Protein AF-A0A956QNE7-F1 (afdb_monomer)

Secondary structure (DSSP, 8-state):
-PPTT--EEEEEEETTEEEEEEEEETTTTTTT-EEEEEETTSPPEEESSPP---SS-EEEEEGGGGGGHHHHHHHTTT-EEEEES-HHHHHHHHHTTS-SEEEE-S-EEHHHHHHHHHHHHHTT--EE-TTSPBP---TTS--EES-EEES-GGGGGS-GGGGGSPPS----S-------S--S-HHHHHHHHHHHHHHHHHHHHHTTTTT--HHHHHHH-TT---S--TTBTTTTBPTT---HHHHHHHHHHHHHHHT--HHHHHHHHHHT--S---HHHHHHHHH---BSS--BSTTTTT-TTHHHH--HHHHHHHHHHHHHTTB--HHHHHHHHHHHHHHHHHHTT--HHHHHHHHHHH--TTHHHHHHHHHH-S-S-SSTTTTBHHHHHHHHHHHHHTT--HHHHHHHHHTT-SSHHHHHHHHHHHHHHHH-GGGS-HHHHHHHT-

Mean predicted aligned error: 5.39 Å

Nearest PDB structures (foldseek):
  3g9d-assembly2_B  TM=8.793E-01  e=2.588E-12  Azospirillum brasilense
  6drh-assembly4_G  TM=8.651E-01  e=4.161E-12  Serratia proteamaculans 568
  2yzw-assembly1_A  TM=8.342E-01  e=6.691E-12  Thermus thermophilus HB8
  5djh-assembly1_A  TM=6.892E-01  e=2.203E-03  Mycobacterium tuberculosis
  5djk-assembly1_A  TM=6.434E-01  e=1.246E-03  Mycobacterium tuberculosis

Solvent-accessible surface area (backbone atoms only — not comparable to full-atom values): 22750 Å² total; per-residue (Å²): 133,81,63,73,41,37,55,53,63,46,58,42,66,56,96,39,35,52,44,22,11,33,35,36,20,57,42,21,97,73,62,72,32,37,38,42,37,34,41,76,94,58,70,81,44,51,39,90,52,76,76,44,72,55,96,64,73,30,32,33,31,37,53,68,42,74,73,23,49,68,44,45,27,64,51,49,76,70,47,50,45,35,64,35,64,24,63,27,43,43,33,35,37,28,35,43,40,60,23,54,21,26,44,39,88,51,75,42,42,34,83,52,38,37,15,18,46,21,31,19,48,72,58,76,38,65,46,22,26,60,85,62,45,74,72,64,34,43,97,82,52,50,35,77,36,58,26,42,32,24,71,43,73,73,58,46,78,36,68,66,74,53,46,74,49,83,60,93,70,80,71,94,62,85,67,88,79,73,80,88,66,83,79,89,50,67,66,44,48,29,7,52,46,5,16,57,50,23,17,35,46,14,21,22,40,4,41,45,27,34,77,32,49,42,69,54,43,48,67,78,24,76,87,46,77,83,64,50,51,67,60,38,36,86,76,50,42,55,35,27,47,59,50,52,44,42,51,48,19,52,34,39,41,52,18,62,74,72,71,51,56,52,69,59,32,51,45,50,50,59,72,70,62,62,93,55,74,58,72,53,52,45,34,15,68,77,69,69,47,56,37,58,81,51,51,52,29,80,42,50,38,28,44,65,46,47,39,75,77,41,59,71,72,61,28,40,50,51,31,30,55,61,13,42,66,26,30,45,13,67,66,43,14,48,52,29,23,29,51,40,45,25,33,33,32,17,35,75,66,43,54,64,70,58,16,48,52,57,18,52,73,70,36,53,87,70,56,37,60,39,54,56,46,16,74,75,39,69,62,94,55,44,58,74,66,48,52,33,31,66,49,37,54,22,38,25,49,17,41,57,71,66,75,54,53,46,57,57,38,31,43,58,40,23,52,48,12,15,43,6,18,53,33,7,17,40,27,16,25,43,35,9,10,65,53,13,46,81,46,54,55,69,70,51,50,57,32,56,73,76

Foldseek 3Di:
DDDQQDWAKDFDADPFATFWIWIKRCCPPHNNIWIWIDGHPDATDIPPDALDAFPFAEEEEAQCCVQFVPLNCQLVVNGHYFHHHAPQSRLSNVLSNVHQKYKYQAKDKQSRHSRSQNSCVSSVKFKAALVLDGWTADPVRITIGNMIMMNDSCSSVGPCVVSPDRDPDPLPADDDPDPPDDDPDVVLVLLLLQLLLLLLFLLQQLQLQALHALVRQCVVPVVFSQGRPALGHPPRDFRSDGALLNQLLVLQLSCLVVVHDSLVSLLSSVVVPGPDDDPLSCCCNVVVDADQPDQFQSLQSNLLSLLVRDDDPVSLVVLQVSCRSRHNHVNNSLLSSLLSQLLNCLSVPHQLVVSLVRSCVSDDPPVNVLLVVLLVAAPPACAVPQRGNSNLSSLLSNLSNVPDQSSRSSSVQSSRHHNRSSSSSSNSSNNSSNNGNVSDDPNNCSRNSD

pLDDT: mean 91.95, std 9.82, range [44.84, 98.94]

Sequence (450 aa):
AGYRGSSVAVALVHDGEPILGVVFSPTYPDDRGDLIAWARGEQLQRWPGQLVRPAHQVTLVSQSGDDNVEANLVCLDGGRYQTMPSVAYRFARVAAGEATAGVSLSPTQAHDYAACHALLRAAGLELYNQDGQVVGYDSQARSHSRWLFAGRQELHRRPWQTVFQRGSQQTPLPYPVRARHRVSDPDRLARLQGAILGQLVGDSLGSQTEFSTPEQIARDFPAGPGRPVDGQGPFNLLAGQPTDDSEMALCLARALIEGSSASLAYQHWYESGPFDIGRTTFSALKLGVVSVDSQANGSLMRCSPLALAFRGETLNQQARLDSGLTHANPLCGECCAVYLTALAAGLDGAEPRQAFEQAYQLAGQPVRELLDAALAGPPATYLHQAGWVKIAFHNAFYQLMSGRTLMEGLLDTARQGGDADTNAAIAGALLGAFGGRQAVAPEWLCAVLT

Structure (mmCIF, N/CA/C/O backbone):
data_AF-A0A956QNE7-F1
#
_entry.id   AF-A0A956QNE7-F1
#
loop_
_atom_site.group_PDB
_atom_site.id
_atom_site.type_symbol
_atom_site.label_atom_id
_atom_site.label_alt_id
_atom_site.label_comp_id
_atom_site.label_asym_id
_atom_site.label_entity_id
_atom_site.label_seq_id
_atom_site.pdbx_PDB_ins_code
_atom_site.Cartn_x
_atom_site.Cartn_y
_atom_site.Cartn_z
_atom_site.occupancy
_atom_site.B_iso_or_equiv
_atom_site.auth_seq_id
_atom_site.auth_comp_id
_atom_site.auth_asym_id
_atom_site.auth_atom_id
_atom_site.pdbx_PDB_model_num
ATOM 1 N N . ALA A 1 1 ? 0.903 18.512 17.761 1.00 44.84 1 ALA A N 1
ATOM 2 C CA . ALA A 1 1 ? 0.415 17.624 16.688 1.00 44.84 1 ALA A CA 1
ATOM 3 C C . ALA A 1 1 ? -0.073 16.340 17.347 1.00 44.84 1 ALA A C 1
ATOM 5 O O . ALA A 1 1 ? 0.685 15.782 18.131 1.00 44.84 1 ALA A O 1
ATOM 6 N N . GLY A 1 2 ? -1.338 15.957 17.151 1.00 56.41 2 GLY A N 1
ATOM 7 C CA . GLY A 1 2 ? -1.871 14.683 17.655 1.00 56.41 2 GLY A CA 1
ATOM 8 C C . GLY A 1 2 ? -1.465 13.521 16.747 1.00 56.41 2 GLY A C 1
ATOM 9 O O . GLY A 1 2 ? -1.054 13.749 15.610 1.00 56.41 2 GLY A O 1
ATOM 10 N N . TYR A 1 3 ? -1.567 12.288 17.238 1.00 66.38 3 TYR A N 1
ATOM 11 C CA . TYR A 1 3 ? -1.403 11.105 16.392 1.00 66.38 3 TYR A CA 1
ATOM 12 C C . TYR A 1 3 ? -2.610 10.962 15.451 1.00 66.38 3 TYR A C 1
ATOM 14 O O . TYR A 1 3 ? -3.733 11.322 15.818 1.00 66.38 3 TYR A O 1
ATOM 22 N N . ARG A 1 4 ? -2.405 10.435 14.234 1.00 72.25 4 ARG A N 1
ATOM 23 C CA . ARG A 1 4 ? -3.531 10.049 13.364 1.00 72.25 4 ARG A CA 1
ATOM 24 C C . ARG A 1 4 ? -4.408 9.036 14.109 1.00 72.25 4 ARG A C 1
ATOM 26 O O . ARG A 1 4 ? -3.890 8.105 14.720 1.00 72.25 4 ARG A O 1
ATOM 33 N N . GLY A 1 5 ? -5.721 9.264 14.118 1.00 77.19 5 GLY A N 1
ATOM 34 C CA . GLY A 1 5 ? -6.678 8.459 14.889 1.00 77.19 5 GLY A CA 1
ATOM 35 C C . GLY A 1 5 ? -6.899 8.916 16.338 1.00 77.19 5 GLY A C 1
ATOM 36 O O . GLY A 1 5 ? -7.609 8.242 17.083 1.00 77.19 5 GLY A O 1
ATOM 37 N N . SER A 1 6 ? -6.325 10.046 16.778 1.00 88.25 6 SER A N 1
ATOM 38 C CA . SER A 1 6 ? -6.817 10.743 17.978 1.00 88.25 6 SER A CA 1
ATOM 39 C C . SER A 1 6 ? -8.254 11.228 17.753 1.00 88.25 6 SER A C 1
ATOM 41 O O . SER A 1 6 ? -8.638 11.527 16.621 1.00 88.25 6 SER A O 1
ATOM 43 N N . SER A 1 7 ? -9.055 11.330 18.815 1.00 93.44 7 SER A N 1
ATOM 44 C CA . SER A 1 7 ? -10.444 11.781 18.705 1.00 93.44 7 SER A CA 1
ATOM 45 C C . SER A 1 7 ? -10.889 12.624 19.889 1.00 93.44 7 SER A C 1
ATOM 47 O O . SER A 1 7 ? -10.329 12.533 20.979 1.00 93.44 7 SER A O 1
ATOM 49 N N . VAL A 1 8 ? -11.951 13.388 19.668 1.00 95.00 8 VAL A N 1
ATOM 50 C CA . VAL A 1 8 ? -12.772 14.012 20.703 1.00 95.00 8 VAL A CA 1
ATOM 51 C C . VAL A 1 8 ? -14.003 13.136 20.912 1.00 95.00 8 VAL A C 1
ATOM 53 O O . VAL A 1 8 ? -14.582 12.649 19.941 1.00 95.00 8 VAL A O 1
ATOM 56 N N . ALA A 1 9 ? -14.382 12.911 22.166 1.00 97.19 9 ALA A N 1
ATOM 57 C CA . ALA A 1 9 ? -15.522 12.084 22.535 1.00 97.19 9 ALA A CA 1
ATOM 58 C C . ALA A 1 9 ? -16.450 12.855 23.480 1.00 97.19 9 ALA A C 1
ATOM 60 O O . ALA A 1 9 ? -15.989 13.461 24.445 1.00 97.19 9 ALA A O 1
ATOM 61 N N . VAL A 1 10 ? -17.752 12.828 23.200 1.00 97.44 10 VAL A N 1
ATOM 62 C CA . VAL A 1 10 ? -18.801 13.444 24.023 1.00 97.44 10 VAL A CA 1
ATOM 63 C C . VAL A 1 10 ? -19.892 12.411 24.265 1.00 97.44 10 VAL A C 1
ATOM 65 O O . VAL A 1 10 ? -20.309 11.720 23.336 1.00 97.44 10 VAL A O 1
ATOM 68 N N . ALA A 1 11 ? -20.349 12.297 25.509 1.00 97.88 11 ALA A N 1
ATOM 69 C CA . ALA A 1 11 ? -21.390 11.356 25.894 1.00 97.88 11 ALA A CA 1
ATOM 70 C C . ALA A 1 11 ? -22.405 11.996 26.839 1.00 97.88 11 ALA A C 1
ATOM 72 O O . ALA A 1 11 ? -22.048 12.871 27.628 1.00 97.88 11 ALA A O 1
ATOM 73 N N . LEU A 1 12 ? -23.641 11.499 26.804 1.00 97.25 12 LEU A N 1
ATOM 74 C CA . LEU A 1 12 ? -24.634 11.726 27.851 1.00 97.25 12 LEU A CA 1
ATOM 75 C C . LEU A 1 12 ? -24.950 10.390 28.516 1.00 97.25 12 LEU A C 1
ATOM 77 O O . LEU A 1 12 ? -25.342 9.442 27.834 1.00 97.25 12 LEU A O 1
ATOM 81 N N . VAL A 1 13 ? -24.795 10.329 29.836 1.00 96.75 13 VAL A N 1
ATOM 82 C CA . VAL A 1 13 ? -25.173 9.175 30.657 1.00 96.75 13 VAL A CA 1
ATOM 83 C C . VAL A 1 13 ? -26.378 9.568 31.502 1.00 96.75 13 VAL A C 1
ATOM 85 O O . VAL A 1 13 ? -26.356 10.598 32.172 1.00 96.75 13 VAL A O 1
ATOM 88 N N . HIS A 1 14 ? -27.428 8.759 31.457 1.00 94.56 14 HIS A N 1
ATOM 89 C CA . HIS A 1 14 ? -28.665 8.957 32.197 1.00 94.56 14 HIS A CA 1
ATOM 90 C C . HIS A 1 14 ? -29.074 7.633 32.840 1.00 94.56 14 HIS A C 1
ATOM 92 O O . HIS A 1 14 ? -29.093 6.608 32.163 1.00 94.56 14 HIS A O 1
ATOM 98 N N . ASP A 1 15 ? -29.349 7.654 34.145 1.00 92.38 15 ASP A N 1
ATOM 99 C CA . ASP A 1 15 ? -29.712 6.475 34.943 1.00 92.38 15 ASP A CA 1
ATOM 100 C C . ASP A 1 15 ? -28.739 5.295 34.787 1.00 92.38 15 ASP A C 1
ATOM 102 O O . ASP A 1 15 ? -29.129 4.147 34.597 1.00 92.38 15 ASP A O 1
ATOM 106 N N . GLY A 1 16 ? -27.436 5.592 34.841 1.00 92.56 16 GLY A N 1
ATOM 107 C CA . GLY A 1 16 ? -26.380 4.583 34.722 1.00 92.56 16 GLY A CA 1
ATOM 108 C C . GLY A 1 16 ? -26.165 4.058 33.298 1.00 92.56 16 GLY A C 1
ATOM 109 O O . GLY A 1 16 ? -25.347 3.162 33.099 1.00 92.56 16 GLY A O 1
ATOM 110 N N . GLU A 1 17 ? -26.847 4.625 32.301 1.00 93.69 17 GLU A N 1
ATOM 111 C CA . GLU A 1 17 ? -26.772 4.197 30.908 1.00 93.69 17 GLU A CA 1
ATOM 112 C C . GLU A 1 17 ? -26.285 5.306 29.966 1.00 93.69 17 GLU A C 1
ATOM 114 O O . GLU A 1 17 ? -26.792 6.425 30.024 1.00 93.69 17 GLU A O 1
ATOM 119 N N . PRO A 1 18 ? -25.371 5.023 29.022 1.00 96.62 18 PRO A N 1
ATOM 120 C CA . PRO A 1 18 ? -25.021 5.978 27.981 1.00 96.62 18 PRO A CA 1
ATOM 121 C C . PRO A 1 18 ? -26.147 6.039 26.937 1.00 96.62 18 PRO A C 1
ATOM 123 O O . PRO A 1 18 ? -26.511 5.022 26.340 1.00 96.62 18 PRO A O 1
ATOM 126 N N . ILE A 1 19 ? -26.710 7.234 26.741 1.00 97.31 19 ILE A N 1
ATOM 127 C CA . ILE A 1 19 ? -27.876 7.499 25.878 1.00 97.31 19 ILE A CA 1
ATOM 128 C C . ILE A 1 19 ? -27.558 8.381 24.671 1.00 97.31 19 ILE A C 1
ATOM 130 O O . ILE A 1 19 ? -28.398 8.537 23.791 1.00 97.31 19 ILE A O 1
ATOM 134 N N . LEU A 1 20 ? -26.365 8.969 24.631 1.00 98.12 20 LEU A N 1
ATOM 135 C CA . LEU A 1 20 ? -25.835 9.708 23.490 1.00 98.12 20 LEU A CA 1
ATOM 136 C C . LEU A 1 20 ? -24.327 9.513 23.451 1.00 98.12 20 LEU A C 1
ATOM 138 O O . LEU A 1 20 ? -23.671 9.557 24.494 1.00 98.12 20 LEU A O 1
ATOM 142 N N . GLY A 1 21 ? -23.789 9.327 22.252 1.00 98.31 21 GLY A N 1
ATOM 143 C CA . GLY A 1 21 ? -22.359 9.247 22.005 1.00 98.31 21 GLY A CA 1
ATOM 144 C C . GLY A 1 21 ? -22.002 9.948 20.708 1.00 98.31 21 GLY A C 1
ATOM 145 O O . GLY A 1 21 ? -22.649 9.749 19.685 1.00 98.31 21 GLY A O 1
ATOM 146 N N . VAL A 1 22 ? -20.956 10.761 20.757 1.00 98.12 22 VAL A N 1
ATOM 147 C CA . VAL A 1 22 ? -20.358 11.413 19.597 1.00 98.12 22 VAL A CA 1
ATOM 148 C C . VAL A 1 22 ? -18.859 11.204 19.682 1.00 98.12 22 VAL A C 1
ATOM 150 O O . VAL A 1 22 ? -18.236 11.580 20.675 1.00 98.12 22 VAL A O 1
ATOM 153 N N . VAL A 1 23 ? -18.274 10.607 18.650 1.00 97.69 23 VAL A N 1
ATOM 154 C CA . VAL A 1 23 ? -16.828 10.441 18.530 1.00 97.69 23 VAL A CA 1
ATOM 155 C C . VAL A 1 23 ? -16.377 11.053 17.215 1.00 97.69 23 VAL A C 1
ATOM 157 O O . VAL A 1 23 ? -16.837 10.653 16.151 1.00 97.69 23 VAL A O 1
ATOM 160 N N . PHE A 1 24 ? -15.471 12.025 17.293 1.00 95.94 24 PHE A N 1
ATOM 161 C CA . PHE A 1 24 ? -14.938 12.738 16.139 1.00 95.94 24 PHE A CA 1
ATOM 162 C C . PHE A 1 24 ? -13.420 12.600 16.073 1.00 95.94 24 PHE A C 1
ATOM 164 O O . PHE A 1 24 ? -12.718 13.077 16.968 1.00 95.94 24 PHE A O 1
ATOM 171 N N . SER A 1 25 ? -12.898 11.972 15.019 1.00 92.62 25 SER A N 1
ATOM 172 C CA . SER A 1 25 ? -11.464 11.944 14.728 1.00 92.62 25 SER A CA 1
ATOM 173 C C . SER A 1 25 ? -11.128 12.988 13.659 1.00 92.62 25 SER A C 1
ATOM 175 O O . SER A 1 25 ? -11.392 12.751 12.484 1.00 92.62 25 SER A O 1
ATOM 177 N N . PRO A 1 26 ? -10.547 14.149 14.021 1.00 88.12 26 PRO A N 1
ATOM 178 C CA . PRO A 1 26 ? -10.354 15.257 13.080 1.00 88.12 26 PRO A CA 1
ATOM 179 C C . PRO A 1 26 ? -9.322 14.965 11.985 1.00 88.12 26 PRO A C 1
ATOM 181 O O . PRO A 1 26 ? -9.392 15.548 10.910 1.00 88.12 26 PRO A O 1
ATOM 184 N N . THR A 1 27 ? -8.356 14.083 12.253 1.00 81.31 27 THR A N 1
ATOM 185 C CA . THR A 1 27 ? -7.233 13.803 11.344 1.00 81.31 27 THR A CA 1
ATOM 186 C C . THR A 1 27 ? -7.416 12.530 10.518 1.00 81.31 27 THR A C 1
ATOM 188 O O . THR A 1 27 ? -6.543 12.189 9.723 1.00 81.31 27 THR A O 1
ATOM 191 N N . TYR A 1 28 ? -8.525 11.806 10.697 1.00 81.25 28 TYR A N 1
ATOM 192 C CA . TYR A 1 28 ? -8.774 10.531 10.023 1.00 81.25 28 TYR A CA 1
ATOM 193 C C . TYR A 1 28 ? -9.743 10.686 8.834 1.00 81.25 28 TYR A C 1
ATOM 195 O O . TYR A 1 28 ? -10.585 11.585 8.857 1.00 81.25 28 TYR A O 1
ATOM 203 N N . PRO A 1 29 ? -9.648 9.831 7.796 1.00 71.12 29 PRO A N 1
ATOM 204 C CA . PRO A 1 29 ? -8.481 9.004 7.456 1.00 71.12 29 PRO A CA 1
ATOM 205 C C . PRO A 1 29 ? -7.272 9.841 7.020 1.00 71.12 29 PRO A C 1
ATOM 207 O O . PRO A 1 29 ? -6.143 9.387 7.173 1.00 71.12 29 PRO A O 1
ATOM 210 N N . ASP A 1 30 ? -7.502 11.074 6.558 1.00 74.50 30 ASP A N 1
ATOM 211 C CA . ASP A 1 30 ? -6.487 11.961 5.981 1.00 74.50 30 ASP A CA 1
ATOM 212 C C . ASP A 1 30 ? -6.878 13.443 6.160 1.00 74.50 30 ASP A C 1
ATOM 214 O O . ASP A 1 30 ? -7.149 14.146 5.192 1.00 74.50 30 ASP A O 1
ATOM 218 N N . ASP A 1 31 ? -6.998 13.906 7.408 1.00 76.81 31 ASP A N 1
ATOM 219 C CA . ASP A 1 31 ? -7.362 15.296 7.765 1.00 76.81 31 ASP A CA 1
ATOM 220 C C . ASP A 1 31 ? -8.739 15.780 7.261 1.00 76.81 31 ASP A C 1
ATOM 222 O O . ASP A 1 31 ? -9.049 16.970 7.292 1.00 76.81 31 ASP A O 1
ATOM 226 N N . ARG A 1 32 ? -9.599 14.843 6.842 1.00 79.19 32 ARG A N 1
ATOM 227 C CA . ARG A 1 32 ? -10.982 15.113 6.410 1.00 79.19 32 ARG A CA 1
ATOM 228 C C . ARG A 1 32 ? -11.986 15.149 7.561 1.00 79.19 32 ARG A C 1
ATOM 230 O O . ARG A 1 32 ? -13.069 15.705 7.400 1.00 79.19 32 ARG A O 1
ATOM 237 N N . GLY A 1 33 ? -11.623 14.572 8.703 1.00 88.25 33 GLY A N 1
ATOM 238 C CA . GLY A 1 33 ? -12.531 14.343 9.814 1.00 88.25 33 GLY A CA 1
ATOM 239 C C . GLY A 1 33 ? -13.406 13.107 9.600 1.00 88.25 33 GLY A C 1
ATOM 240 O O . GLY A 1 33 ? -13.907 12.864 8.504 1.00 88.25 33 GLY A O 1
ATOM 241 N N . ASP A 1 34 ? -13.619 12.347 10.670 1.00 91.25 34 ASP A N 1
ATOM 242 C CA . ASP A 1 34 ? -14.572 11.238 10.709 1.00 91.25 34 ASP A CA 1
ATOM 243 C C . ASP A 1 34 ? -15.406 11.328 11.987 1.00 91.25 34 ASP A C 1
ATOM 245 O O . ASP A 1 34 ? -14.869 11.306 13.099 1.00 91.25 34 ASP A O 1
ATOM 249 N N . LEU A 1 35 ? -16.716 11.485 11.821 1.00 95.19 35 LEU A N 1
ATOM 250 C CA . LEU A 1 35 ? -17.693 11.632 12.890 1.00 95.19 35 LEU A CA 1
ATOM 251 C C . LEU A 1 35 ? -18.571 10.388 12.938 1.00 95.19 35 LEU A C 1
ATOM 253 O O . LEU A 1 35 ? -19.216 10.067 11.946 1.00 95.19 35 LEU A O 1
ATOM 257 N N . ILE A 1 36 ? -18.653 9.741 14.099 1.00 96.31 36 ILE A N 1
ATOM 258 C CA . ILE A 1 36 ? -19.591 8.647 14.368 1.00 96.31 36 ILE A CA 1
ATOM 259 C C . ILE A 1 36 ? -20.448 9.062 15.562 1.00 96.31 36 ILE A C 1
ATOM 261 O O . ILE A 1 36 ? -19.918 9.398 16.626 1.00 96.31 36 ILE A O 1
ATOM 265 N N . ALA A 1 37 ? -21.765 9.085 15.376 1.00 97.75 37 ALA A N 1
ATOM 266 C CA . ALA A 1 37 ? -22.689 9.655 16.345 1.00 97.75 37 ALA A CA 1
ATOM 267 C C . ALA A 1 37 ? -23.987 8.856 16.460 1.00 97.75 37 ALA A C 1
ATOM 269 O O . ALA A 1 37 ? -24.480 8.283 15.487 1.00 97.75 37 ALA A O 1
ATOM 270 N N . TRP A 1 38 ? -24.551 8.850 17.664 1.00 98.06 38 TRP A N 1
ATOM 271 C CA . TRP A 1 38 ? -25.842 8.245 17.959 1.00 98.06 38 TRP A CA 1
ATOM 272 C C . TRP A 1 38 ? -26.478 8.871 19.204 1.00 98.06 38 TRP A C 1
ATOM 274 O O . TRP A 1 38 ? -25.778 9.269 20.139 1.00 98.06 38 TRP A O 1
ATOM 284 N N . ALA A 1 39 ? -27.808 8.888 19.241 1.00 97.94 39 ALA A N 1
ATOM 285 C CA . ALA A 1 39 ? -28.606 9.192 20.422 1.00 97.94 39 ALA A CA 1
ATOM 286 C C . ALA A 1 39 ? -29.767 8.193 20.544 1.00 97.94 39 ALA A C 1
ATOM 288 O O . ALA A 1 39 ? -30.254 7.668 19.544 1.00 97.94 39 ALA A O 1
ATOM 289 N N . ARG A 1 40 ? -30.223 7.921 21.770 1.00 97.12 40 ARG A N 1
ATOM 290 C CA . ARG A 1 40 ? -31.319 6.984 22.047 1.00 97.12 40 ARG A CA 1
ATOM 291 C C . ARG A 1 40 ? -32.568 7.363 21.244 1.00 97.12 40 ARG A C 1
ATOM 293 O O . ARG A 1 40 ? -33.097 8.455 21.408 1.00 97.12 40 ARG A O 1
ATOM 300 N N . GLY A 1 41 ? -33.051 6.422 20.434 1.00 94.69 41 GLY A N 1
ATOM 301 C CA . GLY A 1 41 ? -34.196 6.612 19.535 1.00 94.69 41 GLY A CA 1
ATOM 302 C C . GLY A 1 41 ? -33.814 6.931 18.086 1.00 94.69 41 GLY A C 1
ATOM 303 O O . GLY A 1 41 ? -34.665 6.815 17.213 1.00 94.69 41 GLY A O 1
ATOM 304 N N . GLU A 1 42 ? -32.546 7.250 17.820 1.00 96.12 42 GLU A N 1
ATOM 305 C CA . GLU A 1 42 ? -32.027 7.556 16.485 1.00 96.12 42 GLU A CA 1
ATOM 306 C C . GLU A 1 42 ? -31.270 6.370 15.867 1.00 96.12 42 GLU A C 1
ATOM 308 O O . GLU A 1 42 ? -30.941 5.382 16.533 1.00 96.12 42 GLU A O 1
ATOM 313 N N . GLN A 1 43 ? -30.960 6.477 14.573 1.00 93.44 43 GLN A N 1
ATOM 314 C CA . GLN A 1 43 ? -30.048 5.555 13.889 1.00 93.44 43 GLN A CA 1
ATOM 315 C C . GLN A 1 43 ? -28.585 5.952 14.116 1.00 93.44 43 GLN A C 1
ATOM 317 O O . GLN A 1 43 ? -28.266 7.128 14.280 1.00 93.44 43 GLN A O 1
ATOM 322 N N . LEU A 1 44 ? -27.682 4.966 14.117 1.00 95.19 44 LEU A N 1
ATOM 323 C CA . LEU A 1 44 ? -26.240 5.214 14.147 1.00 95.19 44 LEU A CA 1
ATOM 324 C C . LEU A 1 44 ? -25.818 5.899 12.841 1.00 95.19 44 LEU A C 1
ATOM 326 O O . LEU A 1 44 ? -26.072 5.379 11.755 1.00 95.19 44 LEU A O 1
ATOM 330 N N . GLN A 1 45 ? -25.164 7.052 12.952 1.00 94.19 45 GLN A N 1
ATOM 331 C CA . GLN A 1 45 ? -24.737 7.855 11.811 1.00 94.19 45 GLN A CA 1
ATOM 332 C C . GLN A 1 45 ? -23.218 7.942 11.731 1.00 94.19 45 GLN A C 1
ATOM 334 O O . GLN A 1 45 ? -22.515 7.930 12.746 1.00 94.19 45 GLN A O 1
ATOM 339 N N . ARG A 1 46 ? -22.726 8.095 10.500 1.00 92.12 46 ARG A N 1
ATOM 340 C CA . ARG A 1 46 ? -21.339 8.426 10.202 1.00 92.12 46 ARG A CA 1
ATOM 341 C C . ARG A 1 46 ? -21.277 9.548 9.172 1.00 92.12 46 ARG A C 1
ATOM 343 O O . ARG A 1 46 ? -22.147 9.637 8.311 1.00 92.12 46 ARG A O 1
ATOM 350 N N . TRP A 1 47 ? -20.272 10.411 9.272 1.00 89.00 47 TRP A N 1
ATOM 351 C CA . TRP A 1 47 ? -20.042 11.492 8.319 1.00 89.00 47 TRP A CA 1
ATOM 352 C C . TRP A 1 47 ? -18.541 11.794 8.170 1.00 89.00 47 TRP A C 1
ATOM 354 O O . TRP A 1 47 ? -17.843 11.824 9.185 1.00 89.00 47 TRP A O 1
ATOM 364 N N . PRO A 1 48 ? -18.033 12.047 6.943 1.00 77.75 48 PRO A N 1
ATOM 365 C CA . PRO A 1 48 ? -18.756 12.110 5.661 1.00 77.75 48 PRO A CA 1
ATOM 366 C C . PRO A 1 48 ? -19.040 10.742 5.009 1.00 77.75 48 PRO A C 1
ATOM 368 O O . PRO A 1 48 ? -19.630 10.693 3.933 1.00 77.75 48 PRO A O 1
ATOM 371 N N . GLY A 1 49 ? -18.607 9.638 5.624 1.00 72.44 49 GLY A N 1
ATOM 372 C CA . GLY A 1 49 ? -18.744 8.287 5.072 1.00 72.44 49 GLY A CA 1
ATOM 373 C C . GLY A 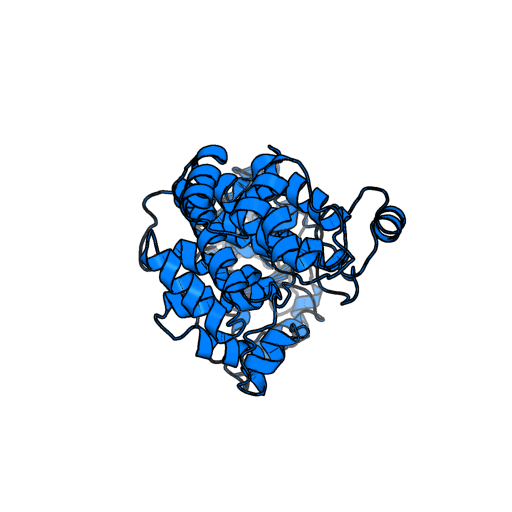1 49 ? -20.038 7.561 5.448 1.00 72.44 49 GLY A C 1
ATOM 374 O O . GLY A 1 49 ? -20.803 8.005 6.295 1.00 72.44 49 GLY A O 1
ATOM 375 N N . GLN A 1 50 ? -20.244 6.393 4.843 1.00 74.00 50 GLN A N 1
ATOM 376 C CA . GLN A 1 50 ? -21.268 5.434 5.264 1.00 74.00 50 GLN A CA 1
ATOM 377 C C . GLN A 1 50 ? -20.678 4.410 6.244 1.00 74.00 50 GLN A C 1
ATOM 379 O O . GLN A 1 50 ? -19.460 4.319 6.432 1.00 74.00 50 GLN A O 1
ATOM 384 N N . LEU A 1 51 ? -21.551 3.637 6.887 1.00 73.25 51 LEU A N 1
ATOM 385 C CA . LEU A 1 51 ? -21.143 2.457 7.643 1.00 73.25 51 LEU A CA 1
ATOM 386 C C . LEU A 1 51 ? -20.573 1.424 6.661 1.00 73.25 51 LEU A C 1
ATOM 388 O O . LEU A 1 51 ? -21.223 1.090 5.670 1.00 73.25 51 LEU A O 1
ATOM 392 N N . VAL A 1 52 ? -19.356 0.947 6.917 1.00 66.31 52 VAL A N 1
ATOM 393 C CA . VAL A 1 52 ? -18.633 0.016 6.039 1.00 66.31 52 VAL A CA 1
ATOM 394 C C . VAL A 1 52 ? -18.429 -1.287 6.789 1.00 66.31 52 VAL A C 1
ATOM 396 O O . VAL A 1 52 ? -18.071 -1.272 7.962 1.00 66.31 52 VAL A O 1
ATOM 399 N N . ARG A 1 53 ? -18.625 -2.414 6.102 1.00 68.44 53 ARG A N 1
ATOM 400 C CA . ARG A 1 53 ? -18.219 -3.732 6.594 1.00 68.44 53 ARG A CA 1
ATOM 401 C C . ARG A 1 53 ? -17.001 -4.184 5.793 1.00 68.44 53 ARG A C 1
ATOM 403 O O . ARG A 1 53 ? -17.133 -4.335 4.578 1.00 68.44 53 ARG A O 1
ATOM 410 N N . PRO A 1 54 ? -15.826 -4.354 6.417 1.00 65.75 54 PRO A N 1
ATOM 411 C CA . PRO A 1 54 ? -14.636 -4.785 5.708 1.00 65.75 54 PRO A CA 1
ATOM 412 C C . PRO A 1 54 ? -14.834 -6.217 5.205 1.00 65.75 54 PRO A C 1
ATOM 414 O O . PRO A 1 54 ? -15.565 -7.011 5.799 1.00 65.75 54 PRO A O 1
ATOM 417 N N . ALA A 1 55 ? -14.151 -6.553 4.113 1.00 65.31 55 ALA A N 1
ATOM 418 C CA . ALA A 1 55 ? -14.142 -7.911 3.578 1.00 65.31 55 ALA A CA 1
ATOM 419 C C . ALA A 1 55 ? -13.443 -8.915 4.516 1.00 65.31 55 ALA A C 1
ATOM 421 O O . ALA A 1 55 ? -13.748 -10.105 4.467 1.00 65.31 55 ALA A O 1
ATOM 422 N N . HIS A 1 56 ? -12.544 -8.429 5.380 1.00 71.81 56 HIS A N 1
ATOM 423 C CA . HIS A 1 56 ? -11.724 -9.234 6.283 1.00 71.81 56 HIS A CA 1
ATOM 424 C C . HIS A 1 56 ? -11.981 -8.862 7.745 1.00 71.81 56 HIS A C 1
ATOM 426 O O . HIS A 1 56 ? -12.302 -7.717 8.069 1.00 71.81 56 HIS A O 1
ATOM 432 N N . GLN A 1 57 ? -11.815 -9.837 8.640 1.00 78.94 57 GLN A N 1
ATOM 433 C CA . GLN A 1 57 ? -11.909 -9.603 10.077 1.00 78.94 57 GLN A CA 1
ATOM 434 C C . GLN A 1 57 ? -10.652 -8.886 10.572 1.00 78.94 57 GLN A C 1
ATOM 436 O O . GLN A 1 57 ? -9.540 -9.359 10.351 1.00 78.94 57 GLN A O 1
ATOM 441 N N . VAL A 1 58 ? -10.833 -7.756 11.252 1.00 88.88 58 VAL A N 1
ATOM 442 C CA . VAL A 1 58 ? -9.746 -6.925 11.782 1.00 88.88 58 VAL A CA 1
ATOM 443 C C . VAL A 1 58 ? -10.066 -6.587 13.226 1.00 88.88 58 VAL A C 1
ATOM 445 O O . VAL A 1 58 ? -11.168 -6.126 13.537 1.00 88.88 58 VAL A O 1
ATOM 448 N N . THR A 1 59 ? -9.092 -6.786 14.111 1.00 93.44 59 THR A N 1
ATOM 449 C CA . THR A 1 59 ? -9.182 -6.327 15.498 1.00 93.44 59 THR A CA 1
ATOM 450 C C . THR A 1 59 ? -8.429 -5.019 15.666 1.00 93.44 59 THR A C 1
ATOM 452 O O . THR A 1 59 ? -7.266 -4.901 15.305 1.00 93.44 59 THR A O 1
ATOM 455 N N . LEU A 1 60 ? -9.066 -4.011 16.242 1.00 93.88 60 LEU A N 1
ATOM 456 C CA . LEU A 1 60 ? -8.383 -2.762 16.542 1.00 93.88 60 LEU A CA 1
ATOM 457 C C . LEU A 1 60 ? -7.750 -2.853 17.932 1.00 93.88 60 LEU A C 1
ATOM 459 O O . LEU A 1 60 ? -8.432 -3.195 18.902 1.00 93.88 60 LEU A O 1
ATOM 463 N N . VAL A 1 61 ? -6.469 -2.511 18.047 1.00 93.38 61 VAL A N 1
ATOM 464 C CA . VAL A 1 61 ? -5.705 -2.582 19.305 1.00 93.38 61 VAL A CA 1
ATOM 465 C C . VAL A 1 61 ? -5.049 -1.242 19.644 1.00 93.38 61 VAL A C 1
ATOM 467 O O . VAL A 1 61 ? -5.123 -0.268 18.888 1.00 93.38 61 VAL A O 1
ATOM 470 N N . SER A 1 62 ? -4.442 -1.156 20.829 1.00 88.50 62 SER A N 1
ATOM 471 C CA . SER A 1 62 ? -3.719 0.042 21.269 1.00 88.50 62 SER A CA 1
ATOM 472 C C . SER A 1 62 ? -2.561 0.406 20.342 1.00 88.50 62 SER A C 1
ATOM 474 O O . SER A 1 62 ? -1.981 -0.458 19.700 1.00 88.50 62 SER A O 1
ATOM 476 N N . GLN A 1 63 ? -2.213 1.698 20.286 1.00 83.81 63 GLN A N 1
ATOM 477 C CA . GLN A 1 63 ? -1.140 2.210 19.420 1.00 83.81 63 GLN A CA 1
ATOM 478 C C . GLN A 1 63 ? 0.199 1.478 19.607 1.00 83.81 63 GLN A C 1
ATOM 480 O O . GLN A 1 63 ? 0.932 1.300 18.647 1.00 83.81 63 GLN A O 1
ATOM 485 N N . SER A 1 64 ? 0.498 1.038 20.828 1.00 80.88 64 SER A N 1
ATOM 486 C CA . SER A 1 64 ? 1.698 0.266 21.166 1.00 80.88 64 SER A CA 1
ATOM 487 C C . SER A 1 64 ? 1.618 -1.215 20.768 1.00 80.88 64 SER A C 1
ATOM 489 O O . SER A 1 64 ? 2.461 -1.998 21.187 1.00 80.88 64 SER A O 1
ATOM 491 N N . GLY A 1 65 ? 0.584 -1.647 20.036 1.00 82.75 65 GLY A N 1
ATOM 492 C CA . GLY A 1 65 ? 0.442 -3.042 19.603 1.00 82.75 65 GLY A CA 1
ATOM 493 C C . GLY A 1 65 ? 1.636 -3.518 18.772 1.00 82.75 65 GLY A C 1
ATOM 494 O O . GLY A 1 65 ? 2.080 -4.651 18.931 1.00 82.75 65 GLY A O 1
ATOM 495 N N . ASP A 1 66 ? 2.221 -2.613 17.988 1.00 80.81 66 ASP A N 1
ATOM 496 C CA . ASP A 1 66 ? 3.365 -2.907 17.120 1.00 80.81 66 ASP A CA 1
ATOM 497 C C . ASP A 1 66 ? 4.690 -3.044 17.885 1.00 80.81 66 ASP A C 1
ATOM 499 O O . ASP A 1 66 ? 5.665 -3.545 17.333 1.00 80.81 66 ASP A O 1
ATOM 503 N N . ASP A 1 67 ? 4.730 -2.682 19.174 1.00 81.31 67 ASP A N 1
ATOM 504 C CA . ASP A 1 67 ? 5.918 -2.879 20.016 1.00 81.31 67 ASP A CA 1
ATOM 505 C C . ASP A 1 67 ? 6.157 -4.371 20.336 1.00 81.31 67 ASP A C 1
ATOM 507 O O . ASP A 1 67 ? 7.263 -4.759 20.716 1.00 81.31 67 ASP A O 1
ATOM 511 N N . ASN A 1 68 ? 5.119 -5.212 20.222 1.00 85.25 68 ASN A N 1
ATOM 512 C CA . ASN A 1 68 ? 5.199 -6.659 20.426 1.00 85.25 68 ASN A CA 1
ATOM 513 C C . ASN A 1 68 ? 4.168 -7.391 19.547 1.00 85.25 68 ASN A C 1
ATOM 515 O O . ASN A 1 68 ? 3.141 -7.886 20.027 1.00 85.25 68 ASN A O 1
ATOM 519 N N . VAL A 1 69 ? 4.448 -7.425 18.241 1.00 85.81 69 VAL A N 1
ATOM 520 C CA . VAL A 1 69 ? 3.583 -8.025 17.210 1.00 85.81 69 VAL A CA 1
ATOM 521 C C . VAL A 1 69 ? 3.271 -9.492 17.525 1.00 85.81 69 VAL A C 1
ATOM 523 O O . VAL A 1 69 ? 2.106 -9.884 17.528 1.00 85.81 69 VAL A O 1
ATOM 526 N N . GLU A 1 70 ? 4.284 -10.293 17.871 1.00 87.25 70 GLU A N 1
ATOM 527 C CA . GLU A 1 70 ? 4.129 -11.728 18.156 1.00 87.25 70 GLU A CA 1
ATOM 528 C C . GLU A 1 70 ? 3.136 -11.992 19.295 1.00 87.25 70 GLU A C 1
ATOM 530 O O . GLU A 1 70 ? 2.220 -12.807 19.155 1.00 87.25 70 GLU A O 1
ATOM 535 N N . ALA A 1 71 ? 3.261 -11.276 20.418 1.00 90.00 71 ALA A N 1
ATOM 536 C CA . ALA A 1 71 ? 2.351 -11.452 21.545 1.00 90.00 71 ALA A CA 1
ATOM 537 C C . ALA A 1 71 ? 0.916 -11.018 21.205 1.00 90.00 71 ALA A C 1
ATOM 539 O O . ALA A 1 71 ? -0.038 -11.660 21.658 1.00 90.00 71 ALA A O 1
ATOM 540 N N . ASN A 1 72 ? 0.749 -9.959 20.402 1.00 91.44 72 ASN A N 1
ATOM 541 C CA . ASN A 1 72 ? -0.569 -9.537 19.926 1.00 91.44 72 ASN A CA 1
ATOM 542 C C . ASN A 1 72 ? -1.189 -10.599 19.012 1.00 91.44 72 ASN A C 1
ATOM 544 O O . ASN A 1 72 ? -2.338 -10.976 19.236 1.00 91.44 72 ASN A O 1
ATOM 548 N N . LEU A 1 73 ? -0.431 -11.152 18.061 1.00 90.00 73 LEU A N 1
ATOM 549 C CA . LEU A 1 73 ? -0.904 -12.229 17.185 1.00 90.00 73 LEU A CA 1
ATOM 550 C C . LEU A 1 73 ? -1.315 -13.471 17.983 1.00 90.00 73 LEU A C 1
ATOM 552 O O . LEU A 1 73 ? -2.384 -14.025 17.735 1.00 90.00 73 LEU A O 1
ATOM 556 N N . VAL A 1 74 ? -0.546 -13.868 19.002 1.00 91.88 74 VAL A N 1
ATOM 557 C CA . VAL A 1 74 ? -0.949 -14.955 19.912 1.00 91.88 74 VAL A CA 1
ATOM 558 C C . VAL A 1 74 ? -2.251 -14.611 20.632 1.00 91.88 74 VAL A C 1
ATOM 560 O O . VAL A 1 74 ? -3.148 -15.448 20.715 1.00 91.88 74 VAL A O 1
ATOM 563 N N . CYS A 1 75 ? -2.408 -13.390 21.148 1.00 93.56 75 CYS A N 1
ATOM 564 C CA . CYS A 1 75 ? -3.643 -12.989 21.826 1.00 93.56 75 CYS A CA 1
ATOM 565 C C . CYS A 1 75 ? -4.855 -12.961 20.884 1.00 93.56 75 CYS A C 1
ATOM 567 O O . CYS A 1 75 ? -5.966 -13.214 21.343 1.00 93.56 75 CYS A O 1
ATOM 569 N N . LEU A 1 76 ? -4.640 -12.718 19.593 1.00 93.06 76 LEU A N 1
ATOM 570 C CA . LEU A 1 76 ? -5.674 -12.575 18.569 1.00 93.06 76 LEU A CA 1
ATOM 571 C C . LEU A 1 76 ? -5.904 -13.833 17.716 1.00 93.06 76 LEU A C 1
ATOM 573 O O . LEU A 1 76 ? -6.624 -13.757 16.722 1.00 93.06 76 LEU A O 1
ATOM 577 N N . ASP A 1 77 ? -5.321 -14.975 18.098 1.00 88.81 77 ASP A N 1
ATOM 578 C CA . ASP A 1 77 ? -5.400 -16.247 17.358 1.00 88.81 77 ASP A CA 1
ATOM 579 C C . ASP A 1 77 ? -4.890 -16.132 15.906 1.00 88.81 77 ASP A C 1
ATOM 581 O O . ASP A 1 77 ? -5.474 -16.683 14.977 1.00 88.81 77 ASP A O 1
ATOM 585 N N . GLY A 1 78 ? -3.811 -15.370 15.700 1.00 82.00 78 GLY A N 1
ATOM 586 C CA . GLY A 1 78 ? -3.238 -15.098 14.378 1.00 82.00 78 GLY A CA 1
ATOM 587 C C . GLY A 1 78 ? -4.073 -14.146 13.514 1.00 82.00 78 GLY A C 1
ATOM 588 O O . GLY A 1 78 ? -3.776 -13.974 12.336 1.00 82.00 78 GLY A O 1
ATOM 589 N N . GLY A 1 79 ? -5.121 -13.534 14.075 1.00 85.88 79 GLY A N 1
ATOM 590 C CA . GLY A 1 79 ? -5.971 -12.584 13.366 1.00 85.88 79 GLY A CA 1
ATOM 591 C C . GLY A 1 79 ? -5.275 -11.255 13.056 1.00 85.88 79 GLY A C 1
ATOM 592 O O . GLY A 1 79 ? -4.403 -10.797 13.797 1.00 85.88 79 GLY A O 1
ATOM 593 N N . ARG A 1 80 ? -5.728 -10.601 11.981 1.00 87.75 80 ARG A N 1
ATOM 594 C CA . ARG A 1 80 ? -5.282 -9.260 11.580 1.00 87.75 80 ARG A CA 1
ATOM 595 C C . ARG A 1 80 ? -5.613 -8.233 12.651 1.00 87.75 80 ARG A C 1
ATOM 597 O O . ARG A 1 80 ? -6.704 -8.264 13.243 1.00 87.75 80 ARG A O 1
ATOM 604 N N . TYR A 1 81 ? -4.720 -7.269 12.836 1.00 90.25 81 TYR A N 1
ATOM 605 C CA . TYR A 1 81 ? -4.989 -6.151 13.719 1.00 90.25 81 TYR A CA 1
ATOM 606 C C . TYR A 1 81 ? -4.474 -4.831 13.176 1.00 90.25 81 TYR A C 1
ATOM 608 O O . TYR A 1 81 ? -3.518 -4.786 12.422 1.00 90.25 81 TYR A O 1
ATOM 616 N N . GLN A 1 82 ? -5.108 -3.747 13.611 1.00 88.31 82 GLN A N 1
ATOM 617 C CA . GLN A 1 82 ? -4.661 -2.390 13.321 1.00 88.31 82 GLN A CA 1
ATOM 618 C C . GLN A 1 82 ? -4.462 -1.626 14.627 1.00 88.31 82 GLN A C 1
ATOM 620 O O . GLN A 1 82 ? -5.340 -1.617 15.500 1.00 88.31 82 GLN A O 1
ATOM 625 N N . THR A 1 83 ? -3.320 -0.958 14.764 1.00 87.88 83 THR A N 1
ATOM 626 C CA . THR A 1 83 ? -3.028 -0.116 15.926 1.00 87.88 83 THR A CA 1
ATOM 627 C C . THR A 1 83 ? -3.706 1.246 15.808 1.00 87.88 83 THR A C 1
ATOM 629 O O . THR A 1 83 ? -3.777 1.862 14.745 1.00 87.88 83 THR A O 1
ATOM 632 N N . MET A 1 84 ? -4.259 1.738 16.919 1.00 87.38 84 MET A N 1
ATOM 633 C CA . MET A 1 84 ? -4.956 3.025 16.943 1.00 87.38 84 MET A CA 1
ATOM 634 C C . MET A 1 84 ? -4.845 3.697 18.309 1.00 87.38 84 MET A C 1
ATOM 636 O O . MET A 1 84 ? -5.058 3.034 19.323 1.00 87.38 84 MET A O 1
ATOM 640 N N . PRO A 1 85 ? -4.569 5.009 18.392 1.00 87.50 85 PRO A N 1
ATOM 641 C CA . PRO A 1 85 ? -4.346 5.672 19.676 1.00 87.50 85 PRO A CA 1
ATOM 642 C C . PRO A 1 85 ? -5.617 5.836 20.513 1.00 87.50 85 PRO A C 1
ATOM 644 O O . PRO A 1 85 ? -5.614 5.493 21.692 1.00 87.50 85 PRO A O 1
ATOM 647 N N . SER A 1 86 ? -6.707 6.346 19.932 1.00 92.75 86 SER A N 1
ATOM 648 C CA . SER A 1 86 ? -7.911 6.672 20.702 1.00 92.75 86 SER A CA 1
ATOM 649 C C . SER A 1 86 ? -8.739 5.436 21.041 1.00 92.75 86 SER A C 1
ATOM 651 O O . SER A 1 86 ? -9.191 4.723 20.147 1.00 92.75 86 SER A O 1
ATOM 653 N N . VAL A 1 87 ? -9.011 5.237 22.332 1.00 95.25 87 VAL A N 1
ATOM 654 C CA . VAL A 1 87 ? -9.934 4.204 22.825 1.00 95.25 87 VAL A CA 1
ATOM 655 C C . VAL A 1 87 ? -11.357 4.459 22.321 1.00 95.25 87 VAL A C 1
ATOM 657 O O . VAL A 1 87 ? -11.995 3.546 21.799 1.00 95.25 87 VAL A O 1
ATOM 660 N N . ALA A 1 88 ? -11.839 5.702 22.414 1.00 96.81 88 ALA A N 1
ATOM 661 C CA . ALA A 1 88 ? -13.171 6.069 21.943 1.00 96.81 88 ALA A CA 1
ATOM 662 C C . ALA A 1 88 ? -13.340 5.774 20.447 1.00 96.81 88 ALA A C 1
ATOM 664 O O . ALA A 1 88 ? -14.306 5.134 20.042 1.00 96.81 88 ALA A O 1
ATOM 665 N N . TYR A 1 89 ? -12.382 6.205 19.625 1.00 95.56 89 TYR A N 1
ATOM 666 C CA . TYR A 1 89 ? -12.477 6.041 18.174 1.00 95.56 89 TYR A CA 1
ATOM 667 C C . TYR A 1 89 ? -12.330 4.589 17.735 1.00 95.56 89 TYR A C 1
ATOM 669 O O . TYR A 1 89 ? -13.056 4.138 16.854 1.00 95.56 89 TYR A O 1
ATOM 677 N N . ARG A 1 90 ? -11.476 3.825 18.421 1.00 94.75 90 ARG A N 1
ATOM 678 C CA . ARG A 1 90 ? -11.329 2.384 18.216 1.00 94.75 90 ARG A CA 1
ATOM 679 C C . ARG A 1 90 ? -12.669 1.664 18.310 1.00 94.75 90 ARG A C 1
ATOM 681 O O . ARG A 1 90 ? -13.080 0.985 17.378 1.00 94.75 90 ARG A O 1
ATOM 688 N N . PHE A 1 91 ? -13.378 1.858 19.415 1.00 96.94 91 PHE A N 1
ATOM 689 C CA . PHE A 1 91 ? -14.675 1.225 19.631 1.00 96.94 91 PHE A CA 1
ATOM 690 C C . PHE A 1 91 ? -15.797 1.849 18.792 1.00 96.94 91 PHE A C 1
ATOM 692 O O . PHE A 1 91 ? -16.720 1.139 18.404 1.00 96.94 91 PHE A O 1
ATOM 699 N N . ALA A 1 92 ? -15.706 3.136 18.444 1.00 96.00 92 ALA A N 1
ATOM 700 C CA . ALA A 1 92 ? -16.627 3.754 17.492 1.00 96.00 92 ALA A CA 1
ATOM 701 C C . ALA A 1 92 ? -16.539 3.094 16.105 1.00 96.00 92 ALA A C 1
ATOM 703 O O . ALA A 1 92 ? -17.568 2.828 15.493 1.00 96.00 92 ALA A O 1
ATOM 704 N N . ARG A 1 93 ? -15.329 2.759 15.634 1.00 93.25 93 ARG A N 1
ATOM 705 C CA . ARG A 1 93 ? -15.126 2.032 14.370 1.00 93.25 93 ARG A CA 1
ATOM 706 C C . ARG A 1 93 ? -15.656 0.595 14.421 1.00 93.25 93 ARG A C 1
ATOM 708 O O . ARG A 1 93 ? -16.229 0.136 13.438 1.00 93.25 93 ARG A O 1
ATOM 715 N N . VAL A 1 94 ? -15.560 -0.078 15.573 1.00 94.75 94 VAL A N 1
ATOM 716 C CA . VAL A 1 94 ? -16.235 -1.374 15.800 1.00 94.75 94 VAL A CA 1
ATOM 717 C C . VAL A 1 94 ? -17.755 -1.217 15.694 1.00 94.75 94 VAL A C 1
ATOM 719 O O . VAL A 1 94 ? -18.393 -1.957 14.954 1.00 94.75 94 VAL A O 1
ATOM 722 N N . ALA A 1 95 ? -18.336 -0.216 16.364 1.00 95.12 95 ALA A N 1
ATOM 723 C CA . ALA A 1 95 ? -19.768 0.078 16.264 1.00 95.12 95 ALA A CA 1
ATOM 724 C C . ALA A 1 95 ? -20.201 0.405 14.824 1.00 95.12 95 ALA A C 1
ATOM 726 O O . ALA A 1 95 ? -21.284 0.015 14.396 1.00 95.12 95 ALA A O 1
ATOM 727 N N . ALA A 1 96 ? -19.336 1.074 14.058 1.00 91.69 96 ALA A N 1
ATOM 728 C CA . ALA A 1 96 ? -19.582 1.383 12.655 1.00 91.69 96 ALA A CA 1
ATOM 729 C C . ALA A 1 96 ? -19.479 0.166 11.710 1.00 91.69 96 ALA A C 1
ATOM 731 O O . ALA A 1 96 ? -19.776 0.296 10.521 1.00 91.69 96 ALA A O 1
ATOM 732 N N . GLY A 1 97 ? -19.072 -1.000 12.223 1.00 88.12 97 GLY A N 1
ATOM 733 C CA . GLY A 1 97 ? -18.892 -2.230 11.458 1.00 88.12 97 GLY A CA 1
ATOM 734 C C . GLY A 1 97 ? -17.538 -2.355 10.758 1.00 88.12 97 GLY A C 1
ATOM 735 O O . GLY A 1 97 ? -17.321 -3.351 10.077 1.00 88.12 97 GLY A O 1
ATOM 736 N N . GLU A 1 98 ? -16.620 -1.398 10.938 1.00 85.88 98 GLU A N 1
ATOM 737 C CA . GLU A 1 98 ? -15.319 -1.365 10.249 1.00 85.88 98 GLU A CA 1
ATOM 738 C C . GLU A 1 98 ? -14.279 -2.329 10.822 1.00 85.88 98 GLU A C 1
ATOM 740 O O . GLU A 1 98 ? -13.207 -2.513 10.249 1.00 85.88 98 GLU A O 1
ATOM 745 N N . ALA A 1 99 ? -14.570 -2.899 11.983 1.00 89.94 99 ALA A N 1
ATOM 746 C CA . ALA A 1 99 ? -13.720 -3.852 12.662 1.00 89.94 99 ALA A CA 1
ATOM 747 C C . ALA A 1 99 ? -14.586 -4.851 13.417 1.00 89.94 99 ALA A C 1
ATOM 749 O O . ALA A 1 99 ? -15.645 -4.508 13.943 1.00 89.94 99 ALA A O 1
ATOM 750 N N . THR A 1 100 ? -14.110 -6.087 13.505 1.00 91.25 100 THR A N 1
ATOM 751 C CA . THR A 1 100 ? -14.826 -7.165 14.194 1.00 91.25 100 THR A CA 1
ATOM 752 C C . THR A 1 100 ? -14.668 -7.096 15.702 1.00 91.25 100 THR A C 1
ATOM 754 O O . THR A 1 100 ? -15.507 -7.618 16.430 1.00 91.25 100 THR A O 1
ATOM 757 N N . ALA A 1 101 ? -13.589 -6.479 16.185 1.00 94.75 101 ALA A N 1
ATOM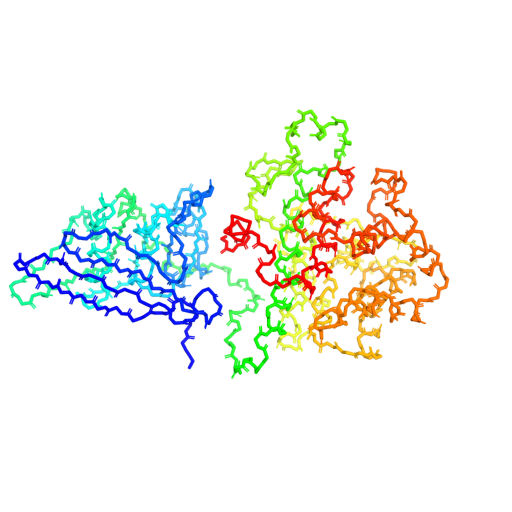 758 C CA . ALA A 1 101 ? -13.344 -6.325 17.608 1.00 94.75 101 ALA A CA 1
ATOM 759 C C . ALA A 1 101 ? -12.484 -5.102 17.921 1.00 94.75 101 ALA A C 1
ATOM 761 O O . ALA A 1 101 ? -11.731 -4.605 17.082 1.00 94.75 101 ALA A O 1
ATOM 762 N N . GLY A 1 102 ? -12.582 -4.649 19.166 1.00 96.00 102 GLY A N 1
ATOM 763 C CA . GLY A 1 102 ? -11.707 -3.639 19.742 1.00 96.00 102 GLY A CA 1
ATOM 764 C C . GLY A 1 102 ? -11.141 -4.132 21.066 1.00 96.00 102 GLY A C 1
ATOM 765 O O . GLY A 1 102 ? -11.855 -4.743 21.861 1.00 96.00 102 GLY A O 1
ATOM 766 N N . VAL A 1 103 ? -9.866 -3.845 21.306 1.00 96.56 103 VAL A N 1
ATOM 767 C CA . VAL A 1 103 ? -9.157 -4.180 22.544 1.00 96.56 103 VAL A CA 1
ATOM 768 C C . VAL A 1 103 ? -8.459 -2.935 23.052 1.00 96.56 103 VAL A C 1
ATOM 770 O O . VAL A 1 103 ? -7.677 -2.353 22.307 1.00 96.56 103 VAL A O 1
ATOM 773 N N . SER A 1 104 ? -8.684 -2.535 24.305 1.00 95.31 104 SER A N 1
ATOM 774 C CA . SER A 1 104 ? -7.907 -1.493 24.988 1.00 95.31 104 SER A CA 1
ATOM 775 C C . SER A 1 104 ? -7.201 -2.045 26.213 1.00 95.31 104 SER A C 1
ATOM 777 O O . SER A 1 104 ? -7.846 -2.526 27.140 1.00 95.31 104 SER A O 1
ATOM 779 N N . LEU A 1 105 ? -5.873 -1.929 26.223 1.00 93.50 105 LEU A N 1
ATOM 780 C CA . LEU A 1 105 ? -5.008 -2.455 27.279 1.00 93.50 105 LEU A CA 1
ATOM 781 C C . LEU A 1 105 ? -4.411 -1.344 28.151 1.00 93.50 105 LEU A C 1
ATOM 783 O O . LEU A 1 105 ? -3.244 -1.381 28.537 1.00 93.50 105 LEU A O 1
ATOM 787 N N . SER A 1 106 ? -5.198 -0.315 28.440 1.00 91.00 106 SER A N 1
ATOM 788 C CA . SER A 1 106 ? -4.777 0.817 29.263 1.00 91.00 106 SER A CA 1
ATOM 789 C C . SER A 1 106 ? -5.892 1.183 30.237 1.00 91.00 106 SER A C 1
ATOM 791 O O . SER A 1 106 ? -7.053 1.126 29.828 1.00 91.00 106 SER A O 1
ATOM 793 N N . PRO A 1 107 ? -5.572 1.561 31.492 1.00 93.94 107 PRO A N 1
ATOM 794 C CA . PRO A 1 107 ? -6.578 2.032 32.433 1.00 93.94 107 PRO A CA 1
ATOM 795 C C . PRO A 1 107 ? -7.382 3.184 31.836 1.00 93.94 107 PRO A C 1
ATOM 797 O O . PRO A 1 107 ? -6.814 4.110 31.259 1.00 93.94 107 PRO A O 1
ATOM 800 N N . THR A 1 108 ? -8.699 3.111 31.978 1.00 94.19 108 THR A N 1
ATOM 801 C CA . THR A 1 108 ? -9.646 4.084 31.433 1.00 94.19 108 THR A CA 1
ATOM 802 C C . THR A 1 108 ? -10.724 4.408 32.453 1.00 94.19 108 THR A C 1
ATOM 804 O O . THR A 1 108 ? -11.042 3.608 33.339 1.00 94.19 108 THR A O 1
ATOM 807 N N . GLN A 1 109 ? -11.327 5.577 32.300 1.00 96.31 109 GLN A N 1
ATOM 808 C CA . GLN A 1 109 ? -12.481 6.023 33.069 1.00 96.31 109 GLN A CA 1
ATOM 809 C C . GLN A 1 109 ? -13.597 6.490 32.125 1.00 96.31 109 GLN A C 1
ATOM 811 O O . GLN A 1 109 ? -13.400 6.589 30.915 1.00 96.31 109 GLN A O 1
ATOM 816 N N . ALA A 1 110 ? -14.777 6.789 32.667 1.00 95.12 110 ALA A N 1
ATOM 817 C CA . ALA A 1 110 ? -15.986 7.068 31.885 1.00 95.12 110 ALA A CA 1
ATOM 818 C C . ALA A 1 110 ? -15.786 8.049 30.710 1.00 95.12 110 ALA A C 1
ATOM 820 O O . ALA A 1 110 ? -16.330 7.819 29.632 1.00 95.12 110 ALA A O 1
ATOM 821 N N . HIS A 1 111 ? -14.960 9.090 30.865 1.00 94.06 111 HIS A N 1
ATOM 822 C CA . HIS A 1 111 ? -14.694 10.061 29.795 1.00 94.06 111 HIS A CA 1
ATOM 823 C C . HIS A 1 111 ? -13.979 9.482 28.556 1.00 94.06 111 HIS A C 1
ATOM 825 O O . HIS A 1 111 ? -14.064 10.070 27.482 1.00 94.06 111 HIS A O 1
ATOM 831 N N . ASP A 1 112 ? -13.318 8.325 28.676 1.00 95.19 112 ASP A N 1
ATOM 832 C CA . ASP A 1 112 ? -12.560 7.705 27.583 1.00 95.19 112 ASP A CA 1
ATOM 833 C C . ASP A 1 112 ? -13.448 6.847 26.678 1.00 95.19 112 ASP A C 1
ATOM 835 O O . ASP A 1 112 ? -13.118 6.634 25.512 1.00 95.19 112 ASP A O 1
ATOM 839 N N . TYR A 1 113 ? -14.551 6.312 27.217 1.00 96.50 113 TYR A N 1
ATOM 840 C CA . TYR A 1 113 ? -15.341 5.289 26.529 1.00 96.50 113 TYR A CA 1
ATOM 841 C C . TYR A 1 113 ? -16.858 5.436 26.644 1.00 96.50 113 TYR A C 1
ATOM 843 O O . TYR A 1 113 ? -17.564 4.702 25.965 1.00 96.50 113 TYR A O 1
ATOM 851 N N . ALA A 1 114 ? -17.416 6.360 27.436 1.00 98.00 114 ALA A N 1
ATOM 852 C CA . ALA A 1 114 ? -18.876 6.509 27.516 1.00 98.00 114 ALA A CA 1
ATOM 853 C C . ALA A 1 114 ? -19.516 6.802 26.154 1.00 98.00 114 ALA A C 1
ATOM 855 O O . ALA A 1 114 ? -20.566 6.248 25.831 1.00 98.00 114 ALA A O 1
ATOM 856 N N . ALA A 1 115 ? -18.842 7.604 25.326 1.00 98.31 115 ALA A N 1
ATOM 857 C CA . ALA A 1 115 ? -19.326 7.929 23.991 1.00 98.31 115 ALA A CA 1
ATOM 858 C C . ALA A 1 115 ? -19.353 6.682 23.105 1.00 98.31 115 ALA A C 1
ATOM 860 O O . ALA A 1 115 ? -20.390 6.351 22.542 1.00 98.31 115 ALA A O 1
ATOM 861 N N . CYS A 1 116 ? -18.237 5.952 23.017 1.00 97.69 116 CYS A N 1
ATOM 862 C CA . CYS A 1 116 ? -18.167 4.757 22.181 1.00 97.69 116 CYS A CA 1
ATOM 863 C C . CYS A 1 116 ? -18.995 3.594 22.733 1.00 97.69 116 CYS A C 1
ATOM 865 O O . CYS A 1 116 ? -19.499 2.802 21.947 1.00 97.69 116 CYS A O 1
ATOM 867 N N . HIS A 1 117 ? -19.219 3.525 24.045 1.00 98.19 117 HIS A N 1
ATOM 868 C CA . HIS A 1 117 ? -20.147 2.575 24.643 1.00 98.19 117 HIS A CA 1
ATOM 869 C C . HIS A 1 117 ? -21.588 2.847 24.179 1.00 98.19 117 HIS A C 1
ATOM 871 O O . HIS A 1 117 ? -22.280 1.906 23.802 1.00 98.19 117 HIS A O 1
ATOM 877 N N . ALA A 1 118 ? -22.022 4.113 24.099 1.00 98.19 118 ALA A N 1
ATOM 878 C CA . ALA A 1 118 ? -23.314 4.455 23.492 1.00 98.19 118 ALA A CA 1
ATOM 879 C C . ALA A 1 118 ? -23.402 3.964 22.033 1.00 98.19 118 ALA A C 1
ATOM 881 O O . ALA A 1 118 ? -24.395 3.355 21.642 1.00 98.19 118 ALA A O 1
ATOM 882 N N . LEU A 1 119 ? -22.339 4.186 21.246 1.00 98.31 119 LEU A N 1
ATOM 883 C CA . LEU A 1 119 ? -22.270 3.758 19.843 1.00 98.31 119 LEU A CA 1
ATOM 884 C C . LEU A 1 119 ? -22.319 2.227 19.704 1.00 98.31 119 LEU A C 1
ATOM 886 O O . LEU A 1 119 ? -23.047 1.713 18.861 1.00 98.31 119 LEU A O 1
ATOM 890 N N . LEU A 1 120 ? -21.583 1.490 20.541 1.00 97.75 120 LEU A N 1
ATOM 891 C CA . LEU A 1 120 ? -21.598 0.024 20.558 1.00 97.75 120 LEU A CA 1
ATOM 892 C C . LEU A 1 120 ? -22.998 -0.509 20.875 1.00 97.75 120 LEU A C 1
ATOM 894 O O . LEU A 1 120 ? -23.490 -1.371 20.150 1.00 97.75 120 LEU A O 1
ATOM 898 N N . ARG A 1 121 ? -23.680 0.061 21.878 1.00 96.19 121 ARG A N 1
ATOM 899 C CA . ARG A 1 121 ? -25.066 -0.310 22.207 1.00 96.19 121 ARG A CA 1
ATOM 900 C C . ARG A 1 121 ? -26.011 -0.072 21.032 1.00 96.19 121 ARG A C 1
ATOM 902 O O . ARG A 1 121 ? -26.850 -0.924 20.754 1.00 96.19 121 ARG A O 1
ATOM 909 N N . ALA A 1 122 ? -25.852 1.043 20.318 1.00 96.44 122 ALA A N 1
ATOM 910 C CA . ALA A 1 122 ? -26.619 1.334 19.106 1.00 96.44 122 ALA A CA 1
ATOM 911 C C . ALA A 1 122 ? -26.423 0.274 18.010 1.00 96.44 122 ALA A C 1
ATOM 913 O O . ALA A 1 122 ? -27.356 -0.036 17.274 1.00 96.44 122 ALA A O 1
ATOM 914 N N . ALA A 1 123 ? -25.220 -0.299 17.928 1.00 94.94 123 ALA A N 1
ATOM 915 C CA . ALA A 1 123 ? -24.873 -1.388 17.019 1.00 94.94 123 ALA A CA 1
ATOM 916 C C . ALA A 1 123 ? -25.249 -2.789 17.551 1.00 94.94 123 ALA A C 1
ATOM 918 O O . ALA A 1 123 ? -24.959 -3.785 16.891 1.00 94.94 123 ALA A O 1
ATOM 919 N N . GLY A 1 124 ? -25.881 -2.889 18.729 1.00 95.50 124 GLY A N 1
ATOM 920 C CA . GLY A 1 124 ? -26.230 -4.165 19.364 1.00 95.50 124 GLY A CA 1
ATOM 921 C C . GLY A 1 124 ? -25.042 -4.897 19.998 1.00 95.50 124 GLY A C 1
ATOM 922 O O . GLY A 1 124 ? -25.091 -6.113 20.160 1.00 95.50 124 GLY A O 1
ATOM 923 N N . LEU A 1 125 ? -23.970 -4.176 20.334 1.00 96.81 125 LEU A N 1
ATOM 924 C CA . LEU A 1 125 ? -22.752 -4.705 20.944 1.00 96.81 125 LEU A CA 1
ATOM 925 C C . LEU A 1 125 ? -22.611 -4.236 22.397 1.00 96.81 125 LEU A C 1
ATOM 927 O O . LEU A 1 125 ? -22.994 -3.121 22.753 1.00 96.81 125 LEU A O 1
ATOM 931 N N . GLU A 1 126 ? -21.991 -5.071 23.226 1.00 97.38 126 GLU A N 1
ATOM 932 C CA . GLU A 1 126 ? -21.639 -4.736 24.608 1.00 97.38 126 GLU A CA 1
ATOM 933 C C . GLU A 1 126 ? -20.153 -4.368 24.735 1.00 97.38 126 GLU A C 1
ATOM 935 O O . GLU A 1 126 ? -19.310 -4.772 23.925 1.00 97.38 126 GLU A O 1
ATOM 940 N N . LEU A 1 127 ? -19.838 -3.599 25.780 1.00 98.06 127 LEU A N 1
ATOM 941 C CA . LEU A 1 127 ? -18.476 -3.262 26.184 1.00 98.06 127 LEU A CA 1
ATOM 942 C C . LEU A 1 127 ? -18.134 -4.008 27.478 1.00 98.06 127 LEU A C 1
ATOM 944 O O . LEU A 1 127 ? -18.788 -3.799 28.500 1.00 98.06 127 LEU A O 1
ATOM 948 N N . TYR A 1 128 ? -17.099 -4.843 27.442 1.00 98.19 128 TYR A N 1
ATOM 949 C CA . TYR A 1 128 ? -16.682 -5.694 28.557 1.00 98.19 128 TYR A CA 1
ATOM 950 C C . TYR A 1 128 ? -15.400 -5.190 29.225 1.00 98.19 128 TYR A C 1
ATOM 952 O O . TYR A 1 128 ? -14.498 -4.689 28.550 1.00 98.19 128 TYR A O 1
ATOM 960 N N . ASN A 1 129 ? -15.298 -5.364 30.544 1.00 97.19 129 ASN A N 1
ATOM 961 C CA . ASN A 1 129 ? -14.080 -5.120 31.319 1.00 97.19 129 ASN A CA 1
ATOM 962 C C . ASN A 1 129 ? -13.118 -6.331 31.299 1.00 97.19 129 ASN A C 1
ATOM 964 O O . ASN A 1 129 ? -13.379 -7.347 30.651 1.00 97.19 129 ASN A O 1
ATOM 968 N N . GLN A 1 130 ? -12.002 -6.241 32.035 1.00 96.06 130 GLN A N 1
ATOM 969 C CA . GLN A 1 130 ? -11.017 -7.330 32.148 1.00 96.06 130 GLN A CA 1
ATOM 970 C C . GLN A 1 130 ? -11.573 -8.642 32.727 1.00 96.06 130 GLN A C 1
ATOM 972 O O . GLN A 1 130 ? -11.015 -9.702 32.467 1.00 96.06 130 GLN A O 1
ATOM 977 N N . ASP A 1 131 ? -12.668 -8.570 33.482 1.00 96.44 131 ASP A N 1
ATOM 978 C CA . ASP A 1 131 ? -13.312 -9.713 34.130 1.00 96.44 131 ASP A CA 1
ATOM 979 C C . ASP A 1 131 ? -14.455 -10.289 33.268 1.00 96.44 131 ASP A C 1
ATOM 981 O O . ASP A 1 131 ? -15.175 -11.190 33.697 1.00 96.44 131 ASP A O 1
ATOM 985 N N . GLY A 1 132 ? -14.643 -9.770 32.045 1.00 96.38 132 GLY A N 1
ATOM 986 C CA . GLY A 1 132 ? -15.698 -10.192 31.121 1.00 96.38 132 GLY A CA 1
ATOM 987 C C . GLY A 1 132 ? -17.093 -9.668 31.476 1.00 96.38 132 GLY A C 1
ATOM 988 O O . GLY A 1 132 ? -18.081 -10.143 30.917 1.00 96.38 132 GLY A O 1
ATOM 989 N N . GLN A 1 133 ? -17.188 -8.703 32.394 1.00 96.94 133 GLN A N 1
ATOM 990 C CA . GLN A 1 133 ? -18.443 -8.087 32.823 1.00 96.94 133 GLN A CA 1
ATOM 991 C C . GLN A 1 133 ? -18.763 -6.859 31.969 1.00 96.94 133 GLN A C 1
ATOM 993 O O . GLN A 1 133 ? -17.858 -6.106 31.603 1.00 96.94 133 GLN A O 1
ATOM 998 N N . VAL A 1 134 ? -20.047 -6.632 31.690 1.00 96.75 134 VAL A N 1
ATOM 999 C CA . VAL A 1 134 ? -20.507 -5.433 30.976 1.00 96.75 134 VAL A CA 1
ATOM 1000 C C . VAL A 1 134 ? -20.220 -4.190 31.817 1.00 96.75 134 VAL A C 1
ATOM 1002 O O . VAL A 1 134 ? -20.506 -4.150 33.015 1.00 96.75 134 VAL A O 1
ATOM 1005 N N . VAL A 1 135 ? -19.640 -3.169 31.192 1.00 95.88 135 VAL A N 1
ATOM 1006 C CA . VAL A 1 135 ? -19.306 -1.905 31.851 1.00 95.88 135 VAL A CA 1
ATOM 1007 C C . VAL A 1 135 ? -20.584 -1.141 32.215 1.00 95.88 135 VAL A C 1
ATOM 1009 O O . VAL A 1 135 ? -21.451 -0.938 31.372 1.00 95.88 135 VAL A O 1
ATOM 1012 N N . GLY A 1 136 ? -20.687 -0.670 33.461 1.00 94.69 136 GLY A N 1
ATOM 1013 C CA . GLY A 1 136 ? -21.792 0.168 33.948 1.00 94.69 136 GLY A CA 1
ATOM 1014 C C . GLY A 1 136 ? -21.313 1.516 34.490 1.00 94.69 136 GLY A C 1
ATOM 1015 O O . GLY A 1 136 ? -20.109 1.727 34.641 1.00 94.69 136 GLY A O 1
ATOM 1016 N N . TYR A 1 137 ? -22.247 2.419 34.800 1.00 96.94 137 TYR A N 1
ATOM 1017 C CA . TYR A 1 137 ? -21.962 3.745 35.362 1.00 96.94 137 TYR A CA 1
ATOM 1018 C C . TYR A 1 137 ? -22.730 3.956 36.665 1.00 96.94 137 TYR A C 1
ATOM 1020 O O . TYR A 1 137 ? -23.876 3.526 36.790 1.00 96.94 137 TYR A O 1
ATOM 1028 N N . ASP A 1 138 ? -22.110 4.631 37.632 1.00 94.62 138 ASP A N 1
ATOM 1029 C CA . ASP A 1 138 ? -22.799 5.020 38.863 1.00 94.62 138 ASP A CA 1
ATOM 1030 C C . ASP A 1 138 ? -23.739 6.225 38.652 1.00 94.62 138 ASP A C 1
ATOM 1032 O O . ASP A 1 138 ? -23.843 6.789 37.559 1.00 94.62 138 ASP A O 1
ATOM 1036 N N . SER A 1 139 ? -24.429 6.652 39.715 1.00 90.38 139 SER A N 1
ATOM 1037 C CA . SER A 1 139 ? -25.359 7.792 39.680 1.00 90.38 139 SER A CA 1
ATOM 1038 C C . SER A 1 139 ? -24.704 9.138 39.339 1.00 90.38 139 SER A C 1
ATOM 1040 O O . SER A 1 139 ? -25.407 10.098 39.037 1.00 90.38 139 SER A O 1
ATOM 1042 N N . GLN A 1 140 ? -23.371 9.221 39.373 1.00 91.44 140 GLN A N 1
ATOM 1043 C CA . GLN A 1 140 ? -22.583 10.384 38.963 1.00 91.44 140 GLN A CA 1
ATOM 1044 C C . GLN A 1 140 ? -21.921 10.174 37.593 1.00 91.44 140 GLN A C 1
ATOM 1046 O O . GLN A 1 140 ? -20.995 10.903 37.239 1.00 91.44 140 GLN A O 1
ATOM 1051 N N . ALA A 1 141 ? -22.372 9.173 36.829 1.00 92.44 141 ALA A N 1
ATOM 1052 C CA . ALA A 1 141 ? -21.805 8.769 35.548 1.00 92.44 141 ALA A CA 1
ATOM 1053 C C . ALA A 1 141 ? -20.319 8.362 35.613 1.00 92.44 141 ALA A C 1
ATOM 1055 O O . ALA A 1 141 ? -19.611 8.405 34.604 1.00 92.44 141 ALA A O 1
ATOM 1056 N N . ARG A 1 142 ? -19.819 7.950 36.785 1.00 95.31 142 ARG A N 1
ATOM 1057 C CA . ARG A 1 142 ? -18.439 7.480 36.944 1.00 95.31 142 ARG A CA 1
ATOM 1058 C C . ARG A 1 142 ? -18.356 5.996 36.633 1.00 95.31 142 ARG A C 1
ATOM 1060 O O . ARG A 1 142 ? -19.259 5.221 36.940 1.00 95.31 142 ARG A O 1
ATOM 1067 N N . SER A 1 143 ? -17.235 5.608 36.041 1.00 96.50 143 SER A N 1
ATOM 1068 C CA . SER A 1 143 ? -16.906 4.222 35.732 1.00 96.50 143 SER A CA 1
ATOM 1069 C C . SER A 1 143 ? -15.406 4.099 35.486 1.00 96.50 143 SER A C 1
ATOM 1071 O O . SER A 1 143 ? -14.779 5.063 35.041 1.00 96.50 143 SER A O 1
ATOM 1073 N N . HIS A 1 144 ? -14.832 2.937 35.794 1.00 96.69 144 HIS A N 1
ATOM 1074 C CA . HIS A 1 144 ? -13.403 2.655 35.676 1.00 96.69 144 HIS A CA 1
ATOM 1075 C C . HIS A 1 144 ? -13.203 1.229 35.177 1.00 96.69 144 HIS A C 1
ATOM 1077 O O . HIS A 1 144 ? -13.844 0.304 35.670 1.00 96.69 144 HIS A O 1
ATOM 1083 N N . SER A 1 145 ? -12.286 1.051 34.231 1.00 96.81 145 SER A N 1
ATOM 1084 C CA . SER A 1 145 ? -11.873 -0.276 33.784 1.00 96.81 145 SER A CA 1
ATOM 1085 C C . SER A 1 145 ? -10.378 -0.307 33.527 1.00 96.81 145 SER A C 1
ATOM 1087 O O . SER A 1 145 ? -9.806 0.657 33.012 1.00 96.81 145 SER A O 1
ATOM 1089 N N . ARG A 1 146 ? -9.732 -1.428 33.861 1.00 95.56 146 ARG A N 1
ATOM 1090 C CA . ARG A 1 146 ? -8.318 -1.614 33.535 1.00 95.56 146 ARG A CA 1
ATOM 1091 C C . ARG A 1 146 ? -8.153 -1.848 32.042 1.00 95.56 146 ARG A C 1
ATOM 1093 O O . ARG A 1 146 ? -7.271 -1.240 31.454 1.00 95.56 146 ARG A O 1
ATOM 1100 N N . TRP A 1 147 ? -8.978 -2.724 31.471 1.00 96.50 147 TRP A N 1
ATOM 1101 C CA . TRP A 1 147 ? -8.978 -3.095 30.056 1.00 96.50 147 TRP A CA 1
ATOM 1102 C C . TRP A 1 147 ? -10.402 -3.112 29.513 1.00 96.50 147 TRP A C 1
ATOM 1104 O O . TRP A 1 147 ? -11.357 -3.253 30.276 1.00 96.50 147 TRP A O 1
ATOM 1114 N N . LEU A 1 148 ? -10.547 -2.956 28.203 1.00 97.88 148 LEU A N 1
ATOM 1115 C CA . LEU A 1 148 ? -11.847 -2.945 27.537 1.00 97.88 148 LEU A CA 1
ATOM 1116 C C . LEU A 1 148 ? -11.839 -3.844 26.307 1.00 97.88 148 LEU A C 1
ATOM 1118 O O . LEU A 1 148 ? -10.858 -3.860 25.560 1.00 97.88 148 LEU A O 1
ATOM 1122 N N . PHE A 1 149 ? -12.960 -4.522 26.074 1.00 97.88 149 PHE A N 1
ATOM 1123 C CA . PHE A 1 149 ? -13.169 -5.437 24.955 1.00 97.88 149 PHE A CA 1
ATOM 1124 C C . PHE A 1 149 ? -14.567 -5.244 24.369 1.00 97.88 149 PHE A C 1
ATOM 1126 O O . PHE A 1 149 ? -15.531 -5.095 25.115 1.00 97.88 149 PHE A O 1
ATOM 1133 N N . ALA A 1 150 ? -14.697 -5.271 23.045 1.00 97.62 150 ALA A N 1
ATOM 1134 C CA . ALA A 1 150 ? -15.994 -5.252 22.366 1.00 97.62 150 ALA A CA 1
ATOM 1135 C C . ALA A 1 150 ? -15.930 -6.029 21.046 1.00 97.62 150 ALA A C 1
ATOM 1137 O O . ALA A 1 150 ? -14.848 -6.216 20.484 1.00 97.62 150 ALA A O 1
ATOM 1138 N N . GLY A 1 151 ? -17.086 -6.470 20.549 1.00 94.94 151 GLY A N 1
ATOM 1139 C CA . GLY A 1 151 ? -17.228 -7.235 19.301 1.00 94.94 151 GLY A CA 1
ATOM 1140 C C . GLY A 1 151 ? -16.904 -8.727 19.442 1.00 94.94 151 GLY A C 1
ATOM 1141 O O . GLY A 1 151 ? -17.674 -9.563 18.981 1.00 94.94 151 GLY A O 1
ATOM 1142 N N . ARG A 1 152 ? -15.826 -9.072 20.160 1.00 93.62 152 ARG A N 1
ATOM 1143 C CA . ARG A 1 152 ? -15.451 -10.454 20.511 1.00 93.62 152 ARG A CA 1
ATOM 1144 C C . ARG A 1 152 ? -15.250 -10.589 22.018 1.00 93.62 152 ARG A C 1
ATOM 1146 O O . ARG A 1 152 ? -14.205 -10.206 22.548 1.00 93.62 152 ARG A O 1
ATOM 1153 N N . GLN A 1 153 ? -16.268 -11.090 22.719 1.00 92.62 153 GLN A N 1
ATOM 1154 C CA . GLN A 1 153 ? -16.267 -11.174 24.183 1.00 92.62 153 GLN A CA 1
ATOM 1155 C C . GLN A 1 153 ? -15.118 -12.047 24.693 1.00 92.62 153 GLN A C 1
ATOM 1157 O O . GLN A 1 153 ? -14.484 -11.708 25.685 1.00 92.62 153 GLN A O 1
ATOM 1162 N N . GLU A 1 154 ? -14.808 -13.153 24.023 1.00 94.81 154 GLU A N 1
ATOM 1163 C CA . GLU A 1 154 ? -13.797 -14.127 24.429 1.00 94.81 154 GLU A CA 1
ATOM 1164 C C . GLU A 1 154 ? -12.378 -13.548 24.546 1.00 94.81 154 GLU A C 1
ATOM 1166 O O . GLU A 1 154 ? -11.545 -14.123 25.252 1.00 94.81 154 GLU A O 1
ATOM 1171 N N . LEU A 1 155 ? -12.112 -12.383 23.938 1.00 95.50 155 LEU A N 1
ATOM 1172 C CA . LEU A 1 155 ? -10.808 -11.726 23.999 1.00 95.50 155 LEU A CA 1
ATOM 1173 C C . LEU A 1 155 ? -10.380 -11.366 25.430 1.00 95.50 155 LEU A C 1
ATOM 1175 O O . LEU A 1 155 ? -9.182 -11.363 25.694 1.00 95.50 155 LEU A O 1
ATOM 1179 N N . HIS A 1 156 ? -11.297 -11.146 26.382 1.00 96.19 156 HIS A N 1
ATOM 1180 C CA . HIS A 1 156 ? -10.917 -10.850 27.779 1.00 96.19 156 HIS A CA 1
ATOM 1181 C C . HIS A 1 156 ? -10.124 -11.984 28.456 1.00 96.19 156 HIS A C 1
ATOM 1183 O O . HIS A 1 156 ? -9.384 -11.734 29.403 1.00 96.19 156 HIS A O 1
ATOM 1189 N N . ARG A 1 157 ? -10.250 -13.229 27.970 1.00 96.44 157 ARG A N 1
ATOM 1190 C CA . ARG A 1 157 ? -9.589 -14.416 28.548 1.00 96.44 157 ARG A CA 1
ATOM 1191 C C . ARG A 1 157 ? -8.186 -14.660 28.002 1.00 96.44 157 ARG A C 1
ATOM 1193 O O . ARG A 1 157 ? -7.513 -15.590 28.441 1.00 96.44 157 ARG A O 1
ATOM 1200 N N . ARG A 1 158 ? -7.766 -13.883 27.004 1.00 96.12 158 ARG A N 1
ATOM 1201 C CA . ARG A 1 158 ? -6.471 -14.051 26.342 1.00 96.12 158 ARG A CA 1
ATOM 1202 C C . ARG A 1 158 ? -5.347 -13.547 27.254 1.00 96.12 158 ARG A C 1
ATOM 1204 O O . ARG A 1 158 ? -5.589 -12.679 28.096 1.00 96.12 158 ARG A O 1
ATOM 1211 N N . PRO A 1 159 ? -4.117 -14.070 27.113 1.00 94.75 159 PRO A N 1
ATOM 1212 C CA . PRO A 1 159 ? -3.015 -13.771 28.025 1.00 94.75 159 PRO A CA 1
ATOM 1213 C C . PRO A 1 159 ? -2.382 -12.396 27.747 1.00 94.75 159 PRO A C 1
ATOM 1215 O O . PRO A 1 159 ? -1.179 -12.292 27.540 1.00 94.75 159 PRO A O 1
ATOM 1218 N N . TRP A 1 160 ? -3.168 -11.316 27.771 1.00 93.75 160 TRP A N 1
ATOM 1219 C CA . TRP A 1 160 ? -2.734 -9.958 27.413 1.00 93.75 160 TRP A CA 1
ATOM 1220 C C . TRP A 1 160 ? -1.575 -9.415 28.254 1.00 93.75 160 TRP A C 1
ATOM 1222 O O . TRP A 1 160 ? -0.958 -8.425 27.881 1.00 93.75 160 TRP A O 1
ATOM 1232 N N . GLN A 1 161 ? -1.229 -10.035 29.383 1.00 92.19 161 GLN A N 1
ATOM 1233 C CA . GLN A 1 161 ? -0.023 -9.667 30.123 1.00 92.19 161 GLN A CA 1
ATOM 1234 C C . GLN A 1 161 ? 1.259 -9.877 29.295 1.00 92.19 161 GLN A C 1
ATOM 1236 O O . GLN A 1 161 ? 2.242 -9.176 29.534 1.00 92.19 161 GLN A O 1
ATOM 1241 N N . THR A 1 162 ? 1.261 -10.801 28.326 1.00 91.38 162 THR A N 1
ATOM 1242 C CA . THR A 1 162 ? 2.429 -11.091 27.478 1.00 91.38 162 THR A CA 1
ATOM 1243 C C . THR A 1 162 ? 2.783 -9.930 26.556 1.00 91.38 162 THR A C 1
ATOM 1245 O O . THR A 1 162 ? 3.965 -9.701 26.317 1.00 91.38 162 THR A O 1
ATOM 1248 N N . VAL A 1 163 ? 1.803 -9.130 26.116 1.00 89.81 163 VAL A N 1
ATOM 1249 C CA . VAL A 1 163 ? 2.060 -7.991 25.214 1.00 89.81 163 VAL A CA 1
ATOM 1250 C C . VAL A 1 163 ? 2.903 -6.892 25.865 1.00 89.81 163 VAL A C 1
ATOM 1252 O O . VAL A 1 163 ? 3.535 -6.106 25.172 1.00 89.81 163 VAL A O 1
ATOM 1255 N N . PHE A 1 164 ? 2.945 -6.845 27.200 1.00 88.94 164 PHE A N 1
ATOM 1256 C CA . PHE A 1 164 ? 3.753 -5.886 27.957 1.00 88.94 164 PHE A CA 1
ATOM 1257 C C . PHE A 1 164 ? 5.170 -6.387 28.251 1.00 88.94 164 PHE A C 1
ATOM 1259 O O . PHE A 1 164 ? 5.988 -5.643 28.795 1.00 88.94 164 PHE A O 1
ATOM 1266 N N . GLN A 1 165 ? 5.468 -7.650 27.944 1.00 86.12 165 GLN A N 1
ATOM 1267 C CA . GLN A 1 165 ? 6.816 -8.184 28.075 1.00 86.12 165 GLN A CA 1
ATOM 1268 C C . GLN A 1 165 ? 7.660 -7.618 26.930 1.00 86.12 165 GLN A C 1
ATOM 1270 O O . GLN A 1 165 ? 7.218 -7.596 25.782 1.00 86.12 165 GLN A O 1
ATOM 1275 N N . ARG A 1 166 ? 8.867 -7.120 27.234 1.00 66.75 166 ARG A N 1
ATOM 1276 C CA . ARG A 1 166 ? 9.786 -6.642 26.192 1.00 66.75 166 ARG A CA 1
ATOM 1277 C C . ARG A 1 166 ? 10.156 -7.821 25.292 1.00 66.75 166 ARG A C 1
ATOM 1279 O O . ARG A 1 166 ? 10.772 -8.770 25.775 1.00 66.75 166 ARG A O 1
ATOM 1286 N N . GLY A 1 167 ? 9.799 -7.742 24.011 1.00 58.12 167 GLY A N 1
ATOM 1287 C CA . GLY A 1 167 ? 10.306 -8.657 22.992 1.00 58.12 167 GLY A CA 1
ATOM 1288 C C . GLY A 1 167 ? 11.836 -8.607 22.933 1.00 58.12 167 GLY A C 1
ATOM 1289 O O . GLY A 1 167 ? 12.447 -7.572 23.207 1.00 58.12 167 GLY A O 1
ATOM 1290 N N . SER A 1 168 ? 12.462 -9.740 22.618 1.00 49.59 168 SER A N 1
ATOM 1291 C CA . SER A 1 168 ? 13.925 -9.881 22.552 1.00 49.59 168 SER A CA 1
ATOM 1292 C C . SER A 1 168 ? 14.547 -9.269 21.289 1.00 49.59 168 SER A C 1
ATOM 1294 O O . SER A 1 168 ? 15.759 -9.071 21.244 1.00 49.59 168 SER A O 1
ATOM 1296 N N . GLN A 1 169 ? 13.736 -8.914 20.292 1.00 52.75 169 GLN A N 1
ATOM 1297 C CA . GLN A 1 169 ? 14.180 -8.295 19.049 1.00 52.75 169 GLN A CA 1
ATOM 1298 C C . GLN A 1 169 ? 13.449 -6.968 18.854 1.00 52.75 169 GLN A C 1
ATOM 1300 O O . GLN A 1 169 ? 12.338 -6.914 18.341 1.00 52.75 169 GLN A O 1
ATOM 1305 N N . GLN A 1 170 ? 14.074 -5.870 19.281 1.00 52.06 170 GLN A N 1
ATOM 1306 C CA . GLN A 1 170 ? 13.755 -4.580 18.680 1.00 52.06 170 GLN A CA 1
ATOM 1307 C C . GLN A 1 170 ? 14.327 -4.625 17.269 1.00 52.06 170 GLN A C 1
ATOM 1309 O O . GLN A 1 170 ? 15.539 -4.490 17.114 1.00 52.06 170 GLN A O 1
ATOM 1314 N N . THR A 1 171 ? 13.496 -4.855 16.254 1.00 50.03 171 THR A N 1
ATOM 1315 C CA . THR A 1 171 ? 13.927 -4.672 14.869 1.00 50.03 171 THR A CA 1
ATOM 1316 C C . THR A 1 171 ? 14.305 -3.198 14.719 1.00 50.03 171 THR A C 1
ATOM 1318 O O . THR A 1 171 ? 13.450 -2.333 14.933 1.00 50.03 171 THR A O 1
ATOM 1321 N N . PRO A 1 172 ? 15.574 -2.862 14.427 1.00 53.25 172 PRO A N 1
ATOM 1322 C CA . PRO A 1 172 ? 16.011 -1.484 14.276 1.00 53.25 172 PRO A CA 1
ATOM 1323 C C . PRO A 1 172 ? 15.566 -0.965 12.903 1.00 53.25 172 PRO A C 1
ATOM 1325 O O . PRO A 1 172 ? 16.384 -0.701 12.030 1.00 53.25 172 PRO A O 1
ATOM 1328 N N . LEU A 1 173 ? 14.258 -0.843 12.690 1.00 53.78 173 LEU A N 1
ATOM 1329 C CA . LEU A 1 173 ? 13.681 -0.141 11.550 1.00 53.78 173 LEU A CA 1
ATOM 1330 C C . LEU A 1 173 ? 12.805 0.998 12.041 1.00 53.78 173 LEU A C 1
ATOM 1332 O O . LEU A 1 173 ? 12.251 0.924 13.138 1.00 53.78 173 LEU A O 1
ATOM 1336 N N . PRO A 1 174 ? 12.752 2.098 11.278 1.00 50.81 174 PRO A N 1
ATOM 1337 C CA . PRO A 1 174 ? 12.489 3.391 11.858 1.00 50.81 174 PRO A CA 1
ATOM 1338 C C . PRO A 1 174 ? 11.080 3.433 12.420 1.00 50.81 174 PRO A C 1
ATOM 1340 O O . PRO A 1 174 ? 10.097 3.093 11.758 1.00 50.81 174 PRO A O 1
ATOM 1343 N N . TYR A 1 175 ? 11.042 3.863 13.678 1.00 54.03 175 TYR A N 1
ATOM 1344 C CA . TYR A 1 175 ? 9.860 4.251 14.421 1.00 54.03 175 TYR A CA 1
ATOM 1345 C C . TYR A 1 175 ? 8.888 5.047 13.542 1.00 54.03 175 TYR A C 1
ATOM 1347 O O . TYR A 1 175 ? 9.318 5.733 12.610 1.00 54.03 175 TYR A O 1
ATOM 1355 N N . PRO A 1 176 ? 7.581 5.043 13.862 1.00 54.59 176 PRO A N 1
ATOM 1356 C CA . PRO A 1 176 ? 6.623 5.895 13.176 1.00 54.59 176 PRO A CA 1
ATOM 1357 C C . PRO A 1 176 ? 7.141 7.335 13.134 1.00 54.59 176 PRO A C 1
ATOM 1359 O O . PRO A 1 176 ? 7.271 8.007 14.164 1.00 54.59 176 PRO A O 1
ATOM 1362 N N . VAL A 1 177 ? 7.447 7.806 11.925 1.00 54.38 177 VAL A N 1
ATOM 1363 C CA . VAL A 1 177 ? 7.921 9.167 11.704 1.00 54.38 177 VAL A CA 1
ATOM 1364 C C . VAL A 1 177 ? 6.770 10.085 12.085 1.00 54.38 177 VAL A C 1
ATOM 1366 O O . VAL A 1 177 ? 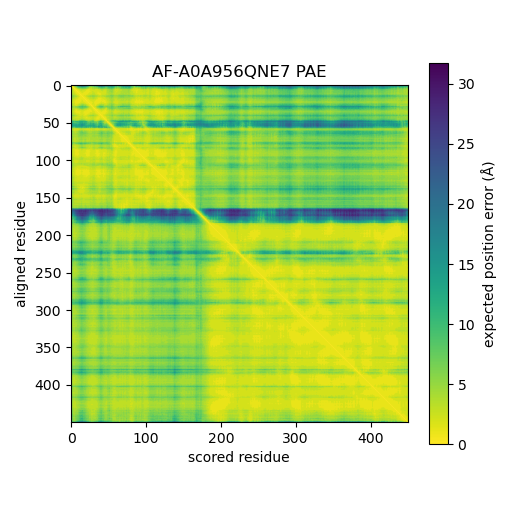5.748 10.167 11.401 1.00 54.38 177 VAL A O 1
ATOM 1369 N N . ARG A 1 178 ? 6.914 10.794 13.207 1.00 58.00 178 ARG A N 1
ATOM 1370 C CA . ARG A 1 178 ? 5.969 11.858 13.543 1.00 58.00 178 ARG A CA 1
ATOM 1371 C C . ARG A 1 178 ? 6.125 12.952 12.498 1.00 58.00 178 ARG A C 1
ATOM 1373 O O . ARG A 1 178 ? 7.182 13.577 12.422 1.00 58.00 178 ARG A O 1
ATOM 1380 N N . ALA A 1 179 ? 5.068 13.197 11.725 1.00 60.44 179 ALA A N 1
ATOM 1381 C CA . ALA A 1 179 ? 5.023 14.309 10.787 1.00 60.44 179 ALA A CA 1
ATOM 1382 C C . ALA A 1 179 ? 5.375 15.612 11.525 1.00 60.44 179 ALA A C 1
ATOM 1384 O O . ALA A 1 179 ? 4.645 16.063 12.412 1.00 60.44 179 ALA A O 1
ATOM 1385 N N . ARG A 1 180 ? 6.540 16.185 11.197 1.00 64.69 180 ARG A N 1
ATOM 1386 C CA . ARG A 1 180 ? 7.060 17.401 11.848 1.00 64.69 180 ARG A CA 1
ATOM 1387 C C . ARG A 1 180 ? 6.424 18.672 11.287 1.00 64.69 180 ARG A C 1
ATOM 1389 O O . ARG A 1 180 ? 6.434 19.707 11.949 1.00 64.69 180 ARG A O 1
ATOM 1396 N N . HIS A 1 181 ? 5.835 18.579 10.097 1.00 67.56 181 HIS A N 1
ATOM 1397 C CA . HIS A 1 181 ? 5.280 19.702 9.353 1.00 67.56 181 HIS A CA 1
ATOM 1398 C C . HIS A 1 181 ? 3.888 19.361 8.825 1.00 67.56 181 HIS A C 1
ATOM 1400 O O . HIS A 1 181 ? 3.590 18.206 8.521 1.00 67.56 181 HIS A O 1
ATOM 1406 N N . ARG A 1 182 ? 3.030 20.381 8.729 1.00 71.44 182 ARG A N 1
ATOM 1407 C CA . ARG A 1 182 ? 1.753 20.270 8.019 1.00 71.44 182 ARG A CA 1
ATOM 1408 C C . ARG A 1 182 ? 2.024 20.261 6.521 1.00 71.44 182 ARG A C 1
ATOM 1410 O O . ARG A 1 182 ? 2.930 20.954 6.062 1.00 71.44 182 ARG A O 1
ATOM 1417 N N . VAL A 1 183 ? 1.220 19.515 5.776 1.00 74.06 183 VAL A N 1
ATOM 1418 C CA . VAL A 1 183 ? 1.270 19.544 4.315 1.00 74.06 183 VAL A CA 1
ATOM 1419 C C . VAL A 1 183 ? 0.451 20.739 3.834 1.00 74.06 183 VAL A C 1
ATOM 1421 O O . VAL A 1 183 ? -0.697 20.900 4.237 1.00 74.06 183 VAL A O 1
ATOM 1424 N N . SER A 1 184 ? 1.064 21.616 3.040 1.00 81.31 184 SER A N 1
ATOM 1425 C CA . SER A 1 184 ? 0.442 22.862 2.570 1.00 81.31 184 SER A CA 1
ATOM 1426 C C . SER A 1 184 ? -0.484 22.669 1.371 1.00 81.31 184 SER A C 1
ATOM 1428 O O . SER A 1 184 ? -1.382 23.478 1.168 1.00 81.31 184 SER A O 1
ATOM 1430 N N . ASP A 1 185 ? -0.255 21.619 0.584 1.00 89.44 185 ASP A N 1
ATOM 1431 C CA . ASP A 1 185 ? -1.002 21.302 -0.631 1.00 89.44 185 ASP A CA 1
ATOM 1432 C C . ASP A 1 185 ? -1.722 19.948 -0.453 1.00 89.44 185 ASP A C 1
ATOM 1434 O O . ASP A 1 185 ? -1.076 18.895 -0.544 1.00 89.44 185 ASP A O 1
ATOM 1438 N N . PRO A 1 186 ? -3.032 19.954 -0.134 1.00 87.12 186 PRO A N 1
ATOM 1439 C CA . PRO A 1 186 ? -3.797 18.732 0.097 1.00 87.12 186 PRO A CA 1
ATOM 1440 C C . PRO A 1 186 ? -3.995 17.897 -1.176 1.00 87.12 186 PRO A C 1
ATOM 1442 O O . PRO A 1 186 ? -4.088 16.673 -1.078 1.00 87.12 186 PRO A O 1
ATOM 1445 N N . ASP A 1 187 ? -4.007 18.511 -2.360 1.00 91.31 187 ASP A N 1
ATOM 1446 C CA . ASP A 1 187 ? -4.172 17.784 -3.621 1.00 91.31 187 ASP A CA 1
ATOM 1447 C C . ASP A 1 187 ? -2.885 17.043 -3.978 1.00 91.31 187 ASP A C 1
ATOM 1449 O O . ASP A 1 187 ? -2.910 15.862 -4.336 1.00 91.31 187 ASP A O 1
ATOM 1453 N N . ARG A 1 188 ? -1.732 17.695 -3.789 1.00 92.38 188 ARG A N 1
ATOM 1454 C CA . ARG A 1 188 ? -0.439 17.017 -3.905 1.00 92.38 188 ARG A CA 1
ATOM 1455 C C . ARG A 1 188 ? -0.294 15.916 -2.862 1.00 92.38 188 ARG A C 1
ATOM 1457 O O . ARG A 1 188 ? 0.198 14.845 -3.203 1.00 92.38 188 ARG A O 1
ATOM 1464 N N . LEU A 1 189 ? -0.755 16.118 -1.622 1.00 90.81 189 LEU A N 1
ATOM 1465 C CA . LEU A 1 189 ? -0.795 15.041 -0.625 1.00 90.81 189 LEU A CA 1
ATOM 1466 C C . LEU A 1 189 ? -1.623 13.852 -1.118 1.00 90.81 189 LEU A C 1
ATOM 1468 O O . LEU A 1 189 ? -1.149 12.720 -1.047 1.00 90.81 189 LEU A O 1
ATOM 1472 N N . ALA A 1 190 ? -2.818 14.105 -1.654 1.00 93.06 190 ALA A N 1
ATOM 1473 C CA . ALA A 1 190 ? -3.669 13.055 -2.189 1.00 93.06 190 ALA A CA 1
ATOM 1474 C C . ALA A 1 190 ? -2.964 12.282 -3.315 1.00 93.06 190 ALA A C 1
ATOM 1476 O O . ALA A 1 190 ? -3.035 11.058 -3.325 1.00 93.06 190 ALA A O 1
ATOM 1477 N N . ARG A 1 191 ? -2.238 12.953 -4.217 1.00 96.25 191 ARG A N 1
ATOM 1478 C CA . ARG A 1 191 ? -1.443 12.310 -5.283 1.00 96.25 191 ARG A CA 1
ATOM 1479 C C . ARG A 1 191 ? -0.266 11.490 -4.753 1.00 96.25 191 ARG A C 1
ATOM 1481 O O . ARG A 1 191 ? -0.072 10.358 -5.181 1.00 96.25 191 ARG A O 1
ATOM 1488 N N . LEU A 1 192 ? 0.465 12.006 -3.762 1.00 94.38 192 LEU A N 1
ATOM 1489 C CA . LEU A 1 192 ? 1.551 11.274 -3.092 1.00 94.38 192 LEU A CA 1
ATOM 1490 C C . LEU A 1 192 ? 1.033 9.999 -2.414 1.00 94.38 192 LEU A C 1
ATOM 1492 O O . LEU A 1 192 ? 1.620 8.930 -2.554 1.00 94.38 192 LEU A O 1
ATOM 1496 N N . GLN A 1 193 ? -0.090 10.108 -1.703 1.00 93.94 193 GLN A N 1
ATOM 1497 C CA . GLN A 1 193 ? -0.756 8.963 -1.090 1.00 93.94 193 GLN A CA 1
ATOM 1498 C C . GLN A 1 193 ? -1.270 7.986 -2.144 1.00 93.94 193 GLN A C 1
ATOM 1500 O O . GLN A 1 193 ? -1.120 6.782 -1.974 1.00 93.94 193 GLN A O 1
ATOM 1505 N N . GLY A 1 194 ? -1.845 8.502 -3.231 1.00 96.69 194 GLY A N 1
ATOM 1506 C CA . GLY A 1 194 ? -2.300 7.708 -4.364 1.00 96.69 194 GLY A CA 1
ATOM 1507 C C . GLY A 1 194 ? -1.178 6.871 -4.963 1.00 96.69 194 GLY A C 1
ATOM 1508 O O . GLY A 1 194 ? -1.391 5.688 -5.177 1.00 96.69 194 GLY A O 1
ATOM 1509 N N . ALA A 1 195 ? 0.017 7.434 -5.159 1.00 98.12 195 ALA A N 1
ATOM 1510 C CA . ALA A 1 195 ? 1.162 6.693 -5.691 1.00 98.12 195 ALA A CA 1
ATOM 1511 C C . ALA A 1 195 ? 1.570 5.518 -4.782 1.00 98.12 195 ALA A C 1
ATOM 1513 O O . ALA A 1 195 ? 1.648 4.380 -5.231 1.00 98.12 195 ALA A O 1
ATOM 1514 N N . ILE A 1 196 ? 1.761 5.756 -3.482 1.00 97.31 196 ILE A N 1
ATOM 1515 C CA . ILE A 1 196 ? 2.189 4.687 -2.563 1.00 97.31 196 ILE A CA 1
ATOM 1516 C C . ILE A 1 196 ? 1.090 3.634 -2.362 1.00 97.31 196 ILE A C 1
ATOM 1518 O O . ILE A 1 196 ? 1.369 2.439 -2.361 1.00 97.31 196 ILE A O 1
ATOM 1522 N N . LEU A 1 197 ? -0.170 4.054 -2.221 1.00 97.25 197 LEU A N 1
ATOM 1523 C CA . LEU A 1 197 ? -1.289 3.124 -2.045 1.00 97.25 197 LEU A CA 1
ATOM 1524 C C . LEU A 1 197 ? -1.613 2.368 -3.331 1.00 97.25 197 LEU A C 1
ATOM 1526 O O . LEU A 1 197 ? -1.957 1.195 -3.271 1.00 97.25 197 LEU A O 1
ATOM 1530 N N . GLY A 1 198 ? -1.495 3.022 -4.484 1.00 98.06 198 GLY A N 1
ATOM 1531 C CA . GLY A 1 198 ? -1.641 2.389 -5.786 1.00 98.06 198 GLY A CA 1
ATOM 1532 C C . GLY A 1 198 ? -0.593 1.305 -5.996 1.00 98.06 198 GLY A C 1
ATOM 1533 O O . GLY A 1 198 ? -0.945 0.231 -6.466 1.00 98.06 198 GLY A O 1
ATOM 1534 N N . GLN A 1 199 ? 0.652 1.549 -5.576 1.00 98.56 199 GLN A N 1
ATOM 1535 C CA . GLN A 1 199 ? 1.701 0.533 -5.581 1.00 98.56 199 GLN A CA 1
ATOM 1536 C C . GLN A 1 199 ? 1.365 -0.649 -4.665 1.00 98.56 199 GLN A C 1
ATOM 1538 O O . GLN A 1 199 ? 1.292 -1.769 -5.152 1.00 98.56 199 GLN A O 1
ATOM 1543 N N . LEU A 1 200 ? 1.081 -0.397 -3.381 1.00 97.88 200 LEU A N 1
ATOM 1544 C CA . LEU A 1 200 ? 0.761 -1.447 -2.399 1.00 97.88 200 LEU A CA 1
ATOM 1545 C C . LEU A 1 200 ? -0.429 -2.311 -2.821 1.00 97.88 200 LEU A C 1
ATOM 1547 O O . LEU A 1 200 ? -0.432 -3.528 -2.655 1.00 97.88 200 LEU A O 1
ATOM 1551 N N . VAL A 1 201 ? -1.471 -1.673 -3.352 1.00 97.00 201 VAL A N 1
ATOM 1552 C CA . VAL A 1 201 ? -2.652 -2.395 -3.813 1.00 97.00 201 VAL A CA 1
ATOM 1553 C C . VAL A 1 201 ? -2.393 -3.113 -5.132 1.00 97.00 201 VAL A C 1
ATOM 1555 O O . VAL A 1 201 ? -2.910 -4.210 -5.315 1.00 97.00 201 VAL A O 1
ATOM 1558 N N . GLY A 1 202 ? -1.624 -2.515 -6.044 1.00 97.88 202 GLY A N 1
ATOM 1559 C CA . GLY A 1 202 ? -1.233 -3.145 -7.301 1.00 97.88 202 GLY A CA 1
ATOM 1560 C C . GLY A 1 202 ? -0.445 -4.426 -7.060 1.00 97.88 202 GLY A C 1
ATOM 1561 O O . GLY A 1 202 ? -0.856 -5.473 -7.541 1.00 97.88 202 GLY A O 1
ATOM 1562 N N . ASP A 1 203 ? 0.595 -4.339 -6.238 1.00 98.06 203 ASP A N 1
ATOM 1563 C CA . ASP A 1 203 ? 1.397 -5.460 -5.740 1.00 98.06 203 ASP A CA 1
ATOM 1564 C C . ASP A 1 203 ? 0.501 -6.574 -5.158 1.00 98.06 203 ASP A C 1
ATOM 1566 O O . ASP A 1 203 ? 0.401 -7.676 -5.703 1.00 98.06 203 ASP A O 1
ATOM 1570 N N . SER A 1 204 ? -0.288 -6.248 -4.127 1.00 95.75 204 SER A N 1
ATOM 1571 C CA . SER A 1 204 ? -1.144 -7.237 -3.466 1.00 95.75 204 SER A CA 1
ATOM 1572 C C . SER A 1 204 ? -2.232 -7.827 -4.378 1.00 95.75 204 SER A C 1
ATOM 1574 O O . SER A 1 204 ? -2.623 -8.982 -4.221 1.00 95.75 204 SER A O 1
ATOM 1576 N N . LEU A 1 205 ? -2.757 -7.054 -5.333 1.00 95.50 205 LEU A N 1
ATOM 1577 C CA . LEU A 1 205 ? -3.706 -7.564 -6.321 1.00 95.50 205 LEU A CA 1
ATOM 1578 C C . LEU A 1 205 ? -3.013 -8.504 -7.313 1.00 95.50 205 LEU A C 1
ATOM 1580 O O . LEU A 1 205 ? -3.573 -9.557 -7.617 1.00 95.50 205 LEU A O 1
ATOM 1584 N N . GLY A 1 206 ? -1.850 -8.103 -7.829 1.00 96.56 206 GLY A N 1
ATOM 1585 C CA . GLY A 1 206 ? -1.113 -8.806 -8.872 1.00 96.56 206 GLY A CA 1
ATOM 1586 C C . GLY A 1 206 ? -0.541 -10.140 -8.399 1.00 96.56 206 GLY A C 1
ATOM 1587 O O . GLY A 1 206 ? -0.630 -11.117 -9.146 1.00 96.56 206 GLY A O 1
ATOM 1588 N N . SER A 1 207 ? -0.107 -10.233 -7.137 1.00 95.62 207 SER A N 1
ATOM 1589 C CA . SER A 1 207 ? 0.401 -11.482 -6.540 1.00 95.62 207 SER A CA 1
ATOM 1590 C C . SER A 1 207 ? -0.630 -12.619 -6.547 1.00 95.62 207 SER A C 1
ATOM 1592 O O . SER A 1 207 ? -0.281 -13.794 -6.603 1.00 95.62 207 SER A O 1
ATOM 1594 N N . GLN A 1 208 ? -1.931 -12.309 -6.603 1.00 94.50 208 GLN A N 1
ATOM 1595 C CA . GLN A 1 208 ? -2.992 -13.321 -6.733 1.00 94.50 208 GLN A CA 1
ATOM 1596 C C . GLN A 1 208 ? -2.990 -14.042 -8.090 1.00 94.50 208 GLN A C 1
ATOM 1598 O O . GLN A 1 208 ? -3.587 -15.110 -8.226 1.00 94.50 208 GLN A O 1
ATOM 1603 N N . THR A 1 209 ? -2.371 -13.435 -9.100 1.00 94.44 209 THR A N 1
ATOM 1604 C CA . THR A 1 209 ? -2.366 -13.886 -10.502 1.00 94.44 209 THR A CA 1
ATOM 1605 C C . THR A 1 209 ? -0.962 -14.146 -11.041 1.00 94.44 209 THR A C 1
ATOM 1607 O O . THR A 1 209 ? -0.791 -14.467 -12.219 1.00 94.44 209 THR A O 1
ATOM 1610 N N . GLU A 1 210 ? 0.046 -14.019 -10.188 1.00 92.31 210 GLU A N 1
ATOM 1611 C CA . GLU A 1 210 ? 1.442 -14.215 -10.542 1.00 92.31 210 GLU A CA 1
ATOM 1612 C C . GLU A 1 210 ? 1.704 -15.645 -11.037 1.00 92.31 210 GLU A C 1
ATOM 1614 O O . GLU A 1 210 ? 1.069 -16.617 -10.610 1.00 92.31 210 GLU A O 1
ATOM 1619 N N . PHE A 1 211 ? 2.589 -15.756 -12.027 1.00 91.88 211 PHE A N 1
ATOM 1620 C CA . PHE A 1 211 ? 2.942 -16.966 -12.780 1.00 91.88 211 PHE A CA 1
ATOM 1621 C C . PHE A 1 211 ? 1.784 -17.677 -13.495 1.00 91.88 211 PHE A C 1
ATOM 1623 O O . PHE A 1 211 ? 1.999 -18.702 -14.150 1.00 91.88 211 PHE A O 1
ATOM 1630 N N . SER A 1 212 ? 0.568 -17.139 -13.420 1.00 93.12 212 SER A N 1
ATOM 1631 C CA . SER A 1 212 ? -0.600 -17.695 -14.091 1.00 93.12 212 SER A CA 1
ATOM 1632 C C . SER A 1 212 ? -0.692 -17.192 -15.527 1.00 93.12 212 SER A C 1
ATOM 1634 O O . SER A 1 212 ? -0.261 -16.091 -15.858 1.00 93.12 212 SER A O 1
ATOM 1636 N N . THR A 1 213 ? -1.274 -18.010 -16.395 1.00 94.62 213 THR A N 1
ATOM 1637 C CA . THR A 1 213 ? -1.675 -17.614 -17.751 1.00 94.62 213 THR A CA 1
ATOM 1638 C C . THR A 1 213 ? -3.032 -16.903 -17.727 1.00 94.62 213 THR A C 1
ATOM 1640 O O . THR A 1 213 ? -3.842 -17.187 -16.837 1.00 94.62 213 THR A O 1
ATOM 1643 N N . PRO A 1 214 ? -3.345 -16.042 -18.714 1.00 93.38 214 PRO A N 1
ATOM 1644 C CA . PRO A 1 214 ? -4.672 -15.436 -18.839 1.00 93.38 214 PRO A CA 1
ATOM 1645 C C . PRO A 1 214 ? -5.815 -16.460 -18.820 1.00 93.38 214 PRO A C 1
ATOM 1647 O O . PRO A 1 214 ? -6.862 -16.216 -18.223 1.00 93.38 214 PRO A O 1
ATOM 1650 N N . GLU A 1 215 ? -5.617 -17.639 -19.416 1.00 93.56 215 GLU A N 1
ATOM 1651 C CA . GLU A 1 215 ? -6.608 -18.717 -19.431 1.00 93.56 215 GLU A CA 1
ATOM 1652 C C . GLU A 1 215 ? -6.840 -19.319 -18.038 1.00 93.56 215 GLU A C 1
ATOM 1654 O O . GLU A 1 215 ? -7.982 -19.603 -17.671 1.00 93.56 215 GLU A O 1
ATOM 1659 N N . GLN A 1 216 ? -5.776 -19.504 -17.247 1.00 94.06 216 GLN A N 1
ATOM 1660 C CA . GLN A 1 216 ? -5.895 -19.944 -15.852 1.00 94.06 216 GLN A CA 1
ATOM 1661 C C . GLN A 1 216 ? -6.609 -18.884 -15.014 1.00 94.06 216 GLN A C 1
ATOM 1663 O O . GLN A 1 216 ? -7.546 -19.216 -14.296 1.00 94.06 216 GLN A O 1
ATOM 1668 N N . ILE A 1 217 ? -6.250 -17.608 -15.179 1.00 93.19 217 ILE A N 1
ATOM 1669 C CA . ILE A 1 217 ? -6.877 -16.498 -14.453 1.00 93.19 217 ILE A CA 1
ATOM 1670 C C . ILE A 1 217 ? -8.365 -16.402 -14.790 1.00 93.19 217 ILE A C 1
ATOM 1672 O O . ILE A 1 217 ? -9.185 -16.275 -13.888 1.00 93.19 217 ILE A O 1
ATOM 1676 N N . ALA A 1 218 ? -8.748 -16.513 -16.062 1.00 91.94 218 ALA A N 1
ATOM 1677 C CA . ALA A 1 218 ? -10.153 -16.477 -16.467 1.00 91.94 218 ALA A CA 1
ATOM 1678 C C . ALA A 1 218 ? -10.968 -17.652 -15.895 1.00 91.94 218 ALA A C 1
ATOM 1680 O O . ALA A 1 218 ? -12.165 -17.514 -15.640 1.00 91.94 218 ALA A O 1
ATOM 1681 N N . ARG A 1 219 ? -10.332 -18.810 -15.688 1.00 91.81 219 ARG A N 1
ATOM 1682 C CA . ARG A 1 219 ? -10.961 -19.978 -15.063 1.00 91.81 219 ARG A CA 1
ATOM 1683 C C . ARG A 1 219 ? -11.097 -19.810 -13.550 1.00 91.81 219 ARG A C 1
ATOM 1685 O O . ARG A 1 219 ? -12.158 -20.107 -13.006 1.00 91.81 219 ARG A O 1
ATOM 1692 N N . ASP A 1 220 ? -10.036 -19.357 -12.893 1.00 87.75 220 ASP A N 1
ATOM 1693 C CA . ASP A 1 220 ? -9.942 -19.299 -11.432 1.00 87.75 220 ASP A CA 1
ATOM 1694 C C . ASP A 1 220 ? -10.645 -18.034 -10.885 1.00 87.75 220 ASP A C 1
ATOM 1696 O O . ASP A 1 220 ? -11.211 -18.044 -9.790 1.00 87.75 220 ASP A O 1
ATOM 1700 N N . PHE A 1 221 ? -10.742 -16.987 -11.713 1.00 88.12 221 PHE A N 1
ATOM 1701 C CA . PHE A 1 221 ? -11.478 -15.747 -11.473 1.00 88.12 221 PHE A CA 1
ATOM 1702 C C . PHE A 1 221 ? -12.422 -15.423 -12.652 1.00 88.12 221 PHE A C 1
ATOM 1704 O O . PHE A 1 221 ? -12.124 -14.546 -13.465 1.00 88.12 221 PHE A O 1
ATOM 1711 N N . PRO A 1 222 ? -13.612 -16.052 -12.748 1.00 82.00 222 PRO A N 1
ATOM 1712 C CA . PRO A 1 222 ? -14.535 -15.841 -13.873 1.00 82.00 222 PRO A CA 1
ATOM 1713 C C . PRO A 1 222 ? -15.035 -14.397 -14.047 1.00 82.00 222 PRO A C 1
ATOM 1715 O O . PRO A 1 222 ? -15.400 -13.993 -15.148 1.00 82.00 222 PRO A O 1
ATOM 1718 N N . ALA A 1 223 ? -15.050 -13.606 -12.969 1.00 81.31 223 ALA A N 1
ATOM 1719 C CA . ALA A 1 223 ? -15.365 -12.172 -12.996 1.00 81.31 223 ALA A CA 1
ATOM 1720 C C . ALA A 1 223 ? -14.110 -11.275 -13.136 1.00 81.31 223 ALA A C 1
ATOM 1722 O O . ALA A 1 223 ? -14.203 -10.046 -13.113 1.00 81.31 223 ALA A O 1
ATOM 1723 N N . GLY A 1 224 ? -12.933 -11.887 -13.287 1.00 76.00 224 GLY A N 1
ATOM 1724 C CA . GLY A 1 224 ? -11.619 -11.276 -13.121 1.00 76.00 224 GLY A CA 1
ATOM 1725 C C . GLY A 1 224 ? -11.201 -11.152 -11.649 1.00 76.00 224 GLY A C 1
ATOM 1726 O O . GLY A 1 224 ? -12.054 -11.230 -10.757 1.00 76.00 224 GLY A O 1
ATOM 1727 N N . PRO A 1 225 ? -9.898 -10.948 -11.376 1.00 81.69 225 PRO A N 1
ATOM 1728 C CA . PRO A 1 225 ? -9.455 -10.544 -10.045 1.00 81.69 225 PRO A CA 1
ATOM 1729 C C . PRO A 1 225 ? -10.188 -9.240 -9.709 1.00 81.69 225 PRO A C 1
ATOM 1731 O O . PRO A 1 225 ? -10.241 -8.344 -10.543 1.00 81.69 225 PRO A O 1
ATOM 1734 N N . GLY A 1 226 ? -10.877 -9.177 -8.569 1.00 84.75 226 GLY A N 1
ATOM 1735 C CA . GLY A 1 226 ? -11.774 -8.057 -8.239 1.00 84.75 226 GLY A CA 1
ATOM 1736 C C . GLY A 1 226 ? -11.255 -7.156 -7.121 1.00 84.75 226 GLY A C 1
ATOM 1737 O O . GLY A 1 226 ? -11.460 -5.949 -7.146 1.00 84.75 226 GLY A O 1
ATOM 1738 N N . ARG A 1 227 ? -10.596 -7.742 -6.122 1.00 85.62 227 ARG A N 1
ATOM 1739 C CA . ARG A 1 227 ? -9.936 -7.067 -4.996 1.00 85.62 227 ARG A CA 1
ATOM 1740 C C . ARG A 1 227 ? -8.849 -7.992 -4.434 1.00 85.62 227 ARG A C 1
ATOM 1742 O O . ARG A 1 227 ? -8.868 -9.173 -4.786 1.00 85.62 227 ARG A O 1
ATOM 1749 N N . PRO A 1 228 ? -7.939 -7.509 -3.574 1.00 87.38 228 PRO A N 1
ATOM 1750 C CA . PRO A 1 228 ? -7.096 -8.389 -2.767 1.00 87.38 228 PRO A CA 1
ATOM 1751 C C . PRO A 1 228 ? -7.949 -9.354 -1.927 1.00 87.38 228 PRO A C 1
ATOM 1753 O O . PRO A 1 228 ? -8.910 -8.924 -1.283 1.00 87.38 228 PRO A O 1
ATOM 1756 N N . VAL A 1 229 ? -7.633 -10.650 -1.956 1.00 87.38 229 VAL A N 1
ATOM 1757 C CA . VAL A 1 229 ? -8.334 -11.713 -1.215 1.00 87.38 229 VAL A CA 1
ATOM 1758 C C . VAL A 1 229 ? -7.312 -12.638 -0.551 1.00 87.38 229 VAL A C 1
ATOM 1760 O O . VAL A 1 229 ? -6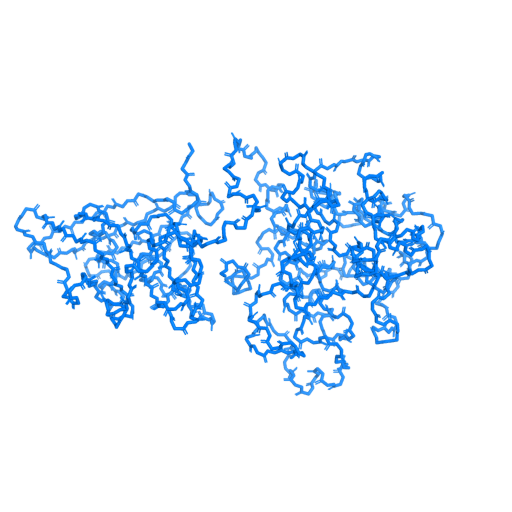.231 -12.866 -1.083 1.00 87.38 229 VAL A O 1
ATOM 1763 N N . ASP A 1 230 ? -7.660 -13.157 0.628 1.00 88.50 230 ASP A N 1
ATOM 1764 C CA . ASP A 1 230 ? -6.812 -14.075 1.390 1.00 88.50 230 ASP A CA 1
ATOM 1765 C C . ASP A 1 230 ? -6.576 -15.388 0.645 1.00 88.50 230 ASP A C 1
ATOM 1767 O O . ASP A 1 230 ? -7.506 -15.965 0.078 1.00 88.50 230 ASP A O 1
ATOM 1771 N N . GLY A 1 231 ? -5.348 -15.891 0.738 1.00 87.44 231 GLY A N 1
ATOM 1772 C CA . GLY A 1 231 ? -4.983 -17.240 0.319 1.00 87.44 231 GLY A CA 1
ATOM 1773 C C . GLY A 1 231 ? -5.028 -17.475 -1.189 1.00 87.44 231 GLY A C 1
ATOM 1774 O O . GLY A 1 231 ? -5.145 -18.616 -1.630 1.00 87.44 231 GLY A O 1
ATOM 1775 N N . GLN A 1 232 ? -4.966 -16.402 -1.976 1.00 86.44 232 GLN A N 1
ATOM 1776 C CA . GLN A 1 232 ? -4.880 -16.471 -3.430 1.00 86.44 232 GLN A CA 1
ATOM 1777 C C . GLN A 1 232 ? -3.424 -16.433 -3.906 1.00 86.44 232 GLN A C 1
ATOM 1779 O O . GLN A 1 232 ? -2.516 -16.052 -3.163 1.00 86.44 232 GLN A O 1
ATOM 1784 N N . GLY A 1 233 ? -3.217 -16.819 -5.166 1.00 87.38 233 GLY A N 1
ATOM 1785 C CA . GLY A 1 233 ? -1.902 -16.820 -5.798 1.00 87.38 233 GLY A CA 1
ATOM 1786 C C . GLY A 1 233 ? -0.967 -17.933 -5.302 1.00 87.38 233 GLY A C 1
ATOM 1787 O O . GLY A 1 233 ? -1.347 -18.771 -4.479 1.00 87.38 233 GLY A O 1
ATOM 1788 N N . PRO A 1 234 ? 0.274 -17.965 -5.810 1.00 87.88 234 PRO A N 1
ATOM 1789 C CA . PRO A 1 234 ? 1.238 -19.029 -5.526 1.00 87.88 234 PRO A CA 1
ATOM 1790 C C . PRO A 1 234 ? 1.730 -19.026 -4.072 1.00 87.88 234 PRO A C 1
ATOM 1792 O O . PRO A 1 234 ? 2.141 -20.066 -3.557 1.00 87.88 234 PRO A O 1
ATOM 1795 N N . PHE A 1 235 ? 1.672 -17.872 -3.406 1.00 88.69 235 PHE A N 1
ATOM 1796 C CA . PHE A 1 235 ? 2.252 -17.664 -2.081 1.00 88.69 235 PHE A CA 1
ATOM 1797 C C . PHE A 1 235 ? 1.233 -17.703 -0.935 1.00 88.69 235 PHE A C 1
ATOM 1799 O O . PHE A 1 235 ? 1.632 -17.641 0.227 1.00 88.69 235 PHE A O 1
ATOM 1806 N N . ASN A 1 236 ? -0.068 -17.851 -1.231 1.00 90.00 236 ASN A N 1
ATOM 1807 C CA . ASN A 1 236 ? -1.136 -17.924 -0.225 1.00 90.00 236 ASN A CA 1
ATOM 1808 C C . ASN A 1 236 ? -1.082 -16.737 0.767 1.00 90.00 236 ASN A C 1
ATOM 1810 O O . ASN A 1 236 ? -1.160 -16.916 1.986 1.00 90.00 236 ASN A O 1
ATOM 1814 N N . LEU A 1 237 ? -0.906 -15.525 0.226 1.00 91.62 237 LEU A N 1
ATOM 1815 C CA . LEU A 1 237 ? -0.728 -14.300 1.006 1.00 91.62 237 LEU A CA 1
ATOM 1816 C C . LEU A 1 237 ? -2.039 -13.819 1.626 1.00 91.62 237 LEU A C 1
ATOM 1818 O O . LEU A 1 237 ? -3.143 -14.143 1.176 1.00 91.62 237 LEU A O 1
ATOM 1822 N N . LEU A 1 238 ? -1.914 -12.998 2.663 1.00 90.25 238 LEU A N 1
ATOM 1823 C CA . LEU A 1 238 ? -3.034 -12.236 3.196 1.00 90.25 238 LEU A CA 1
ATOM 1824 C C . LEU A 1 238 ? -3.427 -11.129 2.200 1.00 90.25 238 LEU A C 1
ATOM 1826 O O . LEU A 1 238 ? -2.570 -10.453 1.641 1.00 90.25 238 LEU A O 1
ATOM 1830 N N . ALA A 1 239 ? -4.723 -10.869 2.018 1.00 89.62 239 ALA A N 1
ATOM 1831 C CA . ALA A 1 239 ? -5.197 -9.691 1.288 1.00 89.62 239 ALA A CA 1
ATOM 1832 C C . ALA A 1 239 ? -4.538 -8.404 1.816 1.00 89.62 239 ALA A C 1
ATOM 1834 O O . ALA A 1 239 ? -4.652 -8.099 3.004 1.00 89.62 239 ALA A O 1
ATOM 1835 N N . GLY A 1 240 ? -3.884 -7.643 0.945 1.00 90.69 240 GLY A N 1
ATOM 1836 C CA . GLY A 1 240 ? -3.154 -6.429 1.301 1.00 90.69 240 GLY A CA 1
ATOM 1837 C C . GLY A 1 240 ? -1.714 -6.637 1.777 1.00 90.69 240 GLY A C 1
ATOM 1838 O O . GLY A 1 240 ? -1.017 -5.644 1.970 1.00 90.69 240 GLY A O 1
ATOM 1839 N N . GLN A 1 241 ? -1.252 -7.882 1.943 1.00 92.31 241 GLN A N 1
ATOM 1840 C CA . GLN A 1 241 ? 0.152 -8.167 2.233 1.00 92.31 241 GLN A CA 1
ATOM 1841 C C . GLN A 1 241 ? 1.017 -7.792 1.017 1.00 92.31 241 GLN A C 1
ATOM 1843 O O . GLN A 1 241 ? 0.707 -8.250 -0.087 1.00 92.31 241 GLN A O 1
ATOM 1848 N N . PRO A 1 242 ? 2.061 -6.963 1.200 1.00 93.62 242 PRO A N 1
ATOM 1849 C CA . PRO A 1 242 ? 3.003 -6.632 0.135 1.00 93.62 242 PRO A CA 1
ATOM 1850 C C . PRO A 1 242 ? 3.968 -7.790 -0.164 1.00 93.62 242 PRO A C 1
ATOM 1852 O O . PRO A 1 242 ? 4.224 -8.625 0.709 1.00 93.62 242 PRO A O 1
ATOM 1855 N N . THR A 1 243 ? 4.523 -7.802 -1.374 1.00 96.94 243 THR A N 1
ATOM 1856 C CA . THR A 1 243 ? 5.677 -8.628 -1.778 1.00 96.94 243 THR A CA 1
ATOM 1857 C C . THR A 1 243 ? 6.975 -7.804 -1.687 1.00 96.94 243 THR A C 1
ATOM 1859 O O . THR A 1 243 ? 7.000 -6.720 -1.081 1.00 96.94 243 THR A O 1
ATOM 1862 N N . ASP A 1 244 ? 8.075 -8.288 -2.278 1.00 97.50 244 ASP A N 1
ATOM 1863 C CA . ASP A 1 244 ? 9.340 -7.552 -2.309 1.00 97.50 244 ASP A CA 1
ATOM 1864 C C . ASP A 1 244 ? 9.217 -6.189 -3.018 1.00 97.50 244 ASP A C 1
ATOM 1866 O O . ASP A 1 244 ? 9.861 -5.224 -2.587 1.00 97.50 244 ASP A O 1
ATOM 1870 N N . ASP A 1 245 ? 8.326 -6.065 -4.010 1.00 98.38 245 ASP A N 1
ATOM 1871 C CA . ASP A 1 245 ? 7.962 -4.824 -4.702 1.00 98.38 245 ASP A CA 1
ATOM 1872 C C . ASP A 1 245 ? 7.743 -3.648 -3.736 1.00 98.38 245 ASP A C 1
ATOM 1874 O O . ASP A 1 245 ? 8.431 -2.614 -3.787 1.00 98.38 245 ASP A O 1
ATOM 1878 N N . SER A 1 246 ? 6.754 -3.784 -2.848 1.00 97.88 246 SER A N 1
ATOM 1879 C CA . SER A 1 246 ? 6.359 -2.707 -1.943 1.00 97.88 246 SER A CA 1
ATOM 1880 C C . SER A 1 246 ? 7.131 -2.720 -0.630 1.00 97.88 246 SER A C 1
ATOM 1882 O O . SER A 1 246 ? 7.334 -1.649 -0.050 1.00 97.88 246 SER A O 1
ATOM 1884 N N . GLU A 1 247 ? 7.611 -3.873 -0.157 1.00 96.62 247 GLU A N 1
ATOM 1885 C CA . GLU A 1 247 ? 8.477 -3.925 1.025 1.00 96.62 247 GLU A CA 1
ATOM 1886 C C . GLU A 1 247 ? 9.778 -3.143 0.792 1.00 96.62 247 GLU A C 1
ATOM 1888 O O . GLU A 1 247 ? 10.149 -2.285 1.607 1.00 96.62 247 GLU A O 1
ATOM 1893 N N . MET A 1 248 ? 10.436 -3.345 -0.357 1.00 97.94 248 MET A N 1
ATOM 1894 C CA . MET A 1 248 ? 11.645 -2.599 -0.709 1.00 97.94 248 MET A CA 1
ATOM 1895 C C . MET A 1 248 ? 11.358 -1.105 -0.912 1.00 97.94 248 MET A C 1
ATOM 1897 O O . MET A 1 248 ? 12.149 -0.267 -0.465 1.00 97.94 248 MET A O 1
ATOM 1901 N N . ALA A 1 249 ? 10.225 -0.745 -1.525 1.00 98.06 249 ALA A N 1
ATOM 1902 C CA . ALA A 1 249 ? 9.819 0.655 -1.672 1.00 98.06 249 ALA A CA 1
ATOM 1903 C C . ALA A 1 249 ? 9.588 1.336 -0.313 1.00 98.06 249 ALA A C 1
ATOM 1905 O O . ALA A 1 249 ? 10.041 2.459 -0.083 1.00 98.06 249 ALA A O 1
ATOM 1906 N N . LEU A 1 250 ? 8.933 0.658 0.633 1.00 94.69 250 LEU A N 1
ATOM 1907 C CA . LEU A 1 250 ? 8.723 1.179 1.985 1.00 94.69 250 LEU A CA 1
ATOM 1908 C C . LEU A 1 250 ? 10.047 1.341 2.742 1.00 94.69 250 LEU A C 1
ATOM 1910 O O . LEU A 1 250 ? 10.231 2.339 3.447 1.00 94.69 250 LEU A O 1
ATOM 1914 N N . CYS A 1 251 ? 10.991 0.414 2.569 1.00 93.81 251 CYS A N 1
ATOM 1915 C CA . CYS A 1 251 ? 12.348 0.542 3.100 1.00 93.81 251 CYS A CA 1
ATOM 1916 C C . CYS A 1 251 ? 13.087 1.753 2.519 1.00 93.81 251 CYS A C 1
ATOM 1918 O O . CYS A 1 251 ? 13.679 2.522 3.281 1.00 93.81 251 CYS A O 1
ATOM 1920 N N . LEU A 1 252 ? 12.994 1.987 1.207 1.00 96.19 252 LEU A N 1
ATOM 1921 C CA . LEU A 1 252 ? 13.569 3.174 0.574 1.00 96.19 252 LEU A CA 1
ATOM 1922 C C . LEU A 1 252 ? 12.925 4.466 1.097 1.00 96.19 252 LEU A C 1
ATOM 1924 O O . LEU A 1 252 ? 13.633 5.399 1.470 1.00 96.19 252 LEU A O 1
ATOM 1928 N N . ALA A 1 253 ? 11.593 4.525 1.182 1.00 93.94 253 ALA A N 1
ATOM 1929 C CA . ALA A 1 253 ? 10.878 5.692 1.698 1.00 93.94 253 ALA A CA 1
ATOM 1930 C C . ALA A 1 253 ? 11.321 6.046 3.126 1.00 93.94 253 ALA A C 1
ATOM 1932 O O . ALA A 1 253 ? 11.598 7.205 3.439 1.00 93.94 253 ALA A O 1
ATOM 1933 N N . ARG A 1 254 ? 11.442 5.030 3.983 1.00 89.12 254 ARG A N 1
ATOM 1934 C CA . ARG A 1 254 ? 11.945 5.158 5.353 1.00 89.12 254 ARG A CA 1
ATOM 1935 C C . ARG A 1 254 ? 13.387 5.666 5.397 1.00 89.12 254 ARG A C 1
ATOM 1937 O O . ARG A 1 254 ? 13.679 6.573 6.174 1.00 89.12 254 ARG A O 1
ATOM 1944 N N . ALA A 1 255 ? 14.262 5.134 4.544 1.00 91.38 255 ALA A N 1
ATOM 1945 C CA . ALA A 1 255 ? 15.650 5.576 4.459 1.00 91.38 255 ALA A CA 1
ATOM 1946 C C . ALA A 1 255 ? 15.760 7.057 4.074 1.00 91.38 255 ALA A C 1
ATOM 1948 O O . ALA A 1 255 ? 16.480 7.817 4.719 1.00 91.38 255 ALA A O 1
ATOM 1949 N N . LEU A 1 256 ? 14.980 7.491 3.080 1.00 91.69 256 LEU A N 1
ATOM 1950 C CA . LEU A 1 256 ? 14.945 8.885 2.633 1.00 91.69 256 LEU A CA 1
ATOM 1951 C C . LEU A 1 256 ? 14.476 9.839 3.738 1.00 91.69 256 LEU A C 1
ATOM 1953 O O . LEU A 1 256 ? 15.037 10.923 3.884 1.00 91.69 256 LEU A O 1
ATOM 1957 N N . ILE A 1 257 ? 13.475 9.443 4.530 1.00 87.12 257 ILE A N 1
ATOM 1958 C CA . ILE A 1 257 ? 12.956 10.268 5.631 1.00 87.12 257 ILE A CA 1
ATOM 1959 C C . ILE A 1 257 ? 13.988 10.437 6.754 1.00 87.12 257 ILE A C 1
ATOM 1961 O O . ILE A 1 257 ? 14.125 11.533 7.299 1.00 87.12 257 ILE A O 1
ATOM 1965 N N . GLU A 1 258 ? 14.719 9.374 7.089 1.00 84.25 258 GLU A N 1
ATOM 1966 C CA . GLU A 1 258 ? 15.776 9.409 8.109 1.00 84.25 258 GLU A CA 1
ATOM 1967 C C . GLU A 1 258 ? 17.098 9.998 7.584 1.00 84.25 258 GLU A C 1
ATOM 1969 O O . GLU A 1 258 ? 18.014 10.262 8.363 1.00 84.25 258 GLU A O 1
ATOM 1974 N N . GLY A 1 259 ? 17.220 10.210 6.269 1.00 87.44 259 GLY A N 1
ATOM 1975 C CA . GLY A 1 259 ? 18.474 10.614 5.635 1.00 87.44 259 GLY A CA 1
ATOM 1976 C C . GLY A 1 259 ? 19.552 9.523 5.686 1.00 87.44 259 GLY A C 1
ATOM 1977 O O . GLY A 1 259 ? 20.738 9.838 5.781 1.00 87.44 259 GLY A O 1
ATOM 1978 N N . SER A 1 260 ? 19.151 8.249 5.666 1.00 87.31 260 SER A N 1
ATOM 1979 C CA . SER A 1 260 ? 20.043 7.086 5.690 1.00 87.31 260 SER A CA 1
ATOM 1980 C C . SER A 1 260 ? 20.265 6.488 4.291 1.00 87.31 260 SER A C 1
ATOM 1982 O O . SER A 1 260 ? 19.698 6.938 3.295 1.00 87.31 260 SER A O 1
ATOM 1984 N N . SER A 1 261 ? 21.147 5.487 4.191 1.00 91.50 261 SER A N 1
ATOM 1985 C CA . SER A 1 261 ? 21.492 4.862 2.908 1.00 91.50 261 SER A CA 1
ATOM 1986 C C . SER A 1 261 ? 20.425 3.871 2.438 1.00 91.50 261 SER A C 1
ATOM 1988 O O . SER A 1 261 ? 20.098 2.930 3.164 1.00 91.50 261 SER A O 1
ATOM 1990 N N . ALA A 1 262 ? 19.991 3.997 1.180 1.00 94.25 262 ALA A N 1
ATOM 1991 C CA . ALA A 1 262 ? 19.129 3.016 0.515 1.00 94.25 262 ALA A CA 1
ATOM 1992 C C . ALA A 1 262 ? 19.735 1.600 0.537 1.00 94.25 262 ALA A C 1
ATOM 1994 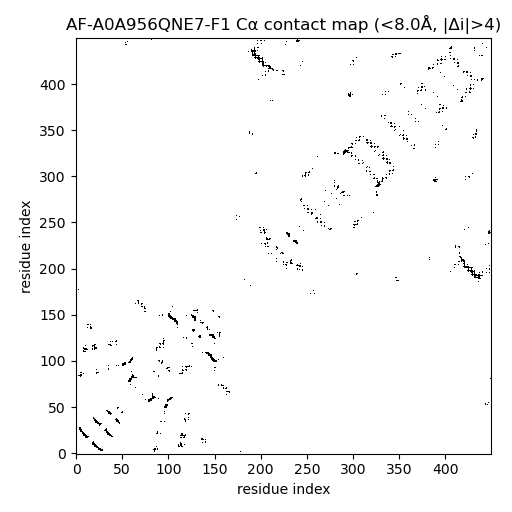O O . ALA A 1 262 ? 19.036 0.633 0.823 1.00 94.25 262 ALA A O 1
ATOM 1995 N N . SER A 1 263 ? 21.054 1.471 0.339 1.00 94.12 263 SER A N 1
ATOM 1996 C CA . SER A 1 263 ? 21.731 0.167 0.374 1.00 94.12 263 SER A CA 1
ATOM 1997 C C . SER A 1 263 ? 21.642 -0.518 1.740 1.00 94.12 263 SER A C 1
ATOM 1999 O O . SER A 1 263 ? 21.441 -1.727 1.802 1.00 94.12 263 SER A O 1
ATOM 2001 N N . LEU A 1 264 ? 21.742 0.247 2.834 1.00 92.00 264 LEU A N 1
ATOM 2002 C CA . LEU A 1 264 ? 21.593 -0.288 4.189 1.00 92.00 264 LEU A CA 1
ATOM 2003 C C . LEU A 1 264 ? 20.145 -0.696 4.463 1.00 92.00 264 LEU A C 1
ATOM 2005 O O . LEU A 1 264 ? 19.916 -1.708 5.116 1.00 92.00 264 LEU A O 1
ATOM 2009 N N . ALA A 1 265 ? 19.173 0.054 3.941 1.00 93.25 265 ALA A N 1
ATOM 2010 C CA . ALA A 1 265 ? 17.763 -0.291 4.072 1.00 93.25 265 ALA A CA 1
ATOM 2011 C C . ALA A 1 265 ? 17.409 -1.581 3.315 1.00 93.25 265 ALA A C 1
ATOM 2013 O O . ALA A 1 265 ? 16.712 -2.432 3.863 1.00 93.25 265 ALA A O 1
ATOM 2014 N N . TYR A 1 266 ? 17.934 -1.773 2.100 1.00 96.44 266 TYR A N 1
ATOM 2015 C CA . TYR A 1 266 ? 17.754 -3.021 1.350 1.00 96.44 266 TYR A CA 1
ATOM 2016 C C . TYR A 1 266 ? 18.467 -4.203 2.008 1.00 96.44 266 TYR A C 1
ATOM 2018 O O . TYR A 1 266 ? 17.900 -5.289 2.078 1.00 96.44 266 TYR A O 1
ATOM 2026 N N . GLN A 1 267 ? 19.677 -3.996 2.536 1.00 94.88 267 GLN A N 1
ATOM 2027 C CA . GLN A 1 267 ? 20.388 -5.030 3.287 1.00 94.88 267 GLN A CA 1
ATOM 2028 C C . GLN A 1 267 ? 19.607 -5.450 4.536 1.00 94.88 267 GLN A C 1
ATOM 2030 O O . GLN A 1 267 ? 19.467 -6.639 4.804 1.00 94.88 267 GLN A O 1
ATOM 2035 N N . HIS A 1 268 ? 19.056 -4.482 5.268 1.00 91.69 268 HIS A N 1
ATOM 2036 C CA . HIS A 1 268 ? 18.226 -4.765 6.429 1.00 91.69 268 HIS A CA 1
ATOM 2037 C C . HIS A 1 268 ? 16.968 -5.556 6.048 1.00 91.69 268 HIS A C 1
ATOM 2039 O O . HIS A 1 268 ? 16.636 -6.537 6.707 1.00 91.69 268 HIS A O 1
ATOM 2045 N N . TRP A 1 269 ? 16.275 -5.148 4.982 1.00 94.50 269 TRP A N 1
ATOM 2046 C CA . TRP A 1 269 ? 15.130 -5.891 4.458 1.00 94.50 269 TRP A CA 1
ATOM 2047 C C . TRP A 1 269 ? 15.510 -7.338 4.136 1.00 94.50 269 TRP A C 1
ATOM 2049 O O . TRP A 1 269 ? 14.870 -8.255 4.636 1.00 94.50 269 TRP A O 1
ATOM 2059 N N . TYR A 1 270 ? 16.615 -7.561 3.424 1.00 95.50 270 TYR A N 1
ATOM 2060 C CA . TYR A 1 270 ? 17.108 -8.909 3.148 1.00 95.50 270 TYR A CA 1
ATOM 2061 C C . TYR A 1 270 ? 17.374 -9.724 4.430 1.00 95.50 270 TYR A C 1
ATOM 2063 O O . TYR A 1 270 ? 17.021 -10.900 4.510 1.00 95.50 270 TYR A O 1
ATOM 2071 N N . GLU A 1 271 ? 17.966 -9.105 5.454 1.00 93.62 271 GLU A N 1
ATOM 2072 C CA . GLU A 1 271 ? 18.252 -9.743 6.747 1.00 93.62 271 GLU A CA 1
ATOM 2073 C C . GLU A 1 271 ? 16.996 -10.075 7.564 1.00 93.62 271 GLU A C 1
ATOM 2075 O O . GLU A 1 271 ? 17.048 -10.988 8.389 1.00 93.62 271 GLU A O 1
ATOM 2080 N N . SER A 1 272 ? 15.865 -9.404 7.308 1.00 89.56 272 SER A N 1
ATOM 2081 C CA . SER A 1 272 ? 14.571 -9.756 7.912 1.00 89.56 272 SER A CA 1
ATOM 2082 C C . SER A 1 272 ? 13.961 -11.055 7.369 1.00 89.56 272 SER A C 1
ATOM 2084 O O . SER A 1 272 ? 12.994 -11.548 7.942 1.00 89.56 272 SER A O 1
ATOM 2086 N N . GLY A 1 273 ? 14.555 -11.650 6.327 1.00 92.62 273 GLY A N 1
ATOM 2087 C CA . GLY A 1 273 ? 14.111 -12.919 5.755 1.00 92.62 273 GLY A CA 1
ATOM 2088 C C . GLY A 1 273 ? 12.813 -12.785 4.955 1.00 92.62 273 GLY A C 1
ATOM 2089 O O . GLY A 1 273 ? 11.830 -13.430 5.321 1.00 92.62 273 GLY A O 1
ATOM 2090 N N . PRO A 1 274 ? 12.797 -11.974 3.878 1.00 94.38 274 PRO A N 1
ATOM 2091 C CA . PRO A 1 274 ? 11.614 -11.824 3.043 1.00 94.38 274 PRO A CA 1
ATOM 2092 C C . PRO A 1 274 ? 11.258 -13.166 2.397 1.00 94.38 274 PRO A C 1
ATOM 2094 O O . PRO A 1 274 ? 12.142 -13.969 2.075 1.00 94.38 274 PRO A O 1
ATOM 2097 N N . PHE A 1 275 ? 9.960 -13.427 2.240 1.00 93.75 275 PHE A N 1
ATOM 2098 C CA . PHE A 1 275 ? 9.492 -14.689 1.659 1.00 93.75 275 PHE A CA 1
ATOM 2099 C C . PHE A 1 275 ? 9.776 -14.768 0.156 1.00 93.75 275 PHE A C 1
ATOM 2101 O O . PHE A 1 275 ? 9.958 -15.871 -0.361 1.00 93.75 275 PHE A O 1
ATOM 2108 N N . ASP A 1 276 ? 9.843 -13.613 -0.508 1.00 93.38 276 ASP A N 1
ATOM 2109 C CA . ASP A 1 276 ? 10.160 -13.489 -1.921 1.00 93.38 276 ASP A CA 1
ATOM 2110 C C . ASP A 1 276 ? 11.311 -12.505 -2.162 1.00 93.38 276 ASP A C 1
ATOM 2112 O O . ASP A 1 276 ? 11.535 -11.566 -1.395 1.00 93.38 276 ASP A O 1
ATOM 2116 N N . ILE A 1 277 ? 12.108 -12.797 -3.189 1.00 96.25 277 ILE A N 1
ATOM 2117 C CA . ILE A 1 277 ? 13.231 -11.973 -3.628 1.00 96.25 277 ILE A CA 1
ATOM 2118 C C . ILE A 1 277 ? 13.688 -12.383 -5.030 1.00 96.25 277 ILE A C 1
ATOM 2120 O O . ILE A 1 277 ? 14.196 -13.488 -5.266 1.00 96.25 277 ILE A O 1
ATOM 2124 N N . GLY A 1 278 ? 13.656 -11.429 -5.959 1.00 95.81 278 GLY A N 1
ATOM 2125 C CA . GLY A 1 278 ? 14.200 -11.632 -7.300 1.00 95.81 278 GLY A CA 1
ATOM 2126 C C . GLY A 1 278 ? 15.691 -12.024 -7.309 1.00 95.81 278 GLY A C 1
ATOM 2127 O O . GLY A 1 278 ? 16.520 -11.488 -6.569 1.00 95.81 278 GLY A O 1
ATOM 2128 N N . ARG A 1 279 ? 16.092 -12.923 -8.223 1.00 96.44 279 ARG A N 1
ATOM 2129 C CA . ARG A 1 279 ? 17.473 -13.466 -8.315 1.00 96.44 279 ARG A CA 1
ATOM 2130 C C . ARG A 1 279 ? 18.568 -12.398 -8.420 1.00 96.44 279 ARG A C 1
ATOM 2132 O O . ARG A 1 279 ? 19.660 -12.579 -7.871 1.00 96.44 279 ARG A O 1
ATOM 2139 N N . THR A 1 280 ? 18.306 -11.313 -9.151 1.00 97.19 280 THR A N 1
ATOM 2140 C CA . THR A 1 280 ? 19.260 -10.204 -9.324 1.00 97.19 280 THR A CA 1
ATOM 2141 C C . THR A 1 280 ? 19.444 -9.443 -8.011 1.00 97.19 280 THR A C 1
ATOM 2143 O O . THR A 1 280 ? 20.578 -9.226 -7.586 1.00 97.19 280 THR A O 1
ATOM 2146 N N . THR A 1 281 ? 18.342 -9.122 -7.327 1.00 97.81 281 THR A N 1
ATOM 2147 C CA . THR A 1 281 ? 18.345 -8.494 -5.999 1.00 97.81 281 THR A CA 1
ATOM 2148 C C . THR A 1 281 ? 19.048 -9.383 -4.977 1.00 97.81 281 THR A C 1
ATOM 2150 O O . THR A 1 281 ? 19.956 -8.917 -4.290 1.00 97.81 281 THR A O 1
ATOM 2153 N N . PHE A 1 282 ? 18.720 -10.679 -4.939 1.00 97.75 282 PHE A N 1
ATOM 2154 C CA . PHE A 1 282 ? 19.386 -11.652 -4.072 1.00 97.75 282 PHE A CA 1
ATOM 2155 C C . PHE A 1 282 ? 20.899 -11.677 -4.301 1.00 97.75 282 PHE A C 1
ATOM 2157 O O . PHE A 1 282 ? 21.671 -11.595 -3.349 1.00 97.75 282 PHE A O 1
ATOM 2164 N N . SER A 1 283 ? 21.344 -11.756 -5.558 1.00 97.19 283 SER A N 1
ATOM 2165 C CA . SER A 1 283 ? 22.776 -11.803 -5.887 1.00 97.19 283 SER A CA 1
ATOM 2166 C C . SER A 1 283 ? 23.506 -10.535 -5.434 1.00 97.19 283 SER A C 1
ATOM 2168 O O . SER A 1 283 ? 24.604 -10.621 -4.881 1.00 97.19 283 SER A O 1
ATOM 2170 N N . ALA A 1 284 ? 22.878 -9.370 -5.598 1.00 97.56 284 ALA A N 1
ATOM 2171 C CA . ALA A 1 284 ? 23.449 -8.105 -5.163 1.00 97.56 284 ALA A CA 1
ATOM 2172 C C . ALA A 1 284 ? 23.548 -8.002 -3.631 1.00 97.56 284 ALA A C 1
ATOM 2174 O O . ALA A 1 284 ? 24.619 -7.687 -3.120 1.00 97.56 284 ALA A O 1
ATOM 2175 N N . LEU A 1 285 ? 22.474 -8.312 -2.896 1.00 96.88 285 LEU A N 1
ATOM 2176 C CA . LEU A 1 285 ? 22.426 -8.139 -1.436 1.00 96.88 285 LEU A CA 1
ATOM 2177 C C . LEU A 1 285 ? 23.164 -9.253 -0.681 1.00 96.88 285 LEU A C 1
ATOM 2179 O O . LEU A 1 285 ? 23.903 -8.991 0.264 1.00 96.88 285 LEU A O 1
ATOM 2183 N N . LYS A 1 286 ? 23.024 -10.511 -1.113 1.00 96.12 286 LYS A N 1
ATOM 2184 C CA . LYS A 1 286 ? 23.663 -11.649 -0.439 1.00 96.12 286 LYS A CA 1
ATOM 2185 C C . LYS A 1 286 ? 25.121 -11.831 -0.836 1.00 96.12 286 LYS A C 1
ATOM 2187 O O . LYS A 1 286 ? 25.950 -12.144 0.017 1.00 96.12 286 LYS A O 1
ATOM 2192 N N . LEU A 1 287 ? 25.428 -11.714 -2.126 1.00 94.44 287 LEU A N 1
ATOM 2193 C CA . LEU A 1 287 ? 26.749 -12.065 -2.660 1.00 94.44 287 LEU A CA 1
ATOM 2194 C C . LEU A 1 287 ? 27.613 -10.835 -2.959 1.00 94.44 287 LEU A C 1
ATOM 2196 O O . LEU A 1 287 ? 28.795 -10.995 -3.255 1.00 94.44 287 LEU A O 1
ATOM 2200 N N . GLY A 1 288 ? 27.048 -9.623 -2.916 1.00 93.69 288 GLY A N 1
ATOM 2201 C CA . GLY A 1 288 ? 27.734 -8.409 -3.363 1.00 93.69 288 GLY A CA 1
ATOM 2202 C C . GLY A 1 288 ? 27.960 -8.368 -4.879 1.00 93.69 288 GLY A C 1
ATOM 2203 O O . GLY A 1 288 ? 28.789 -7.594 -5.354 1.00 93.69 288 GLY A O 1
ATOM 2204 N N . VAL A 1 289 ? 27.263 -9.216 -5.648 1.00 95.00 289 VAL A N 1
ATOM 2205 C CA . VAL A 1 289 ? 27.434 -9.336 -7.101 1.00 95.00 289 VAL A CA 1
ATOM 2206 C C . VAL A 1 289 ? 26.333 -8.556 -7.803 1.00 95.00 289 VAL A C 1
ATOM 2208 O O . VAL A 1 289 ? 25.202 -9.023 -7.932 1.00 95.00 289 VAL A O 1
ATOM 2211 N N . VAL A 1 290 ? 26.678 -7.362 -8.279 1.00 95.00 290 VAL A N 1
ATOM 2212 C CA . VAL A 1 290 ? 25.764 -6.494 -9.028 1.00 95.00 290 VAL A CA 1
ATOM 2213 C C . VAL A 1 290 ? 25.844 -6.829 -10.516 1.00 95.00 290 VAL A C 1
ATOM 2215 O O . VAL A 1 290 ? 26.909 -6.742 -11.127 1.00 95.00 290 VAL A O 1
ATOM 2218 N N . SER A 1 291 ? 24.714 -7.216 -11.113 1.00 89.75 291 SER A N 1
ATOM 2219 C CA . SER A 1 291 ? 24.668 -7.591 -12.529 1.00 89.75 291 SER A CA 1
ATOM 2220 C C . SER A 1 291 ? 24.581 -6.361 -13.435 1.00 89.75 291 SER A C 1
ATOM 2222 O O . SER A 1 291 ? 23.712 -5.507 -13.252 1.00 89.75 291 SER A O 1
ATOM 2224 N N . VAL A 1 292 ? 25.454 -6.306 -14.445 1.00 94.69 292 VAL A N 1
ATOM 2225 C CA . VAL A 1 292 ? 25.396 -5.327 -15.547 1.00 94.69 292 VAL A CA 1
ATOM 2226 C C . VAL A 1 292 ? 24.594 -5.838 -16.747 1.00 94.69 292 VAL A C 1
ATOM 2228 O O . VAL A 1 292 ? 24.166 -5.046 -17.581 1.00 94.69 292 VAL A O 1
ATOM 2231 N N . ASP A 1 293 ? 24.343 -7.146 -16.818 1.00 95.00 293 ASP A N 1
ATOM 2232 C CA . ASP A 1 293 ? 23.653 -7.792 -17.941 1.00 95.00 293 ASP A CA 1
ATOM 2233 C C . ASP A 1 293 ? 22.162 -8.008 -17.668 1.00 95.00 293 ASP A C 1
ATOM 2235 O O . ASP A 1 293 ? 21.351 -8.005 -18.594 1.00 95.00 293 ASP A O 1
ATOM 2239 N N . SER A 1 294 ? 21.787 -8.187 -16.397 1.00 96.25 294 SER A N 1
ATOM 2240 C CA . SER A 1 294 ? 20.401 -8.427 -16.004 1.00 96.25 294 SER A CA 1
ATOM 2241 C C . SER A 1 294 ? 19.532 -7.213 -16.304 1.00 96.25 294 SER A C 1
ATOM 2243 O O . SER A 1 294 ? 19.792 -6.113 -15.821 1.00 96.25 294 SER A O 1
ATOM 2245 N N . GLN A 1 295 ? 18.464 -7.439 -17.064 1.00 97.69 295 GLN A N 1
ATOM 2246 C CA . GLN A 1 295 ? 17.428 -6.446 -17.346 1.00 97.69 295 GLN A CA 1
ATOM 2247 C C . GLN A 1 295 ? 16.170 -6.693 -16.499 1.00 97.69 295 GLN A C 1
ATOM 2249 O O . GLN A 1 295 ? 15.065 -6.382 -16.932 1.00 97.69 295 GLN A O 1
ATOM 2254 N N . ALA A 1 296 ? 16.309 -7.295 -15.316 1.00 97.81 296 ALA A N 1
ATOM 2255 C CA . ALA A 1 296 ? 15.173 -7.507 -14.427 1.00 97.81 296 ALA A CA 1
ATOM 2256 C C . ALA A 1 296 ? 14.585 -6.172 -13.921 1.00 97.81 296 ALA A C 1
ATOM 2258 O O . ALA A 1 296 ? 15.273 -5.150 -13.856 1.00 97.81 296 ALA A O 1
ATOM 2259 N N . ASN A 1 297 ? 13.301 -6.177 -13.582 1.00 98.19 297 ASN A N 1
ATOM 2260 C CA . ASN A 1 297 ? 12.526 -5.014 -13.134 1.00 98.19 297 ASN A CA 1
ATOM 2261 C C . ASN A 1 297 ? 12.683 -4.662 -11.642 1.00 98.19 297 ASN A C 1
ATOM 2263 O O . ASN A 1 297 ? 12.139 -3.644 -11.212 1.00 98.19 297 ASN A O 1
ATOM 2267 N N . GLY A 1 298 ? 13.476 -5.418 -10.876 1.00 97.81 298 GLY A N 1
ATOM 2268 C CA . GLY A 1 298 ? 13.585 -5.277 -9.419 1.00 97.81 298 GLY A CA 1
ATOM 2269 C C . GLY A 1 298 ? 14.083 -3.918 -8.901 1.00 97.81 298 GLY A C 1
ATOM 2270 O O . GLY A 1 298 ? 13.926 -3.604 -7.721 1.00 97.81 298 GLY A O 1
ATOM 2271 N N . SER A 1 299 ? 14.695 -3.082 -9.748 1.00 98.44 299 SER A N 1
ATOM 2272 C CA . SER A 1 299 ? 14.978 -1.681 -9.404 1.00 98.44 299 SER A CA 1
ATOM 2273 C C . SER A 1 299 ? 13.849 -0.713 -9.762 1.00 98.44 299 SER A C 1
ATOM 2275 O O . SER A 1 299 ? 13.705 0.309 -9.096 1.00 98.44 299 SER A O 1
ATOM 2277 N N . LEU A 1 300 ? 13.042 -1.015 -10.783 1.00 98.88 300 LEU A N 1
ATOM 2278 C CA . LEU A 1 300 ? 11.927 -0.173 -11.216 1.00 98.88 300 LEU A CA 1
ATOM 2279 C C . LEU A 1 300 ? 10.767 -0.240 -10.220 1.00 98.88 300 LEU A C 1
ATOM 2281 O O . LEU A 1 300 ? 10.208 0.798 -9.869 1.00 98.88 300 LEU A O 1
ATOM 2285 N N . MET A 1 301 ? 10.462 -1.429 -9.703 1.00 98.44 301 MET A N 1
ATOM 2286 C CA . MET A 1 301 ? 9.352 -1.627 -8.769 1.00 98.44 301 MET A CA 1
ATOM 2287 C C . MET A 1 301 ? 9.443 -0.826 -7.474 1.00 98.44 301 MET A C 1
ATOM 2289 O O . MET A 1 301 ? 8.451 -0.306 -6.967 1.00 98.44 301 MET A O 1
ATOM 2293 N N . ARG A 1 302 ? 10.658 -0.653 -6.958 1.00 98.50 302 ARG A N 1
ATOM 2294 C CA . ARG A 1 302 ? 10.882 -0.041 -5.646 1.00 98.50 302 ARG A CA 1
ATOM 2295 C C . ARG A 1 302 ? 11.170 1.457 -5.686 1.00 98.50 302 ARG A C 1
ATOM 2297 O O . ARG A 1 302 ? 11.305 2.078 -4.637 1.00 98.50 302 ARG A O 1
ATOM 2304 N N . CYS A 1 303 ? 11.323 2.049 -6.874 1.00 98.62 303 CYS A N 1
ATOM 2305 C CA . CYS A 1 303 ? 11.925 3.379 -7.012 1.00 98.62 303 CYS A CA 1
ATOM 2306 C C . CYS A 1 303 ? 10.953 4.554 -6.804 1.00 98.62 303 CYS A C 1
ATOM 2308 O O . CYS A 1 303 ? 11.407 5.698 -6.703 1.00 98.62 303 CYS A O 1
ATOM 2310 N N . SER A 1 304 ? 9.638 4.306 -6.696 1.00 98.50 304 SER A N 1
ATOM 2311 C CA . SER A 1 304 ? 8.616 5.359 -6.560 1.00 98.50 304 SER A CA 1
ATOM 2312 C C . SER A 1 304 ? 8.899 6.392 -5.449 1.00 98.50 304 SER A C 1
ATOM 2314 O O . SER A 1 304 ? 8.729 7.584 -5.731 1.00 98.50 304 SER A O 1
ATOM 2316 N N . PRO A 1 305 ? 9.444 6.041 -4.258 1.00 98.25 305 PRO A N 1
ATOM 2317 C CA . PRO A 1 305 ? 9.785 7.014 -3.215 1.00 98.25 305 PRO A CA 1
ATOM 2318 C C . PRO A 1 305 ? 10.788 8.095 -3.642 1.00 98.25 305 PRO A C 1
ATOM 2320 O O . PRO A 1 305 ? 10.778 9.194 -3.086 1.00 98.25 305 PRO A O 1
ATOM 2323 N N . LEU A 1 306 ? 11.636 7.845 -4.646 1.00 98.56 306 LEU A N 1
ATOM 2324 C CA . LEU A 1 306 ? 12.583 8.852 -5.137 1.00 98.56 306 LEU A CA 1
ATOM 2325 C C . LEU A 1 306 ? 11.858 10.054 -5.743 1.00 98.56 306 LEU A C 1
ATOM 2327 O O . LEU A 1 306 ? 12.256 11.192 -5.501 1.00 98.56 306 LEU A O 1
ATOM 2331 N N . ALA A 1 307 ? 10.756 9.828 -6.462 1.00 97.69 307 ALA A N 1
ATOM 2332 C CA . ALA A 1 307 ? 9.932 10.901 -7.020 1.00 97.69 307 ALA A CA 1
ATOM 2333 C C . ALA A 1 307 ? 9.134 11.657 -5.945 1.00 97.69 307 ALA A C 1
ATOM 2335 O O . ALA A 1 307 ? 8.582 12.722 -6.219 1.00 97.69 307 ALA A O 1
ATOM 2336 N N . LEU A 1 308 ? 9.090 11.168 -4.704 1.00 91.56 308 LEU A N 1
ATOM 2337 C CA . LEU A 1 308 ? 8.543 11.912 -3.569 1.00 91.56 308 LEU A CA 1
ATOM 2338 C C . LEU A 1 308 ? 9.605 12.851 -2.973 1.00 91.56 308 LEU A C 1
ATOM 2340 O O . LEU A 1 308 ? 9.262 13.952 -2.538 1.00 91.56 308 LEU A O 1
ATOM 2344 N N . ALA A 1 309 ? 10.877 12.437 -2.990 1.00 93.44 309 ALA A N 1
ATOM 2345 C CA . ALA A 1 309 ? 11.995 13.139 -2.355 1.00 93.44 309 ALA A CA 1
ATOM 2346 C C . ALA A 1 309 ? 12.754 14.107 -3.282 1.00 93.44 309 ALA A C 1
ATOM 2348 O O . ALA A 1 309 ? 13.253 15.133 -2.821 1.00 93.44 309 ALA A O 1
ATOM 2349 N N . PHE A 1 310 ? 12.841 13.809 -4.580 1.00 96.75 310 PHE A N 1
ATOM 2350 C CA . PHE A 1 310 ? 13.682 14.537 -5.534 1.00 96.75 310 PHE A CA 1
ATOM 2351 C C . PHE A 1 310 ? 12.887 15.055 -6.739 1.00 96.75 310 PHE A C 1
ATOM 2353 O O . PHE A 1 310 ? 11.755 14.642 -6.994 1.00 96.75 310 PHE A O 1
ATOM 2360 N N . ARG A 1 311 ? 13.478 15.996 -7.486 1.00 95.31 311 ARG A N 1
ATOM 2361 C CA . ARG A 1 311 ? 12.913 16.591 -8.709 1.00 95.31 311 ARG A CA 1
ATOM 2362 C C . ARG A 1 311 ? 13.992 16.819 -9.763 1.00 95.31 311 ARG A C 1
ATOM 2364 O O . ARG A 1 311 ? 15.173 16.915 -9.427 1.00 95.31 311 ARG A O 1
ATOM 2371 N N . GLY A 1 312 ? 13.562 16.943 -11.019 1.00 95.88 312 GLY A N 1
ATOM 2372 C CA . GLY A 1 312 ? 14.415 17.311 -12.150 1.00 95.88 312 GLY A CA 1
ATOM 2373 C C . GLY A 1 312 ? 15.640 16.410 -12.291 1.00 95.88 312 GLY A C 1
ATOM 2374 O O . GLY A 1 312 ? 15.573 15.204 -12.072 1.00 95.88 312 GLY A O 1
ATOM 2375 N N . GLU A 1 313 ? 16.786 17.002 -12.610 1.00 97.06 313 GLU A N 1
ATOM 2376 C CA . GLU A 1 313 ? 18.004 16.232 -12.876 1.00 97.06 313 GLU A CA 1
ATOM 2377 C C . GLU A 1 313 ? 18.513 15.449 -11.654 1.00 97.06 313 GLU A C 1
ATOM 2379 O O . GLU A 1 313 ? 19.034 14.344 -11.793 1.00 97.06 313 GLU A O 1
ATOM 2384 N N . THR A 1 314 ? 18.287 15.951 -10.436 1.00 98.38 314 THR A N 1
ATOM 2385 C CA . THR A 1 314 ? 18.621 15.203 -9.216 1.00 98.38 314 THR A CA 1
ATOM 2386 C C . THR A 1 314 ? 17.807 13.915 -9.109 1.00 98.38 314 THR A C 1
ATOM 2388 O O . THR A 1 314 ? 18.367 12.883 -8.754 1.00 98.38 314 THR A O 1
ATOM 2391 N N . LEU A 1 315 ? 16.516 13.936 -9.460 1.00 98.62 315 LEU A N 1
ATOM 2392 C CA . LEU A 1 315 ? 15.692 12.723 -9.498 1.00 98.62 315 LEU A CA 1
ATOM 2393 C C . LEU A 1 315 ? 16.259 11.706 -10.494 1.00 98.62 315 LEU A C 1
ATOM 2395 O O . LEU A 1 315 ? 16.430 10.540 -10.150 1.00 98.62 315 LEU A O 1
ATOM 2399 N N . ASN A 1 316 ? 16.622 12.163 -11.692 1.00 98.31 316 ASN A N 1
ATOM 2400 C CA . ASN A 1 316 ? 17.181 11.314 -12.744 1.00 98.31 316 ASN A CA 1
ATOM 2401 C C . ASN A 1 316 ? 18.500 10.651 -12.320 1.00 98.31 316 ASN A C 1
ATOM 2403 O O . ASN A 1 316 ? 18.769 9.498 -12.663 1.00 98.31 316 ASN A O 1
ATOM 2407 N N . GLN A 1 317 ? 19.343 11.377 -11.586 1.00 98.44 317 GLN A N 1
ATOM 2408 C CA . GLN A 1 317 ? 20.597 10.850 -11.048 1.00 98.44 317 GLN A CA 1
ATOM 2409 C C . GLN A 1 317 ? 20.340 9.836 -9.933 1.00 98.44 317 GLN A C 1
ATOM 2411 O O . GLN A 1 317 ? 20.894 8.739 -9.975 1.00 98.44 317 GLN A O 1
ATOM 2416 N N . GLN A 1 318 ? 19.463 10.161 -8.979 1.00 98.56 318 GLN A N 1
ATOM 2417 C CA . GLN A 1 318 ? 19.117 9.256 -7.880 1.00 98.56 318 GLN A CA 1
ATOM 2418 C C . GLN A 1 318 ? 18.462 7.965 -8.385 1.00 98.56 318 GLN A C 1
ATOM 2420 O O . GLN A 1 318 ? 18.789 6.894 -7.889 1.00 98.56 318 GLN A O 1
ATOM 2425 N N . ALA A 1 319 ? 17.624 8.037 -9.423 1.00 98.69 319 ALA A N 1
ATOM 2426 C CA . ALA A 1 319 ? 17.022 6.868 -10.062 1.00 98.69 319 ALA A CA 1
ATOM 2427 C C . ALA A 1 319 ? 18.073 5.883 -10.601 1.00 98.69 319 ALA A C 1
ATOM 2429 O O . ALA A 1 319 ? 18.001 4.678 -10.356 1.00 98.69 319 ALA A O 1
ATOM 2430 N N . ARG A 1 320 ? 19.084 6.399 -11.312 1.00 98.62 320 ARG A N 1
ATOM 2431 C CA . ARG A 1 320 ? 20.171 5.577 -11.865 1.00 98.62 320 ARG A CA 1
ATOM 2432 C C . ARG A 1 320 ? 21.079 5.024 -10.770 1.00 98.62 320 ARG A C 1
ATOM 2434 O O . ARG A 1 320 ? 21.475 3.863 -10.851 1.00 98.62 320 ARG A O 1
ATOM 2441 N N . LEU A 1 321 ? 21.379 5.832 -9.750 1.00 98.44 321 LEU A N 1
ATOM 2442 C CA . LEU A 1 321 ? 22.179 5.412 -8.599 1.00 98.44 321 LEU A CA 1
ATOM 2443 C C . LEU A 1 321 ? 21.486 4.297 -7.806 1.00 98.44 321 LEU A C 1
ATOM 2445 O O . LEU A 1 321 ? 22.120 3.280 -7.540 1.00 98.44 321 LEU A O 1
ATOM 2449 N N . ASP A 1 322 ? 20.197 4.447 -7.486 1.00 98.62 322 ASP A N 1
ATOM 2450 C CA . ASP A 1 322 ? 19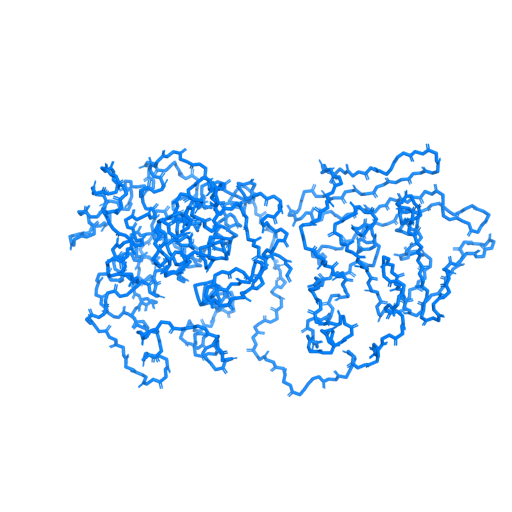.429 3.423 -6.767 1.00 98.62 322 ASP A CA 1
ATOM 2451 C C . ASP A 1 322 ? 19.309 2.123 -7.571 1.00 98.62 322 ASP A C 1
ATOM 2453 O O . ASP A 1 322 ? 19.520 1.035 -7.025 1.00 98.62 322 ASP A O 1
ATOM 2457 N N . SER A 1 323 ? 19.057 2.221 -8.885 1.00 98.62 323 SER A N 1
ATOM 2458 C CA . SER A 1 323 ? 19.057 1.042 -9.756 1.00 98.62 323 SER A CA 1
ATOM 2459 C C . SER A 1 323 ? 20.397 0.319 -9.684 1.00 98.62 323 SER A C 1
ATOM 2461 O O . SER A 1 323 ? 20.431 -0.884 -9.418 1.00 98.62 323 SER A O 1
ATOM 2463 N N . GLY A 1 324 ? 21.500 1.062 -9.820 1.00 98.25 324 GLY A N 1
ATOM 2464 C CA . GLY A 1 324 ? 22.865 0.539 -9.800 1.00 98.25 324 GLY A CA 1
ATOM 2465 C C . GLY A 1 324 ? 23.275 -0.179 -8.513 1.00 98.25 324 GLY A C 1
ATOM 2466 O O . GLY A 1 324 ? 24.240 -0.935 -8.544 1.00 98.25 324 GLY A O 1
ATOM 2467 N N . LEU A 1 325 ? 22.533 -0.029 -7.408 1.00 97.62 325 LEU A N 1
ATOM 2468 C CA . LEU A 1 325 ? 22.779 -0.794 -6.179 1.00 97.62 325 LEU A CA 1
ATOM 2469 C C . LEU A 1 325 ? 22.557 -2.302 -6.364 1.00 97.62 325 LEU A C 1
ATOM 2471 O O . LEU A 1 325 ? 23.122 -3.100 -5.623 1.00 97.62 325 LEU A O 1
ATOM 2475 N N . THR A 1 326 ? 21.724 -2.700 -7.332 1.00 97.62 326 THR A N 1
ATOM 2476 C CA . THR A 1 326 ? 21.376 -4.118 -7.565 1.00 97.62 326 THR A CA 1
ATOM 2477 C C . THR A 1 326 ? 21.298 -4.499 -9.047 1.00 97.62 326 THR A C 1
ATOM 2479 O O . THR A 1 326 ? 21.663 -5.609 -9.419 1.00 97.62 326 THR A O 1
ATOM 2482 N N . HIS A 1 327 ? 20.874 -3.561 -9.894 1.00 98.06 327 HIS A N 1
ATOM 2483 C CA . HIS A 1 327 ? 20.654 -3.696 -11.330 1.00 98.06 327 HIS A CA 1
ATOM 2484 C C . HIS A 1 327 ? 21.472 -2.605 -12.041 1.00 98.06 327 HIS A C 1
ATOM 2486 O O . HIS A 1 327 ? 20.970 -1.515 -12.333 1.00 98.06 327 HIS A O 1
ATOM 2492 N N . ALA A 1 328 ? 22.756 -2.882 -12.287 1.00 97.81 328 ALA A N 1
ATOM 2493 C CA . ALA A 1 328 ? 23.688 -1.941 -12.916 1.00 97.81 328 ALA A CA 1
ATOM 2494 C C . ALA A 1 328 ? 23.574 -1.896 -14.447 1.00 97.81 328 ALA A C 1
ATOM 2496 O O . ALA A 1 328 ? 24.346 -1.194 -15.102 1.00 97.81 328 ALA A O 1
ATOM 2497 N N . ASN A 1 329 ? 22.618 -2.622 -15.032 1.00 98.50 329 ASN A N 1
ATOM 2498 C CA . ASN A 1 329 ? 22.331 -2.507 -16.450 1.00 98.50 329 ASN A CA 1
ATOM 2499 C C . ASN A 1 329 ? 21.833 -1.080 -16.782 1.00 98.50 329 ASN A C 1
ATOM 2501 O O . ASN A 1 329 ? 20.876 -0.612 -16.154 1.00 98.50 329 ASN A O 1
ATOM 2505 N N . PRO A 1 330 ? 22.428 -0.390 -17.778 1.00 98.19 330 PRO A N 1
ATOM 2506 C CA . PRO A 1 330 ? 22.029 0.967 -18.148 1.00 98.19 330 PRO A CA 1
ATOM 2507 C C . PRO A 1 330 ? 20.549 1.109 -18.516 1.00 98.19 330 PRO A C 1
ATOM 2509 O O . PRO A 1 330 ? 19.946 2.126 -18.181 1.00 98.19 330 PRO A O 1
ATOM 2512 N N . LEU A 1 331 ? 19.949 0.083 -19.134 1.00 98.56 331 LEU A N 1
ATOM 2513 C CA . LEU A 1 331 ? 18.528 0.081 -19.479 1.00 98.56 331 LEU A CA 1
ATOM 2514 C C . LEU A 1 331 ? 17.648 0.157 -18.228 1.00 98.56 331 LEU A C 1
ATOM 2516 O O . LEU A 1 331 ? 16.688 0.919 -18.218 1.00 98.56 331 LEU A O 1
ATOM 2520 N N . CYS A 1 332 ? 17.974 -0.593 -17.168 1.00 98.69 332 CYS A N 1
ATOM 2521 C CA . CYS A 1 332 ? 17.220 -0.546 -15.912 1.00 98.69 332 CYS A CA 1
ATOM 2522 C C . CYS A 1 332 ? 17.262 0.862 -15.309 1.00 98.69 332 CYS A C 1
ATOM 2524 O O . CYS A 1 332 ? 16.220 1.429 -14.989 1.00 98.69 332 CYS A O 1
ATOM 2526 N N . GLY A 1 333 ? 18.455 1.461 -15.230 1.00 98.69 333 GLY A N 1
ATOM 2527 C CA . GLY A 1 333 ? 18.617 2.821 -14.714 1.00 98.69 333 GLY A CA 1
ATOM 2528 C C . GLY A 1 333 ? 17.899 3.880 -15.558 1.00 98.69 333 GLY A C 1
ATOM 2529 O O . GLY A 1 333 ? 17.325 4.820 -15.006 1.00 98.69 333 GLY A O 1
ATOM 2530 N N . GLU A 1 334 ? 17.907 3.737 -16.885 1.00 98.75 334 GLU A N 1
ATOM 2531 C CA . GLU A 1 334 ? 17.192 4.639 -17.791 1.00 98.75 334 GLU A CA 1
ATOM 2532 C C . GLU A 1 334 ? 15.671 4.499 -17.658 1.00 98.75 334 GLU A C 1
ATOM 2534 O O . GLU A 1 334 ? 14.992 5.515 -17.498 1.00 98.75 334 GLU A O 1
ATOM 2539 N N . CYS A 1 335 ? 15.144 3.270 -17.616 1.00 98.88 335 CYS A N 1
ATOM 2540 C CA . CYS A 1 335 ? 13.730 3.010 -17.343 1.00 98.88 335 CYS A CA 1
ATOM 2541 C C . CYS A 1 335 ? 13.292 3.645 -16.016 1.00 98.88 335 CYS A C 1
ATOM 2543 O O . CYS A 1 335 ? 12.274 4.333 -15.998 1.00 98.88 335 CYS A O 1
ATOM 2545 N N . CYS A 1 336 ? 14.067 3.497 -14.931 1.00 98.88 336 CYS A N 1
ATOM 2546 C CA . CYS A 1 336 ? 13.761 4.141 -13.649 1.00 98.88 336 CYS A CA 1
ATOM 2547 C C . CYS A 1 336 ? 13.716 5.672 -13.767 1.00 98.88 336 CYS A C 1
ATOM 2549 O O . CYS A 1 336 ? 12.776 6.295 -13.281 1.00 98.88 336 CYS A O 1
ATOM 2551 N N . ALA A 1 337 ? 14.698 6.299 -14.424 1.00 98.88 337 ALA A N 1
ATOM 2552 C CA . ALA A 1 337 ? 14.744 7.759 -14.564 1.00 98.88 337 ALA A CA 1
ATOM 2553 C C . ALA A 1 337 ? 13.565 8.309 -15.390 1.00 98.88 337 ALA A C 1
ATOM 2555 O O . ALA A 1 337 ? 12.931 9.294 -15.002 1.00 98.88 337 ALA A O 1
ATOM 2556 N N . VAL A 1 338 ? 13.240 7.653 -16.506 1.00 98.94 338 VAL A N 1
ATOM 2557 C CA . VAL A 1 338 ? 12.131 8.042 -17.389 1.00 98.94 338 VAL A CA 1
ATOM 2558 C C . VAL A 1 338 ? 10.778 7.822 -16.708 1.00 98.94 338 VAL A C 1
ATOM 2560 O O . VAL A 1 338 ? 9.931 8.716 -16.714 1.00 98.94 338 VAL A O 1
ATOM 2563 N N . TYR A 1 339 ? 10.594 6.676 -16.050 1.00 98.94 339 TYR A N 1
ATOM 2564 C CA . TYR A 1 339 ? 9.392 6.372 -15.274 1.00 98.94 339 TYR A CA 1
ATOM 2565 C C . TYR A 1 339 ? 9.167 7.389 -14.148 1.00 98.94 339 TYR A C 1
ATOM 2567 O O . TYR A 1 339 ? 8.084 7.965 -14.028 1.00 98.94 339 TYR A O 1
ATOM 2575 N N . LEU A 1 340 ? 10.205 7.678 -13.356 1.00 98.94 340 LEU A N 1
ATOM 2576 C CA . LEU A 1 340 ? 10.106 8.624 -12.246 1.00 98.94 340 LEU A CA 1
ATOM 2577 C C . LEU A 1 340 ? 9.887 10.064 -12.709 1.00 98.94 340 LEU A C 1
ATOM 2579 O O . LEU A 1 340 ? 9.264 10.831 -11.980 1.00 98.94 340 LEU A O 1
ATOM 2583 N N . THR A 1 341 ? 10.331 10.426 -13.914 1.00 98.81 341 THR A N 1
ATOM 2584 C CA . THR A 1 341 ? 10.010 11.726 -14.521 1.00 98.81 341 THR A CA 1
ATOM 2585 C C . THR A 1 341 ? 8.505 11.873 -14.747 1.00 98.81 341 THR A C 1
ATOM 2587 O O . THR A 1 341 ? 7.919 12.865 -14.311 1.00 98.81 341 THR A O 1
ATOM 2590 N N . ALA A 1 342 ? 7.854 10.868 -15.346 1.00 98.81 342 ALA A N 1
ATOM 2591 C CA . ALA A 1 342 ? 6.400 10.873 -15.516 1.00 98.81 342 ALA A CA 1
ATOM 2592 C C . ALA A 1 342 ? 5.664 10.850 -14.167 1.00 98.81 342 ALA A C 1
ATOM 2594 O O . ALA A 1 342 ? 4.716 11.611 -13.966 1.00 98.81 342 ALA A O 1
ATOM 2595 N N . LEU A 1 343 ? 6.124 10.021 -13.223 1.00 98.81 343 LEU A N 1
ATOM 2596 C CA . LEU A 1 343 ? 5.521 9.926 -11.895 1.00 98.81 343 LEU A CA 1
ATOM 2597 C C . LEU A 1 343 ? 5.611 11.263 -11.146 1.00 98.81 343 LEU A C 1
ATOM 2599 O O . LEU A 1 343 ? 4.610 11.732 -10.611 1.00 98.81 343 LEU A O 1
ATOM 2603 N N . ALA A 1 344 ? 6.778 11.915 -11.141 1.00 98.69 344 ALA A N 1
ATOM 2604 C CA . ALA A 1 344 ? 6.966 13.217 -10.504 1.00 98.69 344 ALA A CA 1
ATOM 2605 C C . ALA A 1 344 ? 6.097 14.311 -11.142 1.00 98.69 344 ALA A C 1
ATOM 2607 O O . ALA A 1 344 ? 5.513 15.112 -10.412 1.00 98.69 344 ALA A O 1
ATOM 2608 N N . ALA A 1 345 ? 5.956 14.311 -12.473 1.00 98.50 345 ALA A N 1
ATOM 2609 C CA . ALA A 1 345 ? 5.050 15.218 -13.171 1.00 98.50 345 ALA A CA 1
ATOM 2610 C C . ALA A 1 345 ? 3.588 15.002 -12.740 1.00 98.50 345 ALA A C 1
ATOM 2612 O O . ALA A 1 345 ? 2.892 15.971 -12.440 1.00 98.50 345 ALA A O 1
ATOM 2613 N N . GLY A 1 346 ? 3.146 13.743 -12.626 1.00 98.12 346 GLY A N 1
ATOM 2614 C CA . GLY A 1 346 ? 1.825 13.402 -12.093 1.00 98.12 346 GLY A CA 1
ATOM 2615 C C . GLY A 1 346 ? 1.628 13.912 -10.666 1.00 98.12 346 GLY A C 1
ATOM 2616 O O . GLY A 1 346 ? 0.656 14.609 -10.389 1.00 98.12 346 GLY A O 1
ATOM 2617 N N . LEU A 1 347 ? 2.600 13.684 -9.774 1.00 97.62 347 LEU A N 1
ATOM 2618 C CA . LEU A 1 347 ? 2.563 14.198 -8.397 1.00 97.62 347 LEU A CA 1
ATOM 2619 C C . LEU A 1 347 ? 2.423 15.725 -8.334 1.00 97.62 347 LEU A C 1
ATOM 2621 O O . LEU A 1 347 ? 1.717 16.251 -7.467 1.00 97.62 347 LEU A O 1
ATOM 2625 N N . ASP A 1 348 ? 3.056 16.434 -9.264 1.00 96.50 348 ASP A N 1
ATOM 2626 C CA . ASP A 1 348 ? 3.005 17.892 -9.355 1.00 96.50 348 ASP A CA 1
ATOM 2627 C C . ASP A 1 348 ? 1.749 18.403 -10.102 1.00 96.50 348 ASP A C 1
ATOM 2629 O O . ASP A 1 348 ? 1.548 19.609 -10.216 1.00 96.50 348 ASP A O 1
ATOM 2633 N N . GLY A 1 349 ? 0.847 17.500 -10.507 1.00 97.12 349 GLY A N 1
ATOM 2634 C CA . GLY A 1 349 ? -0.472 17.817 -11.060 1.00 97.12 349 GLY A CA 1
ATOM 2635 C C . GLY A 1 349 ? -0.508 17.976 -12.579 1.00 97.12 349 GLY A C 1
ATOM 2636 O O . GLY A 1 349 ? -1.453 18.569 -13.094 1.00 97.12 349 GLY A O 1
ATOM 2637 N N . ALA A 1 350 ? 0.505 17.486 -13.297 1.00 98.06 350 ALA A N 1
ATOM 2638 C CA . ALA A 1 350 ? 0.487 17.467 -14.754 1.00 98.06 350 ALA A CA 1
ATOM 2639 C C . ALA A 1 350 ? -0.560 16.479 -15.291 1.00 98.06 350 ALA A C 1
ATOM 2641 O O . ALA A 1 350 ? -0.835 15.443 -14.685 1.00 98.06 350 ALA A O 1
ATOM 2642 N N . GLU A 1 351 ? -1.086 16.763 -16.481 1.00 98.19 351 GLU A N 1
ATOM 2643 C CA . GLU A 1 351 ? -1.946 15.820 -17.200 1.00 98.19 351 GLU A CA 1
ATOM 2644 C C . GLU A 1 351 ? -1.132 14.615 -17.717 1.00 98.19 351 GLU A C 1
ATOM 2646 O O . GLU A 1 351 ? 0.037 14.792 -18.085 1.00 98.19 351 GLU A O 1
ATOM 2651 N N . PRO A 1 352 ? -1.725 13.410 -17.857 1.00 98.44 352 PRO A N 1
ATOM 2652 C CA . PRO A 1 352 ? -1.022 12.209 -18.329 1.00 98.44 352 PRO A CA 1
ATOM 2653 C C . PRO A 1 352 ? -0.199 12.421 -19.604 1.00 98.44 352 PRO A C 1
ATOM 2655 O O . PRO A 1 352 ? 0.959 12.017 -19.684 1.00 98.44 352 PRO A O 1
ATOM 2658 N N . ARG A 1 353 ? -0.753 13.148 -20.584 1.00 98.50 353 ARG A N 1
ATOM 2659 C CA . ARG A 1 353 ? -0.061 13.457 -21.845 1.00 98.50 353 ARG A CA 1
ATOM 2660 C C . ARG A 1 353 ? 1.158 14.364 -21.656 1.00 98.50 353 ARG A C 1
ATOM 2662 O O . ARG A 1 353 ? 2.140 14.216 -22.374 1.00 98.50 353 ARG A O 1
ATOM 2669 N N . GLN A 1 354 ? 1.103 15.303 -20.713 1.00 98.62 354 GLN A N 1
ATOM 2670 C CA . GLN A 1 354 ? 2.235 16.183 -20.404 1.00 98.62 354 GLN A CA 1
ATOM 2671 C C . GLN A 1 354 ? 3.346 15.409 -19.691 1.00 98.62 354 GLN A C 1
ATOM 2673 O O . GLN A 1 354 ? 4.517 15.590 -20.011 1.00 98.62 354 GLN A O 1
ATOM 2678 N N . ALA A 1 355 ? 2.981 14.526 -18.758 1.00 98.50 355 ALA A N 1
ATOM 2679 C CA . ALA A 1 355 ? 3.928 13.644 -18.085 1.00 98.50 355 ALA A CA 1
ATOM 2680 C C . ALA A 1 355 ? 4.601 12.669 -19.066 1.00 98.50 355 ALA A C 1
ATOM 2682 O O . ALA A 1 355 ? 5.817 12.487 -19.012 1.00 98.50 355 ALA A O 1
ATOM 2683 N N . PHE A 1 356 ? 3.830 12.103 -20.003 1.00 98.81 356 PHE A N 1
ATOM 2684 C CA . PHE A 1 356 ? 4.354 11.272 -21.087 1.00 98.81 356 PHE A CA 1
ATOM 2685 C C . PHE A 1 356 ? 5.369 12.035 -21.944 1.00 98.81 356 PHE A C 1
ATOM 2687 O O . PHE A 1 356 ? 6.461 11.534 -22.181 1.00 98.81 356 PHE A O 1
ATOM 2694 N N . GLU A 1 357 ? 5.047 13.259 -22.371 1.00 98.69 357 GLU A N 1
ATOM 2695 C CA . GLU A 1 357 ? 5.949 14.082 -23.187 1.00 98.69 357 GLU A CA 1
ATOM 2696 C C . GLU A 1 357 ? 7.270 14.383 -22.459 1.00 98.69 357 GLU A C 1
ATOM 2698 O O . GLU A 1 357 ? 8.341 14.271 -23.050 1.00 98.69 357 GLU A O 1
ATOM 2703 N N . GLN A 1 358 ? 7.225 14.696 -21.159 1.00 98.50 358 GLN A N 1
ATOM 2704 C CA . GLN A 1 358 ? 8.439 14.913 -20.359 1.00 98.50 358 GLN A CA 1
ATOM 2705 C C . GLN A 1 358 ? 9.305 13.648 -20.271 1.00 98.50 358 GLN A C 1
ATOM 2707 O O . GLN A 1 358 ? 10.525 13.714 -20.438 1.00 98.50 358 GLN A O 1
ATOM 2712 N N . ALA A 1 359 ? 8.682 12.489 -20.048 1.00 98.62 359 ALA A N 1
ATOM 2713 C CA . ALA A 1 359 ? 9.369 11.202 -20.061 1.00 98.62 359 ALA A CA 1
ATOM 2714 C C . ALA A 1 359 ? 9.976 10.893 -21.443 1.00 98.62 359 ALA A C 1
ATOM 2716 O O . ALA A 1 359 ? 11.137 10.494 -21.535 1.00 98.62 359 ALA A O 1
ATOM 2717 N N . TYR A 1 360 ? 9.233 11.151 -22.520 1.00 98.75 360 TYR A N 1
ATOM 2718 C CA . TYR A 1 360 ? 9.674 10.944 -23.899 1.00 98.75 360 TYR A CA 1
ATOM 2719 C C . TYR A 1 360 ? 10.874 11.825 -24.278 1.00 98.75 360 TYR A C 1
ATOM 2721 O O . TYR A 1 360 ? 11.813 11.360 -24.929 1.00 98.75 360 TYR A O 1
ATOM 2729 N N . GLN A 1 361 ? 10.887 13.080 -23.822 1.00 98.38 361 GLN A N 1
ATOM 2730 C CA . GLN A 1 361 ? 12.003 14.007 -24.025 1.00 98.38 361 GLN A CA 1
ATOM 2731 C C . GLN A 1 361 ? 13.287 13.539 -23.333 1.00 98.38 361 GLN A C 1
ATOM 2733 O O . GLN A 1 361 ? 14.368 13.682 -23.908 1.00 98.38 361 GLN A O 1
ATOM 2738 N N . LEU A 1 362 ? 13.175 12.959 -22.133 1.00 98.19 362 LEU A N 1
ATOM 2739 C CA . LEU A 1 362 ? 14.312 12.391 -21.407 1.00 98.19 362 LEU A CA 1
ATOM 2740 C C . LEU A 1 362 ? 14.807 11.072 -22.023 1.00 98.19 362 LEU A C 1
ATOM 2742 O O . LEU A 1 362 ? 16.006 10.797 -21.986 1.00 98.19 362 LEU A O 1
ATOM 2746 N N . ALA A 1 363 ? 13.900 10.253 -22.558 1.00 98.44 363 ALA A N 1
ATOM 2747 C CA . ALA A 1 363 ? 14.203 8.907 -23.028 1.00 98.44 363 ALA A CA 1
ATOM 2748 C C . ALA A 1 363 ? 15.146 8.898 -24.242 1.00 98.44 363 ALA A C 1
ATOM 2750 O O . ALA A 1 363 ? 14.855 9.512 -25.275 1.00 98.44 363 ALA A O 1
ATOM 2751 N N . GLY A 1 364 ? 16.242 8.146 -24.141 1.00 98.00 364 GLY A N 1
ATOM 2752 C CA . GLY A 1 364 ? 17.069 7.708 -25.259 1.00 98.00 364 GLY A CA 1
ATOM 2753 C C . GLY A 1 364 ? 16.603 6.363 -25.824 1.00 98.00 364 GLY A C 1
ATOM 2754 O O . GLY A 1 364 ? 15.561 5.825 -25.445 1.00 98.00 364 GLY A O 1
ATOM 2755 N N . GLN A 1 365 ? 17.367 5.811 -26.771 1.00 96.38 365 GLN A N 1
ATOM 2756 C CA . GLN A 1 365 ? 17.105 4.466 -27.291 1.00 96.38 365 GLN A CA 1
ATOM 2757 C C . GLN A 1 365 ? 17.743 3.393 -26.394 1.00 96.38 365 GLN A C 1
ATOM 2759 O O . GLN A 1 365 ? 18.892 3.576 -25.992 1.00 96.38 365 GLN A O 1
ATOM 2764 N N . PRO A 1 366 ? 17.061 2.259 -26.119 1.00 96.81 366 PRO A N 1
ATOM 2765 C CA . PRO A 1 366 ? 15.796 1.804 -26.716 1.00 96.81 366 PRO A CA 1
ATOM 2766 C C . PRO A 1 366 ? 14.529 2.177 -25.915 1.00 96.81 366 PRO A C 1
ATOM 2768 O O . PRO A 1 366 ? 13.449 1.671 -26.202 1.00 96.81 366 PRO A O 1
ATOM 2771 N N . VAL A 1 367 ? 14.624 3.008 -24.871 1.00 98.56 367 VAL A N 1
ATOM 2772 C CA . VAL A 1 367 ? 13.467 3.345 -24.015 1.00 98.56 367 VAL A CA 1
ATOM 2773 C C . VAL A 1 367 ? 12.408 4.145 -24.777 1.00 98.56 367 VAL A C 1
ATOM 2775 O O . VAL A 1 367 ? 11.212 3.949 -24.568 1.00 98.56 367 VAL A O 1
ATOM 2778 N N . ARG A 1 368 ? 12.825 4.997 -25.716 1.00 98.50 368 ARG A N 1
ATOM 2779 C CA . ARG A 1 368 ? 11.913 5.755 -26.577 1.00 98.50 368 ARG A CA 1
ATOM 2780 C C . ARG A 1 368 ? 11.033 4.847 -27.444 1.00 98.50 368 ARG A C 1
ATOM 2782 O O . ARG A 1 368 ? 9.828 5.063 -27.492 1.00 98.50 368 ARG A O 1
ATOM 2789 N N . GLU A 1 369 ? 11.596 3.786 -28.024 1.00 98.44 369 GLU A N 1
ATOM 2790 C CA . GLU A 1 369 ? 10.826 2.767 -28.759 1.00 98.44 369 GLU A CA 1
ATOM 2791 C C . GLU A 1 369 ? 9.770 2.073 -27.879 1.00 98.44 369 GLU A C 1
ATOM 2793 O O . GLU A 1 369 ? 8.683 1.751 -28.356 1.00 98.44 369 GLU A O 1
ATOM 2798 N N . LEU A 1 370 ? 10.051 1.866 -26.586 1.00 98.31 370 LEU A N 1
ATOM 2799 C CA . LEU A 1 370 ? 9.069 1.304 -25.649 1.00 98.31 370 LEU A CA 1
ATOM 2800 C C . LEU A 1 370 ? 7.911 2.268 -25.383 1.00 98.31 370 LEU A C 1
ATOM 2802 O O . LEU A 1 370 ? 6.770 1.827 -25.267 1.00 98.31 370 LEU A O 1
ATOM 2806 N N .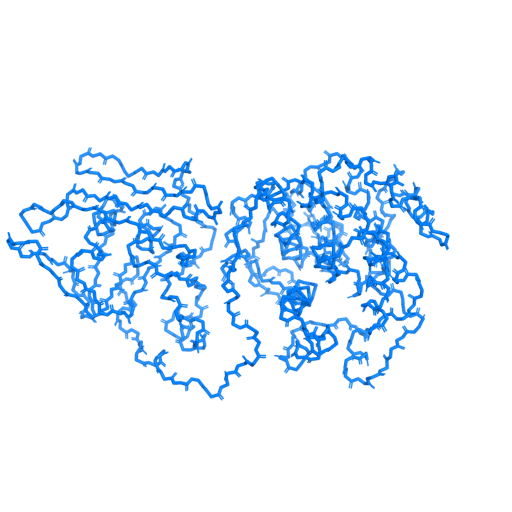 LEU A 1 371 ? 8.187 3.571 -25.301 1.00 98.81 371 LEU A N 1
ATOM 2807 C CA . LEU A 1 371 ? 7.147 4.591 -25.166 1.00 98.81 371 LEU A CA 1
ATOM 2808 C C . LEU A 1 371 ? 6.264 4.656 -26.420 1.00 98.81 371 LEU A C 1
ATOM 2810 O O . LEU A 1 371 ? 5.041 4.708 -26.296 1.00 98.81 371 LEU A O 1
ATOM 2814 N N . ASP A 1 372 ? 6.861 4.585 -27.612 1.00 98.62 372 ASP A N 1
ATOM 2815 C CA . ASP A 1 372 ? 6.116 4.512 -28.875 1.00 98.62 372 ASP A CA 1
ATOM 2816 C C . ASP A 1 372 ? 5.223 3.261 -28.926 1.00 98.62 372 ASP A C 1
ATOM 2818 O O . ASP A 1 372 ? 4.041 3.339 -29.271 1.00 98.62 372 ASP A O 1
ATOM 2822 N N . ALA A 1 373 ? 5.756 2.104 -28.518 1.00 98.38 373 ALA A N 1
ATOM 2823 C CA . ALA A 1 373 ? 4.998 0.857 -28.444 1.00 98.38 373 ALA A CA 1
ATOM 2824 C C . ALA A 1 373 ? 3.850 0.924 -27.419 1.00 98.38 373 ALA A C 1
ATOM 2826 O O . ALA A 1 373 ? 2.764 0.408 -27.685 1.00 98.38 373 ALA A O 1
ATOM 2827 N N . ALA A 1 374 ? 4.053 1.598 -26.283 1.00 98.38 374 ALA A N 1
ATOM 2828 C CA . ALA A 1 374 ? 3.027 1.797 -25.260 1.00 98.38 374 ALA A CA 1
ATOM 2829 C C . ALA A 1 374 ? 1.840 2.643 -25.746 1.00 98.38 374 ALA A C 1
ATOM 2831 O O . ALA A 1 374 ? 0.713 2.416 -25.308 1.00 98.38 374 ALA A O 1
ATOM 2832 N N . LEU A 1 375 ? 2.060 3.573 -26.683 1.00 98.12 375 LEU A N 1
ATOM 2833 C CA . LEU A 1 375 ? 0.975 4.304 -27.349 1.00 98.12 375 LEU A CA 1
ATOM 2834 C C . LEU A 1 375 ? 0.193 3.429 -28.336 1.00 98.12 375 LEU A C 1
ATOM 2836 O O . LEU A 1 375 ? -0.991 3.674 -28.567 1.00 98.12 375 LEU A O 1
ATOM 2840 N N . ALA A 1 376 ? 0.844 2.428 -28.931 1.00 97.94 376 ALA A N 1
ATOM 2841 C CA . ALA A 1 376 ? 0.223 1.534 -29.902 1.00 97.94 376 ALA A CA 1
ATOM 2842 C C . ALA A 1 376 ? -0.634 0.438 -29.245 1.00 97.94 376 ALA A C 1
ATOM 2844 O O . ALA A 1 376 ? -1.617 -0.006 -29.839 1.00 97.94 376 ALA A O 1
ATOM 2845 N N . GLY A 1 377 ? -0.284 -0.001 -28.033 1.00 98.06 377 GLY A N 1
ATOM 2846 C CA . GLY A 1 377 ? -1.032 -1.031 -27.315 1.00 98.06 377 GLY A CA 1
ATOM 2847 C C . GLY A 1 377 ? -0.295 -1.598 -26.099 1.00 98.06 377 GLY A C 1
ATOM 2848 O O . GLY A 1 377 ? 0.776 -1.102 -25.744 1.00 98.06 377 GLY A O 1
ATOM 2849 N N . PRO A 1 378 ? -0.856 -2.636 -25.451 1.00 97.69 378 PRO A N 1
ATOM 2850 C CA . PRO A 1 378 ? -0.194 -3.323 -24.344 1.00 97.69 378 PRO A CA 1
ATOM 2851 C C . PRO A 1 378 ? 1.035 -4.120 -24.827 1.00 97.69 378 PRO A C 1
ATOM 2853 O O . PRO A 1 378 ? 1.172 -4.380 -26.028 1.00 97.69 378 PRO A O 1
ATOM 2856 N N . PRO A 1 379 ? 1.918 -4.557 -23.910 1.00 97.19 379 PRO A N 1
ATOM 2857 C CA . PRO A 1 379 ? 2.906 -5.594 -24.182 1.00 97.19 379 PRO A CA 1
ATOM 2858 C C . PRO A 1 379 ? 2.306 -6.790 -24.933 1.00 97.19 379 PRO A C 1
ATOM 2860 O O . PRO A 1 379 ? 1.238 -7.291 -24.587 1.00 97.19 379 PRO A O 1
ATOM 2863 N N . ALA A 1 380 ? 3.017 -7.285 -25.950 1.00 92.75 380 ALA A N 1
ATOM 2864 C CA . ALA A 1 380 ? 2.558 -8.422 -26.756 1.00 92.75 380 ALA A CA 1
ATOM 2865 C C . ALA A 1 380 ? 2.482 -9.738 -25.958 1.00 92.75 380 ALA A C 1
ATOM 2867 O O . ALA A 1 380 ? 1.767 -10.664 -26.336 1.00 92.75 380 ALA A O 1
ATOM 2868 N N . THR A 1 381 ? 3.255 -9.842 -24.877 1.00 92.69 381 THR A N 1
ATOM 2869 C CA . THR A 1 381 ? 3.263 -10.979 -23.959 1.00 92.69 381 THR A CA 1
ATOM 2870 C C . THR A 1 381 ? 3.734 -10.522 -22.584 1.00 92.69 381 THR A C 1
ATOM 2872 O O . THR A 1 381 ? 4.641 -9.698 -22.479 1.00 92.69 381 THR A O 1
ATOM 2875 N N . TYR A 1 382 ? 3.115 -11.081 -21.548 1.00 95.31 382 TYR A N 1
ATOM 2876 C CA . TYR A 1 382 ? 3.488 -10.890 -20.143 1.00 95.31 382 TYR A CA 1
ATOM 2877 C C . TYR A 1 382 ? 4.176 -12.132 -19.554 1.00 95.31 382 TYR A C 1
ATOM 2879 O O . TYR A 1 382 ? 4.801 -12.066 -18.501 1.00 95.31 382 TYR A O 1
ATOM 2887 N N .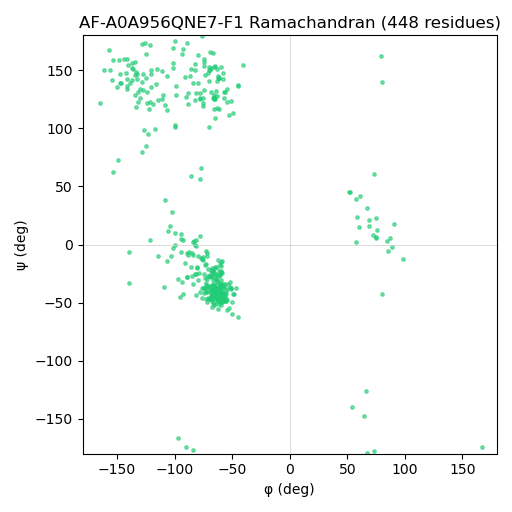 LEU A 1 383 ? 4.080 -13.269 -20.253 1.00 92.81 383 LEU A N 1
ATOM 2888 C CA . LEU A 1 383 ? 4.573 -14.572 -19.801 1.00 92.81 383 LEU A CA 1
ATOM 2889 C C . LEU A 1 383 ? 6.000 -14.845 -20.280 1.00 92.81 383 LEU A C 1
ATOM 2891 O O . LEU A 1 383 ? 6.832 -15.369 -19.540 1.00 92.81 383 LEU A O 1
ATOM 2895 N N . HIS A 1 384 ? 6.294 -14.518 -21.540 1.00 91.88 384 HIS A N 1
ATOM 2896 C CA . HIS A 1 384 ? 7.630 -14.726 -22.081 1.00 91.88 384 HIS A CA 1
ATOM 2897 C C . HIS A 1 384 ? 8.572 -13.659 -21.523 1.00 91.88 384 HIS A C 1
ATOM 2899 O O . HIS A 1 384 ? 8.379 -12.475 -21.784 1.00 91.88 384 HIS A O 1
ATOM 2905 N N . GLN A 1 385 ? 9.609 -14.092 -20.799 1.00 91.62 385 GLN A N 1
ATOM 2906 C CA . GLN A 1 385 ? 10.517 -13.210 -20.052 1.00 91.62 385 GLN A CA 1
ATOM 2907 C C . GLN A 1 385 ? 9.795 -12.393 -18.966 1.00 91.62 385 GLN A C 1
ATOM 2909 O O . GLN A 1 385 ? 10.089 -11.214 -18.779 1.00 91.62 385 GLN A O 1
ATOM 2914 N N . ALA A 1 386 ? 8.876 -13.033 -18.232 1.00 93.31 386 ALA A N 1
ATOM 2915 C CA . ALA A 1 386 ? 8.372 -12.513 -16.959 1.00 93.31 386 ALA A CA 1
ATOM 2916 C C . ALA A 1 386 ? 9.538 -11.994 -16.083 1.00 93.31 386 ALA A C 1
ATOM 2918 O O . ALA A 1 386 ? 10.617 -12.599 -16.063 1.00 93.31 386 ALA A O 1
ATOM 2919 N N . GLY A 1 387 ? 9.354 -10.833 -15.450 1.00 95.75 387 GLY A N 1
ATOM 2920 C CA . GLY A 1 387 ? 10.410 -10.113 -14.730 1.00 95.75 387 GLY A CA 1
ATOM 2921 C C . GLY A 1 387 ? 11.227 -9.131 -15.579 1.00 95.75 387 GLY A C 1
ATOM 2922 O O . GLY A 1 387 ? 12.132 -8.474 -15.062 1.00 95.75 387 GLY A O 1
ATOM 2923 N N . TRP A 1 388 ? 10.979 -9.007 -16.892 1.00 97.94 388 TRP A N 1
ATOM 2924 C CA . TRP A 1 388 ? 11.748 -8.095 -17.748 1.00 97.94 388 TRP A CA 1
ATOM 2925 C C . TRP A 1 388 ? 11.306 -6.635 -17.581 1.00 97.94 388 TRP A C 1
ATOM 2927 O O . TRP A 1 388 ? 10.150 -6.291 -17.829 1.00 97.94 388 TRP A O 1
ATOM 2937 N N . VAL A 1 389 ? 12.256 -5.737 -17.285 1.00 98.62 389 VAL A N 1
ATOM 2938 C CA . VAL A 1 389 ? 12.014 -4.291 -17.110 1.00 98.62 389 VAL A CA 1
ATOM 2939 C C . VAL A 1 389 ? 11.253 -3.652 -18.271 1.00 98.62 389 VAL A C 1
ATOM 2941 O O . VAL A 1 389 ? 10.468 -2.734 -18.053 1.00 98.62 389 VAL A O 1
ATOM 2944 N N . LYS A 1 390 ? 11.434 -4.147 -19.502 1.00 98.56 390 LYS A N 1
ATOM 2945 C CA . LYS A 1 390 ? 10.727 -3.625 -20.678 1.00 98.56 390 LYS A CA 1
ATOM 2946 C C . LYS A 1 390 ? 9.224 -3.887 -20.621 1.00 98.56 390 LYS A C 1
ATOM 2948 O O . LYS A 1 390 ? 8.467 -3.004 -21.007 1.00 98.56 390 LYS A O 1
ATOM 2953 N N . ILE A 1 391 ? 8.805 -5.056 -20.131 1.00 98.56 391 ILE A N 1
ATOM 2954 C CA . ILE A 1 391 ? 7.386 -5.425 -20.012 1.00 98.56 391 ILE A CA 1
ATOM 2955 C C . ILE A 1 391 ? 6.720 -4.526 -18.974 1.00 98.56 391 ILE A C 1
ATOM 2957 O O . ILE A 1 391 ? 5.719 -3.882 -19.281 1.00 98.56 391 ILE A O 1
ATOM 2961 N N . ALA A 1 392 ? 7.324 -4.407 -17.790 1.00 98.69 392 ALA A N 1
ATOM 2962 C CA . ALA A 1 392 ? 6.788 -3.588 -16.708 1.00 98.69 392 ALA A CA 1
ATOM 2963 C C . ALA A 1 392 ? 6.717 -2.098 -17.073 1.00 98.69 392 ALA A C 1
ATOM 2965 O O . ALA A 1 392 ? 5.691 -1.446 -16.869 1.00 98.69 392 ALA A O 1
ATOM 2966 N N . PHE A 1 393 ? 7.784 -1.570 -17.680 1.00 98.88 393 PHE A N 1
ATOM 2967 C CA . PHE A 1 393 ? 7.834 -0.190 -18.152 1.00 98.88 393 PHE A CA 1
ATOM 2968 C C . PHE A 1 393 ? 6.782 0.082 -19.239 1.00 98.88 393 PHE A C 1
ATOM 2970 O O . PHE A 1 393 ? 6.022 1.044 -19.132 1.00 98.88 393 PHE A O 1
ATOM 2977 N N . HIS A 1 394 ? 6.695 -0.780 -20.261 1.00 98.81 394 HIS A N 1
ATOM 2978 C CA . HIS A 1 394 ? 5.693 -0.671 -21.328 1.00 98.81 394 HIS A CA 1
ATOM 2979 C C . HIS A 1 394 ? 4.281 -0.729 -20.739 1.00 98.81 394 HIS A C 1
ATOM 2981 O O . HIS A 1 394 ? 3.485 0.170 -21.006 1.00 98.81 394 HIS A O 1
ATOM 2987 N N . ASN A 1 395 ? 3.982 -1.709 -19.880 1.00 98.88 395 ASN A N 1
ATOM 2988 C CA . ASN A 1 395 ? 2.673 -1.833 -19.239 1.00 98.88 395 ASN A CA 1
ATOM 2989 C C . ASN A 1 395 ? 2.274 -0.549 -18.500 1.00 98.88 395 ASN A C 1
ATOM 2991 O O . ASN A 1 395 ? 1.176 -0.043 -18.713 1.00 98.88 395 ASN A O 1
ATOM 2995 N N . ALA A 1 396 ? 3.166 0.021 -17.686 1.00 98.81 396 ALA A N 1
ATOM 2996 C CA . ALA A 1 396 ? 2.855 1.224 -16.918 1.00 98.81 396 ALA A CA 1
ATOM 2997 C C . ALA A 1 396 ? 2.497 2.424 -17.813 1.00 98.81 3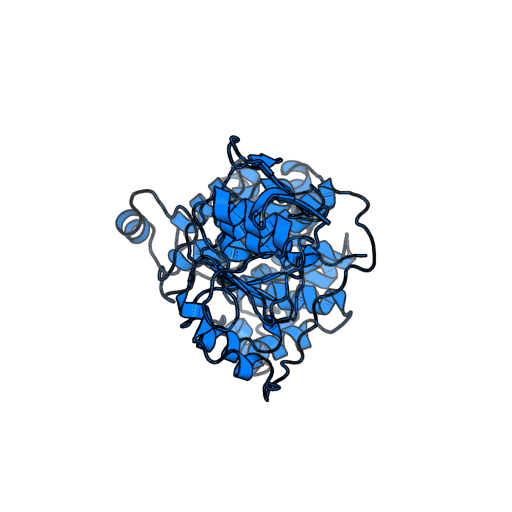96 ALA A C 1
ATOM 2999 O O . ALA A 1 396 ? 1.501 3.105 -17.559 1.00 98.81 396 ALA A O 1
ATOM 3000 N N . PHE A 1 397 ? 3.249 2.656 -18.895 1.00 98.88 397 PHE A N 1
ATOM 3001 C CA . PHE A 1 397 ? 2.948 3.739 -19.837 1.00 98.88 397 PHE A CA 1
ATOM 3002 C C . PHE A 1 397 ? 1.719 3.455 -20.709 1.00 98.88 397 PHE A C 1
ATOM 3004 O O . PHE A 1 397 ? 0.964 4.383 -21.001 1.00 98.88 397 PHE A O 1
ATOM 3011 N N . TYR A 1 398 ? 1.462 2.193 -21.067 1.00 98.88 398 TYR A N 1
ATOM 3012 C CA . TYR A 1 398 ? 0.222 1.806 -21.741 1.00 98.88 398 TYR A CA 1
ATOM 3013 C C . TYR A 1 398 ? -0.987 2.113 -20.852 1.00 98.88 398 TYR A C 1
ATOM 3015 O O . TYR A 1 398 ? -1.929 2.772 -21.296 1.00 98.88 398 TYR A O 1
ATOM 3023 N N . GLN A 1 399 ? -0.944 1.712 -19.576 1.00 98.69 399 GLN A N 1
ATOM 3024 C CA . GLN A 1 399 ? -2.036 1.991 -18.648 1.00 98.69 399 GLN A CA 1
ATOM 3025 C C . GLN A 1 399 ? -2.222 3.497 -18.434 1.00 98.69 399 GLN A C 1
ATOM 3027 O O . GLN A 1 399 ? -3.358 3.967 -18.511 1.00 98.69 399 GLN A O 1
ATOM 3032 N N . LEU A 1 400 ? -1.136 4.266 -18.270 1.00 98.62 400 LEU A N 1
ATOM 3033 C CA . LEU A 1 400 ? -1.193 5.730 -18.165 1.00 98.62 400 LEU A CA 1
ATOM 3034 C C . LEU A 1 400 ? -1.913 6.373 -19.363 1.00 98.62 400 LEU A C 1
ATOM 3036 O O . LEU A 1 400 ? -2.714 7.289 -19.186 1.00 98.62 400 LEU A O 1
ATOM 3040 N N . MET A 1 401 ? -1.641 5.890 -20.578 1.00 98.69 401 MET A N 1
ATOM 3041 C CA . MET A 1 401 ? -2.188 6.460 -21.814 1.00 98.69 401 MET A CA 1
ATOM 3042 C C . MET A 1 401 ? -3.547 5.878 -22.225 1.00 98.69 401 MET A C 1
ATOM 3044 O O . MET A 1 401 ? -4.198 6.422 -23.116 1.00 98.69 401 MET A O 1
ATOM 3048 N N . SER A 1 402 ? -4.011 4.815 -21.565 1.00 97.62 402 SER A N 1
ATOM 3049 C CA . SER A 1 402 ? -5.271 4.135 -21.891 1.00 97.62 402 SER A CA 1
ATOM 3050 C C . SER A 1 402 ? -6.538 4.909 -21.502 1.00 97.62 402 SER A C 1
ATOM 3052 O O . SER A 1 402 ? -7.626 4.578 -21.971 1.00 97.62 402 SER A O 1
ATOM 3054 N N . GLY A 1 403 ? -6.421 5.917 -20.630 1.00 93.25 403 GLY A N 1
ATOM 3055 C CA . GLY A 1 403 ? -7.563 6.649 -20.070 1.00 93.25 403 GLY A CA 1
ATOM 3056 C C . GLY A 1 403 ? -8.351 5.879 -19.001 1.00 93.25 403 GLY A C 1
ATOM 3057 O O . GLY A 1 403 ? -9.387 6.364 -18.551 1.00 93.25 403 GLY A O 1
ATOM 3058 N N . ARG A 1 404 ? -7.872 4.697 -18.587 1.00 96.38 404 ARG A N 1
ATOM 3059 C CA . ARG A 1 404 ? -8.451 3.913 -17.490 1.00 96.38 404 ARG A CA 1
ATOM 3060 C C . ARG A 1 404 ? -8.228 4.589 -16.140 1.00 96.38 404 ARG A C 1
ATOM 3062 O O . ARG A 1 404 ? -7.221 5.259 -15.907 1.00 96.38 404 ARG A O 1
ATOM 3069 N N . THR A 1 405 ? -9.152 4.355 -15.216 1.00 96.88 405 THR A N 1
ATOM 3070 C CA . THR A 1 405 ? -8.940 4.659 -13.797 1.00 96.88 405 THR A CA 1
ATOM 3071 C C . THR A 1 405 ? -7.845 3.767 -13.203 1.00 96.88 405 THR A C 1
ATOM 3073 O O . THR A 1 405 ? -7.501 2.724 -13.763 1.00 96.88 405 THR A O 1
ATOM 3076 N N . LEU A 1 406 ? -7.330 4.137 -12.023 1.00 97.19 406 LEU A N 1
ATOM 3077 C CA . LEU A 1 406 ? -6.368 3.317 -11.275 1.00 97.19 406 LEU A CA 1
ATOM 3078 C C . LEU A 1 406 ? -6.847 1.870 -11.126 1.00 97.19 406 LEU A C 1
ATOM 3080 O O . LEU A 1 406 ? -6.106 0.942 -11.428 1.00 97.19 406 LEU A O 1
ATOM 3084 N N . MET A 1 407 ? -8.092 1.677 -10.690 1.00 96.06 407 MET A N 1
ATOM 3085 C CA . MET A 1 407 ? -8.628 0.338 -10.453 1.00 96.06 407 MET A CA 1
ATOM 3086 C C . MET A 1 407 ? -8.737 -0.448 -11.756 1.00 96.06 407 MET A C 1
ATOM 3088 O O . MET A 1 407 ? -8.279 -1.580 -11.822 1.00 96.06 407 MET A O 1
ATOM 3092 N N . GLU A 1 408 ? -9.279 0.155 -12.814 1.00 97.00 408 GLU A N 1
ATOM 3093 C CA . GLU A 1 408 ? -9.402 -0.511 -14.113 1.00 97.00 408 GLU A CA 1
ATOM 3094 C C . GLU A 1 408 ? -8.041 -0.908 -14.691 1.00 97.00 408 GLU A C 1
ATOM 3096 O O . GLU A 1 408 ? -7.911 -2.024 -15.186 1.00 97.00 408 GLU A O 1
ATOM 3101 N N . GLY A 1 409 ? -7.027 -0.040 -14.600 1.00 97.88 409 GLY A N 1
ATOM 3102 C CA . GLY A 1 409 ? -5.675 -0.335 -15.082 1.00 97.88 409 GLY A CA 1
ATOM 3103 C C . GLY A 1 409 ? -4.974 -1.437 -14.280 1.00 97.88 409 GLY A C 1
ATOM 3104 O O . GLY A 1 409 ? -4.287 -2.283 -14.857 1.00 97.88 409 GLY A O 1
ATOM 3105 N N . LEU A 1 410 ? -5.190 -1.480 -12.961 1.00 97.81 410 LEU A N 1
ATOM 3106 C CA . LEU A 1 410 ? -4.676 -2.549 -12.101 1.00 97.81 410 LEU A CA 1
ATOM 3107 C C . LEU A 1 410 ? -5.347 -3.895 -12.396 1.00 97.81 410 LEU A C 1
ATOM 3109 O O . LEU A 1 410 ? -4.658 -4.903 -12.538 1.00 97.81 410 LEU A O 1
ATOM 3113 N N . LEU A 1 411 ? -6.672 -3.914 -12.562 1.00 96.88 411 LEU A N 1
ATOM 3114 C CA . LEU A 1 411 ? -7.400 -5.130 -12.933 1.00 96.88 411 LEU A CA 1
ATOM 3115 C C . LEU A 1 411 ? -7.020 -5.622 -14.336 1.00 96.88 411 LEU A C 1
ATOM 3117 O O . LEU A 1 411 ? -6.900 -6.826 -14.552 1.00 96.88 411 LEU A O 1
ATOM 3121 N N . ASP A 1 412 ? -6.836 -4.708 -15.290 1.00 97.00 412 ASP A N 1
ATOM 3122 C CA . ASP A 1 412 ? -6.386 -5.026 -16.649 1.00 97.00 412 ASP A CA 1
ATOM 3123 C C . ASP A 1 412 ? -4.988 -5.655 -16.644 1.00 97.00 412 ASP A C 1
ATOM 3125 O O . ASP A 1 412 ? -4.786 -6.673 -17.302 1.00 97.00 412 ASP A O 1
ATOM 3129 N N . THR A 1 413 ? -4.073 -5.106 -15.837 1.00 97.56 413 THR A N 1
ATOM 3130 C CA . THR A 1 413 ? -2.712 -5.633 -15.651 1.00 97.56 413 THR A CA 1
ATOM 3131 C C . THR A 1 413 ? -2.724 -7.016 -14.996 1.00 97.56 413 THR A C 1
ATOM 3133 O O . THR A 1 413 ? -2.141 -7.949 -15.542 1.00 97.56 413 THR A O 1
ATOM 3136 N N . ALA A 1 414 ? -3.434 -7.184 -13.875 1.00 96.38 414 ALA A N 1
ATOM 3137 C CA . ALA A 1 414 ? -3.493 -8.456 -13.150 1.00 96.38 414 ALA A CA 1
ATOM 3138 C C . ALA A 1 414 ? -4.076 -9.595 -14.010 1.00 96.38 414 ALA A C 1
ATOM 3140 O O . ALA A 1 414 ? -3.639 -10.738 -13.927 1.00 96.38 414 ALA A O 1
ATOM 3141 N N . ARG A 1 415 ? -5.020 -9.295 -14.913 1.00 95.81 415 ARG A N 1
ATOM 3142 C CA . ARG A 1 415 ? -5.592 -10.290 -15.842 1.00 95.81 415 ARG A CA 1
ATOM 3143 C C . ARG A 1 415 ? -4.587 -10.887 -16.828 1.00 95.81 415 ARG A C 1
ATOM 3145 O O . ARG A 1 415 ? -4.879 -11.937 -17.394 1.00 95.81 415 ARG A O 1
ATOM 3152 N N . GLN A 1 416 ? -3.449 -10.235 -17.056 1.00 96.00 416 GLN A N 1
ATOM 3153 C CA . GLN A 1 416 ? -2.440 -10.724 -17.999 1.00 96.00 416 GLN A CA 1
ATOM 3154 C C . GLN A 1 416 ? -1.543 -11.813 -17.398 1.00 96.00 416 GLN A C 1
ATOM 3156 O O . GLN A 1 416 ? -0.938 -12.580 -18.150 1.00 96.00 416 GLN A O 1
ATOM 3161 N N . GLY A 1 417 ? -1.475 -11.903 -16.065 1.00 94.75 417 GLY A N 1
ATOM 3162 C CA . GLY A 1 417 ? -0.613 -12.851 -15.368 1.00 94.75 417 GLY A CA 1
ATOM 3163 C C . GLY A 1 417 ? 0.877 -12.589 -15.595 1.00 94.75 417 GLY A C 1
ATOM 3164 O O . GLY A 1 417 ? 1.303 -11.443 -15.755 1.00 94.75 417 GLY A O 1
ATOM 3165 N N . GLY A 1 418 ? 1.681 -13.654 -15.609 1.00 95.81 418 GLY A N 1
ATOM 3166 C CA . GLY A 1 418 ? 3.141 -13.534 -15.640 1.00 95.81 418 GLY A CA 1
ATOM 3167 C C . GLY A 1 418 ? 3.673 -12.907 -14.353 1.00 95.81 418 GLY A C 1
ATOM 3168 O O . GLY A 1 418 ? 3.364 -13.390 -13.272 1.00 95.81 418 GLY A O 1
ATOM 3169 N N . ASP A 1 419 ? 4.454 -11.841 -14.477 1.00 97.19 419 ASP A N 1
ATOM 3170 C CA . ASP A 1 419 ? 5.032 -11.083 -13.356 1.00 97.19 419 ASP A CA 1
ATOM 3171 C C . ASP A 1 419 ? 4.050 -10.012 -12.842 1.00 97.19 419 ASP A C 1
ATOM 3173 O O . ASP A 1 419 ? 4.221 -8.804 -13.039 1.00 97.19 419 ASP A O 1
ATOM 3177 N N . ALA A 1 420 ? 2.876 -10.474 -12.415 1.00 97.19 420 ALA A N 1
ATOM 3178 C CA . ALA A 1 420 ? 1.680 -9.645 -12.311 1.00 97.19 420 ALA A CA 1
ATOM 3179 C C . ALA A 1 420 ? 1.710 -8.671 -11.126 1.00 97.19 420 ALA A C 1
ATOM 3181 O O . ALA A 1 420 ? 1.231 -7.547 -11.277 1.00 97.19 420 ALA A O 1
ATOM 3182 N N . ASP A 1 421 ? 2.258 -9.087 -9.987 1.00 97.44 421 ASP A N 1
ATOM 3183 C CA . ASP A 1 421 ? 2.548 -8.255 -8.814 1.00 97.44 421 ASP A CA 1
ATOM 3184 C C . ASP A 1 421 ? 3.407 -7.052 -9.192 1.00 97.44 421 ASP A C 1
ATOM 3186 O O . ASP A 1 421 ? 2.934 -5.919 -9.075 1.00 97.44 421 ASP A O 1
ATOM 3190 N N . THR A 1 422 ? 4.574 -7.273 -9.796 1.00 98.56 422 THR A N 1
ATOM 3191 C CA . THR A 1 422 ? 5.483 -6.188 -10.152 1.00 98.56 422 THR A CA 1
ATOM 3192 C C . THR A 1 422 ? 4.910 -5.274 -11.229 1.00 98.56 422 THR A C 1
ATOM 3194 O O . THR A 1 422 ? 4.956 -4.039 -11.129 1.00 98.56 422 THR A O 1
ATOM 3197 N N . ASN A 1 423 ? 4.301 -5.847 -12.272 1.00 98.69 423 ASN A N 1
ATOM 3198 C CA . ASN A 1 423 ? 3.666 -5.057 -13.326 1.00 98.69 423 ASN A CA 1
ATOM 3199 C C . ASN A 1 423 ? 2.538 -4.169 -12.772 1.00 98.69 423 ASN A C 1
ATOM 3201 O O . ASN A 1 423 ? 2.388 -3.018 -13.205 1.00 98.69 423 ASN A O 1
ATOM 3205 N N . ALA A 1 424 ? 1.749 -4.688 -11.827 1.00 98.50 424 ALA A N 1
ATOM 3206 C CA . ALA A 1 424 ? 0.656 -3.966 -11.190 1.00 98.50 424 ALA A CA 1
ATOM 3207 C C . ALA A 1 424 ? 1.163 -2.955 -10.152 1.00 98.50 424 ALA A C 1
ATOM 3209 O O . ALA A 1 424 ? 0.629 -1.850 -10.095 1.00 98.50 424 ALA A O 1
ATOM 3210 N N . ALA A 1 425 ? 2.217 -3.258 -9.394 1.00 98.75 425 ALA A N 1
ATOM 3211 C CA . ALA A 1 425 ? 2.858 -2.338 -8.456 1.00 98.75 425 ALA A CA 1
ATOM 3212 C C . ALA A 1 425 ? 3.361 -1.071 -9.171 1.00 98.75 425 ALA A C 1
ATOM 3214 O O . ALA A 1 425 ? 3.047 0.056 -8.772 1.00 98.75 425 ALA A O 1
ATOM 3215 N N . ILE A 1 426 ? 4.071 -1.248 -10.291 1.00 98.88 426 ILE A N 1
ATOM 3216 C CA . ILE A 1 426 ? 4.620 -0.146 -11.095 1.00 98.88 426 ILE A CA 1
ATOM 3217 C C . ILE A 1 426 ? 3.494 0.649 -11.771 1.00 98.88 426 ILE A C 1
ATOM 3219 O O . ILE A 1 426 ? 3.465 1.879 -11.691 1.00 98.88 426 ILE A O 1
ATOM 3223 N N . ALA A 1 427 ? 2.517 -0.015 -12.398 1.00 98.81 427 ALA A N 1
ATOM 3224 C CA . ALA A 1 427 ? 1.370 0.688 -12.978 1.00 98.81 427 ALA A CA 1
ATOM 3225 C C . ALA A 1 427 ? 0.558 1.435 -11.902 1.00 98.81 427 ALA A C 1
ATOM 3227 O O . ALA A 1 427 ? 0.139 2.574 -12.109 1.00 98.81 427 ALA A O 1
ATOM 3228 N N . GLY A 1 428 ? 0.381 0.820 -10.734 1.00 98.62 428 GLY A N 1
ATOM 3229 C CA . GLY A 1 428 ? -0.359 1.358 -9.601 1.00 98.62 428 GLY A CA 1
ATOM 3230 C C . GLY A 1 428 ? 0.259 2.622 -9.029 1.00 98.62 428 GLY A C 1
ATOM 3231 O O . GLY A 1 428 ? -0.465 3.591 -8.794 1.00 98.62 428 GLY A O 1
ATOM 3232 N N . ALA A 1 429 ? 1.585 2.662 -8.867 1.00 98.81 429 ALA A N 1
ATOM 3233 C CA . ALA A 1 429 ? 2.267 3.873 -8.418 1.00 98.81 429 ALA A CA 1
ATOM 3234 C C . ALA A 1 429 ? 2.089 5.032 -9.405 1.00 98.81 429 ALA A C 1
ATOM 3236 O O . ALA A 1 429 ? 1.789 6.158 -8.994 1.00 98.81 429 ALA A O 1
ATOM 3237 N N . LEU A 1 430 ? 2.221 4.757 -10.704 1.00 98.75 430 LEU A N 1
ATOM 3238 C CA . LEU A 1 430 ? 2.071 5.775 -11.735 1.00 98.75 430 LEU A CA 1
ATOM 3239 C C . LEU A 1 430 ? 0.632 6.285 -11.820 1.00 98.75 430 LEU A C 1
ATOM 3241 O O . LEU A 1 430 ? 0.414 7.482 -11.670 1.00 98.75 430 LEU A O 1
ATOM 3245 N N . LEU A 1 431 ? -0.358 5.403 -11.982 1.00 98.75 431 LEU A N 1
ATOM 3246 C CA . LEU A 1 431 ? -1.776 5.786 -12.030 1.00 98.75 431 LEU A CA 1
ATOM 3247 C C . LEU A 1 431 ? -2.221 6.471 -10.733 1.00 98.75 431 LEU A C 1
ATOM 3249 O O . LEU A 1 431 ? -3.004 7.422 -10.761 1.00 98.75 431 LEU A O 1
ATOM 3253 N N . GLY A 1 432 ? -1.689 6.026 -9.595 1.00 98.31 432 GLY A N 1
ATOM 3254 C CA . GLY A 1 432 ? -1.939 6.606 -8.281 1.00 98.31 432 GLY A CA 1
ATOM 3255 C C . GLY A 1 432 ? -1.454 8.043 -8.154 1.00 98.31 432 GLY A C 1
ATOM 3256 O O . GLY A 1 432 ? -2.135 8.858 -7.527 1.00 98.31 432 GLY A O 1
ATOM 3257 N N . ALA A 1 433 ? -0.340 8.386 -8.805 1.00 98.25 433 ALA A N 1
ATOM 3258 C CA . ALA A 1 433 ? 0.160 9.754 -8.850 1.00 98.25 433 ALA A CA 1
ATOM 3259 C C . ALA A 1 433 ? -0.808 10.721 -9.557 1.00 98.25 433 ALA A C 1
ATOM 3261 O O . ALA A 1 433 ? -0.814 11.897 -9.214 1.00 98.25 433 ALA A O 1
ATOM 3262 N N . PHE A 1 434 ? -1.655 10.248 -10.482 1.00 98.12 434 PHE A N 1
ATOM 3263 C CA . PHE A 1 434 ? -2.669 11.075 -11.159 1.00 98.12 434 PHE A CA 1
ATOM 3264 C C . PHE A 1 434 ? -4.041 10.988 -10.483 1.00 98.12 434 PHE A C 1
ATOM 3266 O O . PHE A 1 434 ? -4.693 12.006 -10.259 1.00 98.12 434 PHE A O 1
ATOM 3273 N N . GLY A 1 435 ? -4.484 9.779 -10.127 1.00 96.31 435 GLY A N 1
ATOM 3274 C CA . GLY A 1 435 ? -5.806 9.547 -9.540 1.00 96.31 435 GLY A CA 1
ATOM 3275 C C . GLY A 1 435 ? -5.923 9.996 -8.082 1.00 96.31 435 GLY A C 1
ATOM 3276 O O . GLY A 1 435 ? -7.015 10.321 -7.609 1.00 96.31 435 GLY A O 1
ATOM 3277 N N . GLY A 1 436 ? -4.799 10.033 -7.365 1.00 95.69 436 GLY A N 1
ATOM 3278 C CA . GLY A 1 436 ? -4.741 10.367 -5.952 1.00 95.69 436 GLY A CA 1
ATOM 3279 C C . GLY A 1 436 ? -5.412 9.344 -5.036 1.00 95.69 436 GLY A C 1
ATOM 3280 O O . GLY A 1 436 ? -5.946 8.317 -5.450 1.00 95.69 436 GLY A O 1
ATOM 3281 N N . ARG A 1 437 ? -5.385 9.645 -3.739 1.00 92.88 437 ARG A N 1
ATOM 3282 C CA . ARG A 1 437 ? -5.867 8.799 -2.643 1.00 92.88 437 ARG A CA 1
ATOM 3283 C C . ARG A 1 437 ? -7.290 8.279 -2.847 1.00 92.88 437 ARG A C 1
ATOM 3285 O O . ARG A 1 437 ? -7.593 7.158 -2.446 1.00 92.88 437 ARG A O 1
ATOM 3292 N N . GLN A 1 438 ? -8.161 9.104 -3.417 1.00 91.19 438 GLN A N 1
ATOM 3293 C CA . GLN A 1 438 ? -9.566 8.796 -3.680 1.00 91.19 438 GLN A CA 1
ATOM 3294 C C . GLN A 1 438 ? -9.785 7.815 -4.838 1.00 91.19 438 GLN A C 1
ATOM 3296 O O . GLN A 1 438 ? -10.869 7.250 -4.931 1.00 91.19 438 GLN A O 1
ATOM 3301 N N . ALA A 1 439 ? -8.791 7.612 -5.709 1.00 94.38 439 ALA A N 1
ATOM 3302 C CA . ALA A 1 439 ? -8.901 6.665 -6.817 1.00 94.38 439 ALA A CA 1
ATOM 3303 C C . ALA A 1 439 ? -8.785 5.201 -6.365 1.00 94.38 439 ALA A C 1
ATOM 3305 O O . ALA A 1 439 ? -9.114 4.300 -7.132 1.00 94.38 439 ALA A O 1
ATOM 3306 N N . VAL A 1 440 ? -8.335 4.957 -5.131 1.00 92.81 440 VAL A N 1
ATOM 3307 C CA . VAL A 1 440 ? -8.283 3.618 -4.538 1.00 92.81 440 VAL A CA 1
ATOM 3308 C C . VAL A 1 440 ? -9.603 3.340 -3.814 1.00 92.81 440 VAL A C 1
ATOM 3310 O O . VAL A 1 440 ? -10.023 4.126 -2.961 1.00 92.81 440 VAL A O 1
ATOM 3313 N N . ALA A 1 441 ? -10.263 2.224 -4.130 1.00 88.12 441 ALA A N 1
ATOM 3314 C CA . ALA A 1 441 ? -11.520 1.847 -3.484 1.00 88.12 441 ALA A CA 1
ATOM 3315 C C . ALA A 1 441 ? -11.353 1.617 -1.968 1.00 88.12 441 ALA A C 1
ATOM 3317 O O . ALA A 1 441 ? -10.350 1.030 -1.552 1.00 88.12 441 ALA A O 1
ATOM 3318 N N . PRO A 1 442 ? -12.350 1.989 -1.133 1.00 82.62 442 PRO A N 1
ATOM 3319 C CA . PRO A 1 442 ? -12.331 1.754 0.315 1.00 82.62 442 PRO A CA 1
ATOM 3320 C C . PRO A 1 442 ? -11.971 0.320 0.712 1.00 82.62 442 PRO A C 1
ATOM 3322 O O . PRO A 1 442 ? -11.159 0.125 1.607 1.00 82.62 442 PRO A O 1
ATOM 3325 N N . GLU A 1 443 ? -12.515 -0.678 0.013 1.00 80.62 443 GLU A N 1
ATOM 3326 C CA . GLU A 1 443 ? -12.253 -2.093 0.303 1.00 80.62 443 GLU A CA 1
ATOM 3327 C C . GLU A 1 443 ? -10.783 -2.477 0.100 1.00 80.62 443 GLU A C 1
ATOM 3329 O O . GLU A 1 443 ? -10.231 -3.244 0.883 1.00 80.62 443 GLU A O 1
ATOM 3334 N N . TRP A 1 444 ? -10.138 -1.913 -0.923 1.00 88.31 444 TRP A N 1
ATOM 3335 C CA . TRP A 1 444 ? -8.737 -2.179 -1.240 1.00 88.31 444 TRP A CA 1
ATOM 3336 C C . TRP A 1 444 ? -7.812 -1.504 -0.223 1.00 88.31 444 TRP A C 1
ATOM 3338 O O . TRP A 1 444 ? -6.839 -2.093 0.236 1.00 88.31 444 TRP A O 1
ATOM 3348 N N . LEU A 1 445 ? -8.164 -0.287 0.194 1.00 85.19 445 LEU A N 1
ATOM 3349 C CA . LEU A 1 445 ? -7.448 0.454 1.235 1.00 85.19 445 LEU A CA 1
ATOM 3350 C C . LEU A 1 445 ? -7.527 -0.233 2.584 1.00 85.19 445 LEU A C 1
ATOM 3352 O O . LEU A 1 445 ? -6.539 -0.266 3.306 1.00 85.19 445 LEU A O 1
ATOM 3356 N N . CYS A 1 446 ? -8.704 -0.756 2.929 1.00 79.19 446 CYS A N 1
ATOM 3357 C CA . CYS A 1 446 ? -8.877 -1.519 4.152 1.00 79.19 446 CYS A CA 1
ATOM 3358 C C . CYS A 1 446 ? -7.942 -2.725 4.190 1.00 79.19 446 CYS A C 1
ATOM 3360 O O . CYS A 1 446 ? -7.456 -3.018 5.270 1.00 79.19 446 CYS A O 1
ATOM 3362 N N . ALA A 1 447 ? -7.674 -3.378 3.054 1.00 83.69 447 ALA A N 1
ATOM 3363 C CA . ALA A 1 447 ? -6.764 -4.517 2.998 1.00 83.69 447 ALA A CA 1
ATOM 3364 C C . ALA A 1 447 ? -5.297 -4.114 3.235 1.00 83.69 447 ALA A C 1
ATOM 3366 O O . ALA A 1 447 ? -4.632 -4.748 4.043 1.00 83.69 447 ALA A O 1
ATOM 3367 N N . VAL A 1 448 ? -4.798 -3.058 2.576 1.00 87.06 448 VAL A N 1
ATOM 3368 C CA . VAL A 1 448 ? -3.371 -2.655 2.654 1.00 87.06 448 VAL A CA 1
ATOM 3369 C C . VAL A 1 448 ? -3.017 -1.758 3.851 1.00 87.06 448 VAL A C 1
ATOM 3371 O O . VAL A 1 448 ? -1.852 -1.431 4.058 1.00 87.06 448 VAL A O 1
ATOM 3374 N N . LEU A 1 449 ? -4.009 -1.290 4.619 1.00 81.19 449 LEU A N 1
ATOM 3375 C CA . LEU A 1 449 ? -3.811 -0.452 5.817 1.00 81.19 449 LEU A CA 1
ATOM 3376 C C . LEU A 1 449 ? -4.035 -1.213 7.137 1.00 81.19 449 LEU A C 1
ATOM 3378 O O . LEU A 1 449 ? -4.141 -0.582 8.198 1.00 81.19 449 LEU A O 1
ATOM 3382 N N . THR A 1 450 ? -4.135 -2.537 7.062 1.00 70.19 450 THR A N 1
ATOM 3383 C CA . THR A 1 450 ? -4.225 -3.486 8.183 1.00 70.19 450 THR A CA 1
ATOM 3384 C C . THR A 1 450 ? -3.095 -4.470 8.101 1.00 70.19 450 THR A C 1
ATOM 3386 O O . THR A 1 450 ? -2.533 -4.760 9.173 1.00 70.19 450 THR A O 1
#

Radius of gyration: 23.67 Å; Cα contacts (8 Å, |Δi|>4): 957; chains: 1; bounding box: 62×43×70 Å